Protein AF-0000000068891044 (afdb_homodimer)

pLDDT: mean 91.62, std 11.29, range [25.91, 98.94]

Structure (mmCIF, N/CA/C/O backbone):
data_AF-0000000068891044-model_v1
#
loop_
_entity.id
_entity.type
_entity.pdbx_description
1 polymer '(Perigord truffle) hypothetical protein'
#
loop_
_atom_site.group_PDB
_atom_site.id
_atom_site.type_symbol
_atom_site.label_atom_id
_atom_site.label_alt_id
_atom_site.label_comp_id
_atom_site.label_asym_id
_atom_site.label_entity_id
_atom_site.label_seq_id
_atom_site.pdbx_PDB_ins_code
_atom_site.Cartn_x
_atom_site.Cartn_y
_atom_site.Cartn_z
_atom_site.occupancy
_atom_site.B_iso_or_equiv
_atom_site.auth_seq_id
_atom_site.auth_comp_id
_atom_site.auth_asym_id
_atom_site.auth_atom_id
_atom_site.pdbx_PDB_model_num
ATOM 1 N N . MET A 1 1 ? 17.094 19.734 22.328 1 40.81 1 MET A N 1
ATOM 2 C CA . MET A 1 1 ? 16.031 19.719 21.328 1 40.81 1 MET A CA 1
ATOM 3 C C . MET A 1 1 ? 16.531 20.219 19.984 1 40.81 1 MET A C 1
ATOM 5 O O . MET A 1 1 ? 17.109 21.312 19.906 1 40.81 1 MET A O 1
ATOM 9 N N . THR A 1 2 ? 16.906 19.359 19.125 1 53.06 2 THR A N 1
ATOM 10 C CA . THR A 1 2 ? 17.547 19.797 17.906 1 53.06 2 THR A CA 1
ATOM 11 C C . THR A 1 2 ? 16.656 20.797 17.156 1 53.06 2 THR A C 1
ATOM 13 O O . THR A 1 2 ? 15.469 20.547 16.953 1 53.06 2 THR A O 1
ATOM 16 N N . LEU A 1 3 ? 17.156 22.031 17.078 1 62.22 3 LEU A N 1
ATOM 17 C CA . LEU A 1 3 ? 16.469 23.188 16.516 1 62.22 3 LEU A CA 1
ATOM 18 C C . LEU A 1 3 ? 16.188 22.984 15.031 1 62.22 3 LEU A C 1
ATOM 20 O O . LEU A 1 3 ? 17.078 22.578 14.281 1 62.22 3 LEU A O 1
ATOM 24 N N . TRP A 1 4 ? 14.938 22.922 14.703 1 74.94 4 TRP A N 1
ATOM 25 C CA . TRP A 1 4 ? 14.539 22.984 13.297 1 74.94 4 TRP A CA 1
ATOM 26 C C . TRP A 1 4 ? 15.094 24.219 12.617 1 74.94 4 TRP A C 1
ATOM 28 O O . TRP A 1 4 ? 14.984 25.328 13.148 1 74.94 4 TRP A O 1
ATOM 38 N N . PRO A 1 5 ? 16.062 24.094 11.68 1 72.44 5 PRO A N 1
ATOM 39 C CA . PRO A 1 5 ? 16.828 25.219 11.148 1 72.44 5 PRO A CA 1
ATOM 40 C C . PRO A 1 5 ? 15.953 26.391 10.695 1 72.44 5 PRO A C 1
ATOM 42 O O . PRO A 1 5 ? 16.312 27.547 10.898 1 72.44 5 PRO A O 1
ATOM 45 N N . ASN A 1 6 ? 14.844 26.188 9.953 1 72.38 6 ASN A N 1
ATOM 46 C CA . ASN A 1 6 ? 13.945 27.203 9.422 1 72.38 6 ASN A CA 1
ATOM 47 C C . ASN A 1 6 ? 12.484 26.875 9.727 1 72.38 6 ASN A C 1
ATOM 49 O O . ASN A 1 6 ? 12.023 25.766 9.461 1 72.38 6 ASN A O 1
ATOM 53 N N . LYS A 1 7 ? 12.039 27.766 10.734 1 78.38 7 LYS A N 1
ATOM 54 C CA . LYS A 1 7 ? 10.633 27.547 11.031 1 78.38 7 LYS A CA 1
ATOM 55 C C . LYS A 1 7 ? 9.758 28.625 10.414 1 78.38 7 LYS A C 1
ATOM 57 O O . LYS A 1 7 ? 10.148 29.797 10.375 1 78.38 7 LYS A O 1
ATOM 62 N N . PRO A 1 8 ? 8.625 28.141 9.93 1 79.69 8 PRO A N 1
ATOM 63 C CA . PRO A 1 8 ? 7.715 29.156 9.391 1 79.69 8 PRO A CA 1
ATOM 64 C C . PRO A 1 8 ? 7.207 30.125 10.461 1 79.69 8 PRO A C 1
ATOM 66 O O . PRO A 1 8 ? 7.016 29.719 11.617 1 79.69 8 PRO A O 1
ATOM 69 N N . ILE A 1 9 ? 7.098 31.344 10.117 1 81.19 9 ILE A N 1
ATOM 70 C CA . ILE A 1 9 ? 6.539 32.375 11 1 81.19 9 ILE A CA 1
ATOM 71 C C . ILE A 1 9 ? 5.137 32.75 10.523 1 81.19 9 ILE A C 1
ATOM 73 O O . ILE A 1 9 ? 4.922 33 9.328 1 81.19 9 ILE A O 1
ATOM 77 N N . PHE A 1 10 ? 4.195 32.656 11.539 1 84.69 10 PHE A N 1
ATOM 78 C CA . PHE A 1 10 ? 2.822 33.031 11.234 1 84.69 10 PHE A CA 1
ATOM 79 C C . PHE A 1 10 ? 2.48 34.375 11.875 1 84.69 10 PHE A C 1
ATOM 81 O O . PHE A 1 10 ? 2.832 34.625 13.031 1 84.69 10 PHE A O 1
ATOM 88 N N . GLU A 1 11 ? 1.888 35.219 11.094 1 85.19 11 GLU A N 1
ATOM 89 C CA . GLU A 1 11 ? 1.403 36.469 11.648 1 85.19 11 GLU A CA 1
ATOM 90 C C . GLU A 1 11 ? 0.371 36.25 12.75 1 85.19 11 GLU A C 1
ATOM 92 O O . GLU A 1 11 ? -0.304 35.219 12.758 1 85.19 11 GLU A O 1
ATOM 97 N N . SER A 1 12 ? 0.308 37.188 13.625 1 86.12 12 SER A N 1
ATOM 98 C CA . SER A 1 12 ? -0.576 37.031 14.773 1 86.12 12 SER A CA 1
ATOM 99 C C . SER A 1 12 ? -2.033 36.906 14.344 1 86.12 12 SER A C 1
ATOM 101 O O . SER A 1 12 ? -2.838 36.281 15.039 1 86.12 12 SER A O 1
ATOM 103 N N . ASP A 1 13 ? -2.346 37.375 13.195 1 89.25 13 ASP A N 1
ATOM 104 C CA . ASP A 1 13 ? -3.734 37.375 12.75 1 89.25 13 ASP A CA 1
ATOM 105 C C . ASP A 1 13 ? -3.947 36.281 11.688 1 89.25 13 ASP A C 1
ATOM 107 O O . ASP A 1 13 ? -4.949 36.312 10.969 1 89.25 13 ASP A O 1
ATOM 111 N N . PHE A 1 14 ? -2.953 35.406 11.68 1 89.25 14 PHE A N 1
ATOM 112 C CA . PHE A 1 14 ? -3.102 34.344 10.711 1 89.25 14 PHE A CA 1
ATOM 113 C C . PHE A 1 14 ? -4.34 33.5 11.016 1 89.25 14 PHE A C 1
ATOM 115 O O . PHE A 1 14 ? -4.59 33.156 12.172 1 89.25 14 PHE A O 1
ATOM 122 N N . LYS A 1 15 ? -5.117 33.281 9.977 1 89.5 15 LYS A N 1
ATOM 123 C CA . LYS A 1 15 ? -6.305 32.469 10.125 1 89.5 15 LYS A CA 1
ATOM 124 C C . LYS A 1 15 ? -6.016 31 9.742 1 89.5 15 LYS A C 1
ATOM 126 O O . LYS A 1 15 ? -5.766 30.703 8.578 1 89.5 15 LYS A O 1
ATOM 131 N N . TYR A 1 16 ? -6.082 30.141 10.742 1 92.31 16 TYR A N 1
ATOM 132 C CA . TYR A 1 16 ? -5.891 28.703 10.516 1 92.31 16 TYR A CA 1
ATOM 133 C C . TYR A 1 16 ? -7.125 28.094 9.883 1 92.31 16 TYR A C 1
ATOM 135 O O . TYR A 1 16 ? -8.258 28.453 10.219 1 92.31 16 TYR A O 1
ATOM 143 N N . SER A 1 17 ? -6.934 27.188 8.992 1 95.88 17 SER A N 1
ATOM 144 C CA . SER A 1 17 ? -8.055 26.594 8.266 1 95.88 17 SER A CA 1
ATOM 145 C C . SER A 1 17 ? -8.422 25.234 8.828 1 95.88 17 SER A C 1
ATOM 147 O O . SER A 1 17 ? -7.57 24.516 9.359 1 95.88 17 SER A O 1
ATOM 149 N N . SER A 1 18 ? -9.758 24.906 8.75 1 97.25 18 SER A N 1
ATOM 150 C CA . SER A 1 18 ? -10.234 23.547 9.031 1 97.25 18 SER A CA 1
ATOM 151 C C . SER A 1 18 ? -9.82 22.578 7.922 1 97.25 18 SER A C 1
ATOM 153 O O . SER A 1 18 ? -9.359 23 6.859 1 97.25 18 SER A O 1
ATOM 155 N N . LEU A 1 19 ? -9.938 21.312 8.227 1 98.12 19 LEU A N 1
ATOM 156 C CA . LEU A 1 19 ? -9.633 20.359 7.18 1 98.12 19 LEU A CA 1
ATOM 157 C C . LEU A 1 19 ? -10.539 20.562 5.973 1 98.12 19 LEU A C 1
ATOM 159 O O . LEU A 1 19 ? -10.07 20.531 4.828 1 98.12 19 LEU A O 1
ATOM 163 N N . ASP A 1 20 ? -11.828 20.781 6.219 1 97.69 20 ASP A N 1
ATOM 164 C CA . ASP A 1 20 ? -12.773 20.984 5.129 1 97.69 20 ASP A CA 1
ATOM 165 C C . ASP A 1 20 ? -12.336 22.141 4.23 1 97.69 20 ASP A C 1
ATOM 167 O O . ASP A 1 20 ? -12.414 22.047 3.006 1 97.69 20 ASP A O 1
ATOM 171 N N . GLU A 1 21 ? -11.875 23.156 4.863 1 98.12 21 GLU A N 1
ATOM 172 C CA . GLU A 1 21 ? -11.391 24.297 4.098 1 98.12 21 GLU A CA 1
ATOM 173 C C . GLU A 1 21 ? -10.109 23.953 3.336 1 98.12 21 GLU A C 1
ATOM 175 O O . GLU A 1 21 ? -9.938 24.359 2.184 1 98.12 21 GLU A O 1
ATOM 180 N N . ALA A 1 22 ? -9.258 23.188 3.973 1 98.62 22 ALA A N 1
ATOM 181 C CA . ALA A 1 22 ? -7.945 22.875 3.416 1 98.62 22 ALA A CA 1
ATOM 182 C C . ALA A 1 22 ? -8.062 21.938 2.223 1 98.62 22 ALA A C 1
ATOM 184 O O . ALA A 1 22 ? -7.227 21.969 1.313 1 98.62 22 ALA A O 1
ATOM 185 N N . ILE A 1 23 ? -9.125 21.094 2.17 1 98.75 23 ILE A N 1
ATOM 186 C CA . ILE A 1 23 ? -9.227 20.125 1.086 1 98.75 23 ILE A CA 1
ATOM 187 C C . ILE A 1 23 ? -10.266 20.594 0.071 1 98.75 23 ILE A C 1
ATOM 189 O O . ILE A 1 23 ? -10.633 19.844 -0.839 1 98.75 23 ILE A O 1
ATOM 193 N N . ALA A 1 24 ? -10.758 21.797 0.253 1 98.69 24 ALA A N 1
ATOM 194 C CA . ALA A 1 24 ? -11.75 22.312 -0.689 1 98.69 24 ALA A CA 1
ATOM 195 C C . ALA A 1 24 ? -11.172 22.406 -2.1 1 98.69 24 ALA A C 1
ATOM 197 O O . ALA A 1 24 ? -10.016 22.797 -2.279 1 98.69 24 ALA A O 1
ATOM 198 N N . THR A 1 25 ? -11.922 22 -3.107 1 98.81 25 THR A N 1
ATOM 199 C CA . THR A 1 25 ? -11.516 22.078 -4.508 1 98.81 25 THR A CA 1
ATOM 200 C C . THR A 1 25 ? -12.555 22.812 -5.34 1 98.81 25 THR A C 1
ATOM 202 O O . THR A 1 25 ? -13.734 22.859 -4.973 1 98.81 25 THR A O 1
ATOM 205 N N . ARG A 1 26 ? -12.141 23.391 -6.402 1 98.69 26 ARG A N 1
ATOM 206 C CA . ARG A 1 26 ? -13.016 23.969 -7.418 1 98.69 26 ARG A CA 1
ATOM 207 C C . ARG A 1 26 ? -12.984 23.141 -8.703 1 98.69 26 ARG A C 1
ATOM 209 O O . ARG A 1 26 ? -11.914 22.719 -9.148 1 98.69 26 ARG A O 1
ATOM 216 N N . THR A 1 27 ? -14.164 22.969 -9.289 1 98.69 27 THR A N 1
ATOM 217 C CA . THR A 1 27 ? -14.242 22.234 -10.547 1 98.69 27 THR A CA 1
ATOM 218 C C . THR A 1 27 ? -13.805 23.109 -11.719 1 98.69 27 THR A C 1
ATOM 220 O O . THR A 1 27 ? -14.344 24.203 -11.914 1 98.69 27 THR A O 1
ATOM 223 N N . LEU A 1 28 ? -12.828 22.656 -12.445 1 98.56 28 LEU A N 1
ATOM 224 C CA . LEU A 1 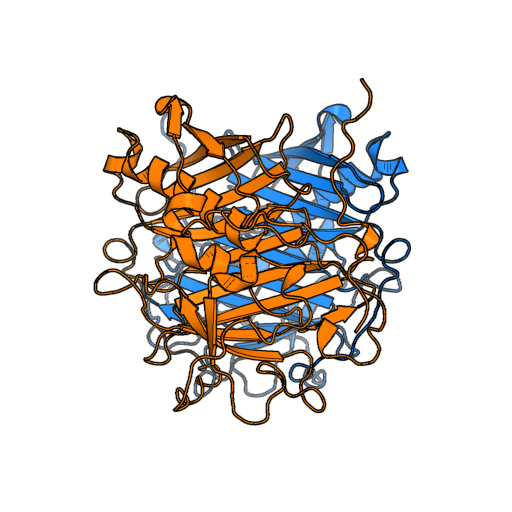28 ? -12.383 23.359 -13.641 1 98.56 28 LEU A CA 1
ATOM 225 C C . LEU A 1 28 ? -13.031 22.781 -14.891 1 98.56 28 LEU A C 1
ATOM 227 O O . LEU A 1 28 ? -13.547 23.516 -15.734 1 98.56 28 LEU A O 1
ATOM 231 N N . ASN A 1 29 ? -13.023 21.531 -15.094 1 98.38 29 ASN A N 1
ATOM 232 C CA . ASN A 1 29 ? -13.617 20.734 -16.172 1 98.38 29 ASN A CA 1
ATOM 233 C C . ASN A 1 29 ? -14.094 19.375 -15.664 1 98.38 29 ASN A C 1
ATOM 235 O O . ASN A 1 29 ? -13.289 18.453 -15.508 1 98.38 29 ASN A O 1
ATOM 239 N N . LEU A 1 30 ? -15.336 19.266 -15.461 1 97.62 30 LEU A N 1
ATOM 240 C CA . LEU A 1 30 ? -15.914 18.094 -14.836 1 97.62 30 LEU A CA 1
ATOM 241 C C . LEU A 1 30 ? -15.688 16.844 -15.688 1 97.62 30 LEU A C 1
ATOM 243 O O . LEU A 1 30 ? -15.297 15.797 -15.18 1 97.62 30 LEU A O 1
ATOM 247 N N . ASN A 1 31 ? -15.875 16.984 -16.969 1 96.75 31 ASN A N 1
ATOM 248 C CA . ASN A 1 31 ? -15.75 15.844 -17.859 1 96.75 31 ASN A CA 1
ATOM 249 C C . ASN A 1 31 ? -14.312 15.336 -17.922 1 96.75 31 ASN A C 1
ATOM 251 O O . ASN A 1 31 ? -14.078 14.133 -18.016 1 96.75 31 ASN A O 1
ATOM 255 N N . ALA A 1 32 ? -13.406 16.281 -17.812 1 97.5 32 ALA A N 1
ATOM 256 C CA . ALA A 1 32 ? -11.992 15.914 -17.891 1 97.5 32 ALA A CA 1
ATOM 257 C C . ALA A 1 32 ? -11.453 15.547 -16.5 1 97.5 32 ALA A C 1
ATOM 259 O O . ALA A 1 32 ? -10.297 15.141 -16.375 1 97.5 32 ALA A O 1
ATOM 260 N N . GLY A 1 33 ? -12.234 15.703 -15.445 1 98.56 33 GLY A N 1
ATOM 261 C CA . GLY A 1 33 ? -11.805 15.391 -14.086 1 98.56 33 GLY A CA 1
ATOM 262 C C . GLY A 1 33 ? -10.789 16.391 -13.547 1 98.56 33 GLY A C 1
ATOM 263 O O . GLY A 1 33 ? -9.883 16.016 -12.797 1 98.56 33 GLY A O 1
ATOM 264 N N . GLU A 1 34 ? -10.906 17.641 -13.969 1 98.88 34 GLU A N 1
ATOM 265 C CA . GLU A 1 34 ? -9.93 18.656 -13.578 1 98.88 34 GLU A CA 1
ATOM 266 C C . GLU A 1 34 ? -10.461 19.531 -12.453 1 98.88 34 GLU A C 1
ATOM 268 O O . GLU A 1 34 ? -11.57 20.062 -12.539 1 98.88 34 GLU A O 1
ATOM 273 N N . TYR A 1 35 ? -9.664 19.703 -11.422 1 98.94 35 TYR A N 1
ATOM 274 C CA . TYR A 1 35 ? -10 20.484 -10.242 1 98.94 35 TYR A CA 1
ATOM 275 C C . TYR A 1 35 ? -8.836 21.391 -9.836 1 98.94 35 TYR A C 1
ATOM 277 O O . TYR A 1 35 ? -7.695 21.156 -10.25 1 98.94 35 TYR A O 1
ATOM 285 N N . SER A 1 36 ? -9.125 22.422 -9.117 1 98.88 36 SER A N 1
ATOM 286 C CA . SER A 1 36 ? -8.102 23.281 -8.523 1 98.88 36 SER A CA 1
ATOM 287 C C . SER A 1 36 ? -8.227 23.312 -7.008 1 98.88 36 SER A C 1
ATOM 289 O O . SER A 1 36 ? -9.312 23.078 -6.461 1 98.88 36 SER A O 1
ATOM 291 N N . ALA A 1 37 ? -7.117 23.516 -6.387 1 98.81 37 ALA A N 1
ATOM 292 C CA . ALA A 1 37 ? -7.043 23.688 -4.938 1 98.81 37 ALA A CA 1
ATOM 293 C C . ALA A 1 37 ? -5.938 24.672 -4.562 1 98.81 37 ALA A C 1
ATOM 295 O O . ALA A 1 37 ? -5.109 25.031 -5.398 1 98.81 37 ALA A O 1
ATOM 296 N N . THR A 1 38 ? -6.004 25.203 -3.391 1 98.69 38 THR A N 1
ATOM 297 C CA . THR A 1 38 ? -4.926 25.969 -2.773 1 98.69 38 THR A CA 1
ATOM 298 C C . THR A 1 38 ? -4.426 25.281 -1.507 1 98.69 38 THR A C 1
ATOM 300 O O . THR A 1 38 ? -5.211 25 -0.596 1 98.69 38 THR A O 1
ATOM 303 N N . LEU A 1 39 ? -3.16 24.953 -1.504 1 98.56 39 LEU A N 1
ATOM 304 C CA . LEU A 1 39 ? -2.57 24.281 -0.356 1 98.56 39 LEU A CA 1
ATOM 305 C C . LEU A 1 39 ? -2.184 25.281 0.729 1 98.56 39 LEU A C 1
ATOM 307 O O . LEU A 1 39 ? -1.252 26.062 0.55 1 98.56 39 LEU A O 1
ATOM 311 N N . PRO A 1 40 ? -2.838 25.219 1.835 1 97.25 40 PRO A N 1
ATOM 312 C CA . PRO A 1 40 ? -2.588 26.25 2.85 1 97.25 40 PRO A CA 1
ATOM 313 C C . PRO A 1 40 ? -1.301 26 3.633 1 97.25 40 PRO A C 1
ATOM 315 O O . PRO A 1 40 ? -0.958 24.844 3.918 1 97.25 40 PRO A O 1
ATOM 318 N N . ARG A 1 41 ? -0.701 27.016 4.105 1 93.75 41 ARG A N 1
ATOM 319 C CA . ARG A 1 41 ? 0.58 26.969 4.805 1 93.75 41 ARG A CA 1
ATOM 320 C C . ARG A 1 41 ? 0.434 26.281 6.164 1 93.75 41 ARG A C 1
ATOM 322 O O . ARG A 1 41 ? 1.378 25.672 6.66 1 93.75 41 ARG A O 1
ATOM 329 N N . ASP A 1 42 ? -0.665 26.438 6.781 1 94.62 42 ASP A N 1
ATOM 330 C CA . ASP A 1 42 ? -0.828 25.906 8.133 1 94.62 42 ASP A CA 1
ATOM 331 C C . ASP A 1 42 ? -1.018 24.391 8.109 1 94.62 42 ASP A C 1
ATOM 333 O O . ASP A 1 42 ? -1.207 23.766 9.156 1 94.62 42 ASP A O 1
ATOM 337 N N . TRP A 1 43 ? -1.011 23.781 6.969 1 96.88 43 TRP A N 1
ATOM 338 C CA . TRP A 1 43 ? -1.083 22.328 6.828 1 96.88 43 TRP A CA 1
ATOM 339 C C . TRP A 1 43 ? 0.258 21.75 6.383 1 96.88 43 TRP A C 1
ATOM 341 O O . TRP A 1 43 ? 0.31 20.688 5.758 1 96.88 43 TRP A O 1
ATOM 351 N N . CYS A 1 44 ? 1.326 22.438 6.742 1 95.06 44 CYS A N 1
ATOM 352 C CA . CYS A 1 44 ? 2.688 22.047 6.395 1 95.06 44 CYS A CA 1
ATOM 353 C C . CYS A 1 44 ? 3.428 21.5 7.613 1 95.06 44 CYS A C 1
ATOM 355 O O . CYS A 1 44 ? 3.062 21.797 8.75 1 95.06 44 CYS A O 1
ATOM 357 N N . ILE A 1 45 ? 4.371 20.641 7.414 1 93.31 45 ILE A N 1
ATOM 358 C CA . ILE A 1 45 ? 5.547 20.438 8.25 1 93.31 45 ILE A CA 1
ATOM 359 C C . ILE A 1 45 ? 6.707 21.281 7.73 1 93.31 45 ILE A C 1
ATOM 361 O O . ILE A 1 45 ? 7.145 21.109 6.59 1 93.31 45 ILE A O 1
ATOM 365 N N . GLY A 1 46 ? 7.176 22.188 8.57 1 90.88 46 GLY A N 1
ATOM 366 C CA . GLY A 1 46 ? 8.094 23.172 8.008 1 90.88 46 GLY A CA 1
ATOM 367 C C . GLY A 1 46 ? 7.512 23.938 6.832 1 90.88 46 GLY A C 1
ATOM 368 O O . GLY A 1 46 ? 6.477 24.594 6.969 1 90.88 46 GLY A O 1
ATOM 369 N N . PHE A 1 47 ? 8.094 23.641 5.625 1 91.81 47 PHE A N 1
ATOM 370 C CA . PHE A 1 47 ? 7.684 24.391 4.449 1 91.81 47 PHE A CA 1
ATOM 371 C C . PHE A 1 47 ? 6.965 23.5 3.451 1 91.81 47 PHE A C 1
ATOM 373 O O . PHE A 1 47 ? 6.57 23.953 2.373 1 91.81 47 PHE A O 1
ATOM 380 N N . VAL A 1 48 ? 6.762 22.297 3.842 1 95.62 48 VAL A N 1
ATOM 381 C CA . VAL A 1 48 ? 6.258 21.312 2.889 1 95.62 48 VAL A CA 1
ATOM 382 C C . VAL A 1 48 ? 4.875 20.828 3.326 1 95.62 48 VAL A C 1
ATOM 384 O O . VAL A 1 48 ? 4.703 20.359 4.453 1 95.62 48 VAL A O 1
ATOM 387 N N . PRO A 1 49 ? 3.865 21.031 2.412 1 97.62 49 PRO A N 1
ATOM 388 C CA . PRO A 1 49 ? 2.551 20.469 2.75 1 97.62 49 PRO A CA 1
ATOM 389 C C . PRO A 1 49 ? 2.625 19.031 3.217 1 97.62 49 PRO A C 1
ATOM 391 O O . PRO A 1 49 ? 3.361 18.219 2.637 1 97.62 49 PRO A O 1
ATOM 394 N N . HIS A 1 50 ? 1.888 18.719 4.293 1 97.88 50 HIS A N 1
ATOM 395 C CA . HIS A 1 50 ? 1.884 17.422 4.969 1 97.88 50 HIS A CA 1
ATOM 396 C C . HIS A 1 50 ? 1.294 16.328 4.078 1 97.88 50 HIS A C 1
ATOM 398 O O . HIS A 1 50 ? 0.253 16.531 3.451 1 97.88 50 HIS A O 1
ATOM 404 N N . GLY A 1 51 ? 1.97 15.172 4.016 1 98.38 51 GLY A N 1
ATOM 405 C CA . GLY A 1 51 ? 1.558 14.086 3.139 1 98.38 51 GLY A CA 1
ATOM 406 C C . GLY A 1 51 ? 0.173 13.555 3.457 1 98.38 51 GLY A C 1
ATOM 407 O O . GLY A 1 51 ? -0.607 13.258 2.551 1 98.38 51 GLY A O 1
ATOM 408 N N . GLY A 1 52 ? -0.157 13.383 4.699 1 98.62 52 GLY A N 1
ATOM 409 C CA . GLY A 1 52 ? -1.48 12.938 5.102 1 98.62 52 GLY A CA 1
ATOM 410 C C . GLY A 1 52 ? -2.584 13.898 4.703 1 98.62 52 GLY A C 1
ATOM 411 O O . GLY A 1 52 ? -3.654 13.469 4.262 1 98.62 52 GLY A O 1
ATOM 412 N N . TYR A 1 53 ? -2.293 15.164 4.844 1 98.62 53 TYR A N 1
ATOM 413 C CA . TYR A 1 53 ? -3.213 16.188 4.363 1 98.62 53 TYR A CA 1
ATOM 414 C C . TYR A 1 53 ? -3.418 16.078 2.859 1 98.62 53 TYR A C 1
ATOM 416 O O . TYR A 1 53 ? -4.555 16.109 2.377 1 98.62 53 TYR A O 1
ATOM 424 N N . LEU A 1 54 ? -2.348 15.922 2.158 1 98.94 54 LEU A N 1
ATOM 425 C CA . LEU A 1 54 ? -2.441 15.773 0.711 1 98.94 54 LEU A CA 1
ATOM 426 C C . LEU A 1 54 ? -3.217 14.516 0.343 1 98.94 54 LEU A C 1
ATOM 428 O O . LEU A 1 54 ? -3.963 14.508 -0.638 1 98.94 54 LEU A O 1
ATOM 432 N N . THR A 1 55 ? -3.041 13.461 1.08 1 98.94 55 THR A N 1
ATOM 433 C CA . THR A 1 55 ? -3.812 12.242 0.87 1 98.94 55 THR A CA 1
ATOM 434 C C . THR A 1 55 ? -5.305 12.516 1.027 1 98.94 55 THR A C 1
ATOM 436 O O . THR A 1 55 ? -6.113 12.086 0.198 1 98.94 55 THR A O 1
ATOM 439 N N . SER A 1 56 ? -5.672 13.266 2.051 1 98.94 56 SER A N 1
ATOM 440 C CA . SER A 1 56 ? -7.07 13.641 2.254 1 98.94 56 SER A CA 1
ATOM 441 C C . SER A 1 56 ? -7.59 14.484 1.092 1 98.94 56 SER A C 1
ATOM 443 O O . SER A 1 56 ? -8.742 14.336 0.679 1 98.94 56 SER A O 1
ATOM 445 N N . LEU A 1 57 ? -6.746 15.352 0.582 1 98.94 57 LEU A N 1
ATOM 446 C CA . LEU A 1 57 ? -7.117 16.172 -0.562 1 98.94 57 LEU A CA 1
ATOM 447 C C . LEU A 1 57 ? -7.398 15.312 -1.787 1 98.94 57 LEU A C 1
ATOM 449 O O . LEU A 1 57 ? -8.391 15.531 -2.49 1 98.94 57 LEU A O 1
ATOM 453 N N . LEU A 1 58 ? -6.59 14.305 -2.035 1 98.94 58 LEU A N 1
ATOM 454 C CA . LEU A 1 58 ? -6.805 13.391 -3.146 1 98.94 58 LEU A CA 1
ATOM 455 C C . LEU A 1 58 ? -8.109 12.617 -2.963 1 98.94 58 LEU A C 1
ATOM 457 O O . LEU A 1 58 ? -8.875 12.453 -3.914 1 98.94 58 LEU A O 1
ATOM 461 N N . LEU A 1 59 ? -8.312 12.141 -1.761 1 98.88 59 LEU A N 1
ATOM 462 C CA . LEU A 1 59 ? -9.547 11.422 -1.462 1 98.88 59 LEU A CA 1
ATOM 463 C C . LEU A 1 59 ? -10.766 12.297 -1.7 1 98.88 59 LEU A C 1
ATOM 465 O O . LEU A 1 59 ? -11.766 11.844 -2.271 1 98.88 59 LEU A O 1
ATOM 469 N N . HIS A 1 60 ? -10.641 13.523 -1.299 1 98.88 60 HIS A N 1
ATOM 470 C CA . HIS A 1 60 ? -11.742 14.469 -1.492 1 98.88 60 HIS A CA 1
ATOM 471 C C . HIS A 1 60 ? -12.023 14.68 -2.975 1 98.88 60 HIS A C 1
ATOM 473 O O . HIS A 1 60 ? -13.18 14.594 -3.408 1 98.88 60 HIS A O 1
ATOM 479 N N . ALA A 1 61 ? -11 14.969 -3.727 1 98.94 61 ALA A N 1
ATOM 480 C CA . ALA A 1 61 ? -11.164 15.211 -5.156 1 98.94 61 ALA A CA 1
ATOM 481 C C . ALA A 1 61 ? -11.75 13.984 -5.855 1 98.94 61 ALA A C 1
ATOM 483 O O . ALA A 1 61 ? -12.656 14.117 -6.684 1 98.94 61 ALA A O 1
ATOM 484 N N . GLY A 1 62 ? -11.234 12.805 -5.512 1 98.88 62 GLY A N 1
ATOM 485 C CA . GLY A 1 62 ? -11.781 11.586 -6.074 1 98.88 62 GLY A CA 1
ATOM 486 C C . GLY A 1 62 ? -13.242 11.367 -5.73 1 98.88 62 GLY A C 1
ATOM 487 O O . GLY A 1 62 ? -14.047 11.023 -6.598 1 98.88 62 GLY A O 1
ATOM 488 N N . THR A 1 63 ? -13.578 11.57 -4.488 1 98.75 63 THR A N 1
ATOM 489 C CA . THR A 1 63 ? -14.953 11.398 -4.031 1 98.75 63 THR A CA 1
ATOM 490 C C . THR A 1 63 ? -15.875 12.391 -4.723 1 98.75 63 THR A C 1
ATOM 492 O O . THR A 1 63 ? -16.969 12.031 -5.16 1 98.75 63 THR A O 1
ATOM 495 N N . LYS A 1 64 ? -15.398 13.602 -4.777 1 98.75 64 LYS A N 1
ATOM 496 C CA . LYS A 1 64 ? -16.172 14.617 -5.496 1 98.75 64 LYS A CA 1
ATOM 497 C C . LYS A 1 64 ? -16.438 14.188 -6.938 1 98.75 64 LYS A C 1
ATOM 499 O O . LYS A 1 64 ? -17.562 14.297 -7.426 1 98.75 64 LYS A O 1
ATOM 504 N N . HIS A 1 65 ? -15.406 13.703 -7.609 1 98.88 65 HIS A N 1
ATOM 505 C CA . HIS A 1 65 ? -15.555 13.266 -8.992 1 98.88 65 HIS A CA 1
ATOM 506 C C . HIS A 1 65 ? -16.547 12.125 -9.109 1 98.88 65 HIS A C 1
ATOM 508 O O . HIS A 1 65 ? -17.422 12.141 -9.984 1 98.88 65 HIS A O 1
ATOM 514 N N . MET A 1 66 ? -16.516 11.188 -8.219 1 98.62 66 MET A N 1
ATOM 515 C CA . MET A 1 66 ? -17.359 10.008 -8.227 1 98.62 66 MET A CA 1
ATOM 516 C C . MET A 1 66 ? -18.828 10.383 -7.98 1 98.62 66 MET A C 1
ATOM 518 O O . MET A 1 66 ? -19.734 9.742 -8.516 1 98.62 66 MET A O 1
ATOM 522 N N . THR A 1 67 ? -19.031 11.43 -7.223 1 98.38 67 THR A N 1
ATOM 523 C CA . THR A 1 67 ? -20.391 11.68 -6.742 1 98.38 67 THR A CA 1
ATOM 524 C C . THR A 1 67 ? -21.047 12.805 -7.543 1 98.38 67 THR A C 1
ATOM 526 O O . THR A 1 67 ? -22.266 12.969 -7.5 1 98.38 67 THR A O 1
ATOM 529 N N . THR A 1 68 ? -20.234 13.57 -8.312 1 98.38 68 THR A N 1
ATOM 530 C CA . THR A 1 68 ? -20.828 14.719 -8.992 1 98.38 68 THR A CA 1
ATOM 531 C C . THR A 1 68 ? -20.781 14.531 -10.508 1 98.38 68 THR A C 1
ATOM 533 O O . THR A 1 68 ? -21.594 15.133 -11.227 1 98.38 68 THR A O 1
ATOM 536 N N . HIS A 1 69 ? -19.812 13.766 -11.055 1 98.31 69 HIS A N 1
ATOM 537 C CA . HIS A 1 69 ? -19.781 13.492 -12.492 1 98.31 69 HIS A CA 1
ATOM 538 C C . HIS A 1 69 ? -21.078 12.828 -12.945 1 98.31 69 HIS A C 1
ATOM 540 O O . HIS A 1 69 ? -21.547 11.875 -12.328 1 98.31 69 HIS A O 1
ATOM 546 N N . PRO A 1 70 ? -21.703 13.242 -14.016 1 97.25 70 PRO A N 1
ATOM 547 C CA . PRO A 1 70 ? -23.031 12.781 -14.414 1 97.25 70 PRO A CA 1
ATOM 548 C C . PRO A 1 70 ? -23.078 11.273 -14.68 1 97.25 70 PRO A C 1
ATOM 550 O O . PRO A 1 70 ? -24.062 10.617 -14.359 1 97.25 70 PRO A O 1
ATOM 553 N N . LYS A 1 71 ? -22.062 10.719 -15.219 1 97.56 71 LYS A N 1
ATOM 554 C CA . LYS A 1 71 ? -22.031 9.297 -15.531 1 97.56 71 LYS A CA 1
ATOM 555 C C . LYS A 1 71 ? -21.594 8.477 -14.32 1 97.56 71 LYS A C 1
ATOM 557 O O . LYS A 1 71 ? -22.172 7.418 -14.039 1 97.56 71 LYS A O 1
ATOM 562 N N . LEU A 1 72 ? -20.641 8.945 -13.609 1 98.5 72 LEU A N 1
ATOM 563 C CA . LEU A 1 72 ? -20.062 8.18 -12.508 1 98.5 72 LEU A CA 1
ATOM 564 C C . LEU A 1 72 ? -21.016 8.156 -11.312 1 98.5 72 LEU A C 1
ATOM 566 O O . LEU A 1 72 ? -21.094 7.16 -10.594 1 98.5 72 LEU A O 1
ATOM 570 N N . SER A 1 73 ? -21.703 9.289 -11.102 1 98.31 73 SER A N 1
ATOM 571 C CA . SER A 1 73 ? -22.609 9.375 -9.953 1 98.31 73 SER A CA 1
ATOM 572 C C . SER A 1 73 ? -23.703 8.328 -10.039 1 98.31 73 SER A C 1
ATOM 574 O O . SER A 1 73 ? -24.219 7.875 -9.008 1 98.31 73 SER A O 1
ATOM 576 N N . LYS A 1 74 ? -24.031 7.863 -11.188 1 97.88 74 LYS A N 1
ATOM 577 C CA . LYS A 1 74 ? -25.094 6.879 -11.398 1 97.88 74 LYS A CA 1
ATOM 578 C C . LYS A 1 74 ? -24.672 5.5 -10.891 1 97.88 74 LYS A C 1
ATOM 580 O O . LYS A 1 74 ? -25.516 4.645 -10.633 1 97.88 74 LYS A O 1
ATOM 585 N N . LEU A 1 75 ? -23.391 5.301 -10.789 1 97.56 75 LEU A N 1
ATOM 586 C CA . LEU A 1 75 ? -22.875 4.023 -10.312 1 97.56 75 LEU A CA 1
ATOM 587 C C . LEU A 1 75 ? -23.078 3.883 -8.805 1 97.56 75 LEU A C 1
ATOM 589 O O . LEU A 1 75 ? -23 2.781 -8.266 1 97.56 75 LEU A O 1
ATOM 593 N N . ASN A 1 76 ? -23.297 5.012 -8.062 1 97.56 76 ASN A N 1
ATOM 594 C CA . ASN A 1 76 ? -23.531 5.051 -6.625 1 97.56 76 ASN A CA 1
ATOM 595 C C . ASN A 1 76 ? -22.406 4.355 -5.852 1 97.56 76 ASN A C 1
ATOM 597 O O . ASN A 1 76 ? -22.672 3.479 -5.027 1 97.56 76 ASN A O 1
ATOM 601 N N . GLN A 1 77 ? -21.219 4.773 -6.074 1 97.88 77 GLN A N 1
ATOM 602 C CA . GLN A 1 77 ? -20.016 4.266 -5.418 1 97.88 77 GLN A CA 1
ATOM 603 C C . GLN A 1 77 ? -19.25 5.387 -4.723 1 97.88 77 GLN A C 1
ATOM 605 O O . GLN A 1 77 ? -18.125 5.703 -5.105 1 97.88 77 GLN A O 1
ATOM 610 N N . PRO A 1 78 ? -19.781 5.945 -3.623 1 97.06 78 PRO A N 1
ATOM 611 C CA . PRO A 1 78 ? -19.25 7.172 -3.033 1 97.06 78 PRO A CA 1
ATOM 612 C C . PRO A 1 78 ? -18.094 6.91 -2.072 1 97.06 78 PRO A C 1
ATOM 614 O O . PRO A 1 78 ? -17.469 7.855 -1.57 1 97.06 78 PRO A O 1
ATOM 617 N N . HIS A 1 79 ? -17.719 5.648 -1.784 1 97.62 79 HIS A N 1
ATOM 618 C CA . HIS A 1 79 ? -16.797 5.371 -0.691 1 97.62 79 HIS A CA 1
ATOM 619 C C . HIS A 1 79 ? -15.453 4.895 -1.22 1 97.62 79 HIS A C 1
ATOM 621 O O . HIS A 1 79 ? -15.359 3.816 -1.812 1 97.62 79 HIS A O 1
ATOM 627 N N . PRO A 1 80 ? -14.406 5.742 -1.089 1 98.5 80 PRO A N 1
ATOM 628 C CA . PRO A 1 80 ? -13.078 5.188 -1.338 1 98.5 80 PRO A CA 1
ATOM 629 C C . PRO A 1 80 ? -12.68 4.129 -0.31 1 98.5 80 PRO A C 1
ATOM 631 O O . PRO A 1 80 ? -12.594 4.426 0.885 1 98.5 80 PRO A O 1
ATOM 634 N N . ILE A 1 81 ? -12.32 2.898 -0.756 1 98.12 81 ILE A N 1
ATOM 635 C CA . ILE A 1 81 ? -12.078 1.818 0.194 1 98.12 81 ILE A CA 1
ATOM 636 C C . ILE A 1 81 ? -10.586 1.489 0.23 1 98.12 81 ILE A C 1
ATOM 638 O O . ILE A 1 81 ? -10.102 0.858 1.174 1 98.12 81 ILE A O 1
ATOM 642 N N . HIS A 1 82 ? -9.867 1.847 -0.821 1 98.75 82 HIS A N 1
ATOM 643 C CA . HIS A 1 82 ? -8.414 1.675 -0.873 1 98.75 82 HIS A CA 1
ATOM 644 C C . HIS A 1 82 ? -7.758 2.779 -1.692 1 98.75 82 HIS A C 1
ATOM 646 O O . HIS A 1 82 ? -8.234 3.121 -2.777 1 98.75 82 HIS A O 1
ATOM 652 N N . SER A 1 83 ? -6.75 3.324 -1.166 1 98.88 83 SER A N 1
ATOM 653 C CA . SER A 1 83 ? -5.957 4.328 -1.864 1 98.88 83 SER A CA 1
ATOM 654 C C . SER A 1 83 ? -4.465 4.043 -1.729 1 98.88 83 SER A C 1
ATOM 656 O O . SER A 1 83 ? -3.977 3.77 -0.632 1 98.88 83 SER A O 1
ATOM 658 N N . ALA A 1 84 ? -3.779 4.012 -2.807 1 98.88 84 ALA A N 1
ATOM 659 C CA . ALA A 1 84 ? -2.322 3.906 -2.846 1 98.88 84 ALA A CA 1
ATOM 660 C C . ALA A 1 84 ? -1.695 5.18 -3.408 1 98.88 84 ALA A C 1
ATOM 662 O O . ALA A 1 84 ? -1.802 5.457 -4.605 1 98.88 84 ALA A O 1
ATOM 663 N N . VAL A 1 85 ? -1.036 5.891 -2.561 1 98.94 85 VAL A N 1
ATOM 664 C CA . VAL A 1 85 ? -0.47 7.184 -2.932 1 98.94 85 VAL A CA 1
ATOM 665 C C . VAL A 1 85 ? 1.04 7.051 -3.117 1 98.94 85 VAL A C 1
ATOM 667 O O . VAL A 1 85 ? 1.717 6.406 -2.314 1 98.94 85 VAL A O 1
ATOM 670 N N . THR A 1 86 ? 1.533 7.57 -4.191 1 98.94 86 THR A N 1
ATOM 671 C CA . THR A 1 86 ? 2.965 7.715 -4.43 1 98.94 86 THR A CA 1
ATOM 672 C C . THR A 1 86 ? 3.371 9.188 -4.406 1 98.94 86 THR A C 1
ATOM 674 O O . THR A 1 86 ? 2.824 9.992 -5.156 1 98.94 86 THR A O 1
ATOM 677 N N . PHE A 1 87 ? 4.305 9.508 -3.52 1 98.81 87 PHE A N 1
ATOM 678 C CA . PHE A 1 87 ? 4.809 10.867 -3.402 1 98.81 87 PHE A CA 1
ATOM 679 C C . PHE A 1 87 ? 6.105 11.031 -4.191 1 98.81 87 PHE A C 1
ATOM 681 O O . PHE A 1 87 ? 7.16 10.562 -3.768 1 98.81 87 PHE A O 1
ATOM 688 N N . LEU A 1 88 ? 5.996 11.781 -5.281 1 98.62 88 LEU A N 1
ATOM 689 C CA . LEU A 1 88 ? 7.113 11.891 -6.215 1 98.62 88 LEU A CA 1
ATOM 690 C C . LEU A 1 88 ? 8.07 13 -5.797 1 98.62 88 LEU A C 1
ATOM 692 O O . LEU A 1 88 ? 9.289 12.852 -5.898 1 98.62 88 LEU A O 1
ATOM 696 N N . SER A 1 89 ? 7.465 14.086 -5.387 1 96.94 89 SER A N 1
ATOM 697 C CA . SER A 1 89 ? 8.203 15.266 -4.949 1 96.94 89 SER A CA 1
ATOM 698 C C . SER A 1 89 ? 7.387 16.094 -3.971 1 96.94 89 SER A C 1
ATOM 700 O O . SER A 1 89 ? 6.168 15.945 -3.887 1 96.94 89 SER A O 1
ATOM 702 N N . ARG A 1 90 ? 8.062 16.859 -3.236 1 96.62 90 ARG A N 1
ATOM 703 C CA . ARG A 1 90 ? 7.371 17.703 -2.26 1 96.62 90 ARG A CA 1
ATOM 704 C C . ARG A 1 90 ? 6.531 18.781 -2.951 1 96.62 90 ARG A C 1
ATOM 706 O O . ARG A 1 90 ? 6.938 19.328 -3.979 1 96.62 90 ARG A O 1
ATOM 713 N N . CYS A 1 91 ? 5.34 19 -2.369 1 97.62 91 CYS A N 1
ATOM 714 C CA . CYS A 1 91 ? 4.512 20.109 -2.803 1 97.62 91 CYS A CA 1
ATOM 715 C C . CYS A 1 91 ? 4.953 21.406 -2.131 1 97.62 91 CYS A C 1
ATOM 717 O O . CYS A 1 91 ? 5.758 21.391 -1.198 1 97.62 91 CYS A O 1
ATOM 719 N N . THR A 1 92 ? 4.484 22.531 -2.674 1 96.88 92 THR A N 1
ATOM 720 C CA . THR A 1 92 ? 4.648 23.844 -2.072 1 96.88 92 THR A CA 1
ATOM 721 C C . THR A 1 92 ? 3.291 24.469 -1.758 1 96.88 92 THR A C 1
ATOM 723 O O . THR A 1 92 ? 2.312 24.234 -2.469 1 96.88 92 THR A O 1
ATOM 726 N N . PRO A 1 93 ? 3.26 25.188 -0.626 1 96.25 93 PRO A N 1
ATOM 727 C CA . PRO A 1 93 ? 2.002 25.906 -0.411 1 96.25 93 PRO A CA 1
ATOM 728 C C . PRO A 1 93 ? 1.605 26.766 -1.605 1 96.25 93 PRO A C 1
ATOM 730 O O . PRO A 1 93 ? 2.471 27.359 -2.266 1 96.25 93 PRO A O 1
ATOM 733 N N . GLY A 1 94 ? 0.303 26.859 -1.925 1 97.62 94 GLY A N 1
ATOM 734 C CA . GLY A 1 94 ? -0.156 27.625 -3.074 1 97.62 94 GLY A CA 1
ATOM 735 C C . GLY A 1 94 ? -1.037 26.828 -4.012 1 97.62 94 GLY A C 1
ATOM 736 O O . GLY A 1 94 ? -1.563 25.781 -3.631 1 97.62 94 GLY A O 1
ATOM 737 N N . PRO A 1 95 ? -1.229 27.359 -5.172 1 98.56 95 PRO A N 1
ATOM 738 C CA . PRO A 1 95 ? -2.158 26.734 -6.125 1 98.56 95 PRO A CA 1
ATOM 739 C C . PRO A 1 95 ? -1.695 25.359 -6.594 1 98.56 95 PRO A C 1
ATOM 741 O O . PRO A 1 95 ? -0.496 25.141 -6.777 1 98.56 95 PRO A O 1
ATOM 744 N N . ALA A 1 96 ? -2.645 24.484 -6.754 1 98.81 96 ALA A N 1
ATOM 745 C CA . ALA A 1 96 ? -2.418 23.156 -7.297 1 98.81 96 ALA A CA 1
ATOM 746 C C . ALA A 1 96 ? -3.561 22.734 -8.211 1 98.81 96 ALA A C 1
ATOM 748 O O . ALA A 1 96 ? -4.672 23.25 -8.117 1 98.81 96 ALA A O 1
ATOM 749 N N . LYS A 1 97 ? -3.24 21.922 -9.125 1 98.88 97 LYS A N 1
ATOM 750 C CA . LYS A 1 97 ? -4.223 21.297 -10 1 98.88 97 LYS A CA 1
ATOM 751 C C . LYS A 1 97 ? -4.352 19.797 -9.711 1 98.88 97 LYS A C 1
ATOM 753 O O . LYS A 1 97 ? -3.348 19.109 -9.492 1 98.88 97 LYS A O 1
ATOM 758 N N . LEU A 1 98 ? -5.586 19.328 -9.688 1 98.94 98 LEU A N 1
ATOM 759 C CA . LEU A 1 98 ? -5.848 17.906 -9.531 1 98.94 98 LEU A CA 1
ATOM 760 C C . LEU A 1 98 ? -6.555 17.344 -10.766 1 98.94 98 LEU A C 1
ATOM 762 O O . LEU A 1 98 ? -7.363 18.047 -11.383 1 98.94 98 LEU A O 1
ATOM 766 N N . VAL A 1 99 ? -6.223 16.156 -11.094 1 98.94 99 VAL A N 1
ATOM 767 C CA . VAL A 1 99 ? -6.898 15.453 -12.172 1 98.94 99 VAL A CA 1
ATOM 768 C C . VAL A 1 99 ? -7.363 14.086 -11.68 1 98.94 99 VAL A C 1
ATOM 770 O O . VAL A 1 99 ? -6.562 13.289 -11.188 1 98.94 99 VAL A O 1
ATOM 773 N N . ALA A 1 100 ? -8.641 13.875 -11.742 1 98.88 100 ALA A N 1
ATOM 774 C CA . ALA A 1 100 ? -9.227 12.562 -11.484 1 98.88 100 ALA A CA 1
ATOM 775 C C . ALA A 1 100 ? -9.539 11.828 -12.789 1 98.88 100 ALA A C 1
ATOM 777 O O . ALA A 1 100 ? -10.492 12.18 -13.484 1 98.88 100 ALA A O 1
ATOM 778 N N . ALA A 1 101 ? -8.773 10.812 -13.086 1 98.69 101 ALA A N 1
ATOM 779 C CA . ALA A 1 101 ? -8.945 10.039 -14.312 1 98.69 101 ALA A CA 1
ATOM 780 C C . ALA A 1 101 ? -9.516 8.656 -14.008 1 98.69 101 ALA A C 1
ATOM 782 O O . ALA A 1 101 ? -9.039 7.965 -13.109 1 98.69 101 ALA A O 1
ATOM 783 N N . VAL A 1 102 ? -10.508 8.273 -14.828 1 98.75 102 VAL A N 1
ATOM 784 C CA . VAL A 1 102 ? -11.078 6.945 -14.68 1 98.75 102 VAL A CA 1
ATOM 785 C C . VAL A 1 102 ? -10.148 5.906 -15.297 1 98.75 102 VAL A C 1
ATOM 787 O O . VAL A 1 102 ? -9.82 5.988 -16.484 1 98.75 102 VAL A O 1
ATOM 790 N N . LEU A 1 103 ? -9.75 4.969 -14.469 1 98.69 103 LEU A N 1
ATOM 791 C CA . LEU A 1 103 ? -8.961 3.854 -14.984 1 98.69 103 LEU A CA 1
ATOM 792 C C . LEU A 1 103 ? -9.859 2.713 -15.438 1 98.69 103 LEU A C 1
ATOM 794 O O . LEU A 1 103 ? -9.594 2.07 -16.453 1 98.69 103 LEU A O 1
ATOM 798 N N . LYS A 1 104 ? -10.914 2.492 -14.602 1 98.5 104 LYS A N 1
ATOM 799 C CA . LYS A 1 104 ? -11.875 1.423 -14.867 1 98.5 104 LYS A CA 1
ATOM 800 C C . LYS A 1 104 ? -13.172 1.65 -14.102 1 98.5 104 LYS A C 1
ATOM 802 O O . LYS A 1 104 ? -13.148 1.994 -12.922 1 98.5 104 LYS A O 1
ATOM 807 N N . THR A 1 105 ? -14.273 1.502 -14.828 1 98.25 105 THR A N 1
ATOM 808 C CA . THR A 1 105 ? -15.562 1.442 -14.156 1 98.25 105 THR A CA 1
ATOM 809 C C . THR A 1 105 ? -16.094 0.012 -14.125 1 98.25 105 THR A C 1
ATOM 811 O O . THR A 1 105 ? -15.875 -0.757 -15.062 1 98.25 105 THR A O 1
ATOM 814 N N . GLY A 1 106 ? -16.656 -0.3 -12.984 1 96.06 106 GLY A N 1
ATOM 815 C CA . GLY A 1 106 ? -17.359 -1.566 -12.852 1 96.06 106 GLY A CA 1
ATOM 816 C C . GLY A 1 106 ? -18.641 -1.454 -12.055 1 96.06 106 GLY A C 1
ATOM 817 O O . GLY A 1 106 ? -18.953 -0.392 -11.508 1 96.06 106 GLY A O 1
ATOM 818 N N . ARG A 1 107 ? -19.344 -2.586 -12.047 1 92.88 107 ARG A N 1
ATOM 819 C CA . ARG A 1 107 ? -20.625 -2.619 -11.344 1 92.88 107 ARG A CA 1
ATOM 820 C C . ARG A 1 107 ? -20.438 -2.385 -9.852 1 92.88 107 ARG A C 1
ATOM 822 O O . ARG A 1 107 ? -21.219 -1.663 -9.227 1 92.88 107 ARG A O 1
ATOM 829 N N . GLN A 1 108 ? -19.375 -2.93 -9.312 1 94.56 108 GLN A N 1
ATOM 830 C CA . GLN A 1 108 ? -19.203 -2.865 -7.867 1 94.56 108 GLN A CA 1
ATOM 831 C C . GLN A 1 108 ? -18.062 -1.93 -7.492 1 94.56 108 GLN A C 1
ATOM 833 O O . GLN A 1 108 ? -18.078 -1.305 -6.43 1 94.56 108 GLN A O 1
ATOM 838 N N . TYR A 1 109 ? -17.062 -1.863 -8.383 1 97.25 109 TYR A N 1
ATOM 839 C CA . TYR A 1 109 ? -15.875 -1.086 -8.07 1 97.25 109 TYR A CA 1
ATOM 840 C C . TYR A 1 109 ? -15.492 -0.183 -9.234 1 97.25 109 TYR A C 1
ATOM 842 O O . TYR A 1 109 ? -15.578 -0.588 -10.398 1 97.25 109 TYR A O 1
ATOM 850 N N . THR A 1 110 ? -15.148 1.011 -8.961 1 98.75 110 THR A N 1
ATOM 851 C CA . THR A 1 110 ? -14.539 1.938 -9.906 1 98.75 110 THR A CA 1
ATOM 852 C C . THR A 1 110 ? -13.156 2.367 -9.43 1 98.75 110 THR A C 1
ATOM 854 O O . THR A 1 110 ? -12.945 2.598 -8.242 1 98.75 110 THR A O 1
ATOM 857 N N . PHE A 1 111 ? -12.234 2.434 -10.383 1 98.94 111 PHE A N 1
ATOM 858 C CA . PHE A 1 111 ? -10.859 2.832 -10.094 1 98.94 111 PHE A CA 1
ATOM 859 C C . PHE A 1 111 ? -10.555 4.199 -10.703 1 98.94 111 PHE A C 1
ATOM 861 O O . PHE A 1 111 ? -10.727 4.402 -11.906 1 98.94 111 PHE A O 1
ATOM 868 N N . LEU A 1 112 ? -10.117 5.105 -9.836 1 98.94 112 LEU A N 1
ATOM 869 C CA . LEU A 1 112 ? -9.641 6.406 -10.289 1 98.94 112 LEU A CA 1
ATOM 870 C C . LEU A 1 112 ? -8.148 6.559 -10.039 1 98.94 112 LEU A C 1
ATOM 872 O O . LEU A 1 112 ? -7.621 6.035 -9.047 1 98.94 112 LEU A O 1
ATOM 876 N N . ARG A 1 113 ? -7.484 7.23 -10.922 1 98.88 113 ARG A N 1
ATOM 877 C CA . ARG A 1 113 ? -6.203 7.844 -10.602 1 98.88 113 ARG A CA 1
ATOM 878 C C . ARG A 1 113 ? -6.359 9.344 -10.352 1 98.88 113 ARG A C 1
ATOM 880 O O . ARG A 1 113 ? -6.82 10.078 -11.227 1 98.88 113 ARG A O 1
ATOM 887 N N . VAL A 1 114 ? -6.031 9.773 -9.18 1 98.94 114 VAL A N 1
ATOM 888 C CA . VAL A 1 114 ? -6.055 11.195 -8.844 1 98.94 114 VAL A CA 1
ATOM 889 C C . VAL A 1 114 ? -4.625 11.727 -8.727 1 98.94 114 VAL A C 1
ATOM 891 O O . VAL A 1 114 ? -3.82 11.188 -7.965 1 98.94 114 VAL A O 1
ATOM 894 N N . SER A 1 115 ? -4.328 12.75 -9.508 1 98.94 115 SER A N 1
ATOM 895 C CA . SER A 1 115 ? -2.988 13.328 -9.578 1 98.94 115 SER A CA 1
ATOM 896 C C . SER A 1 115 ? -2.988 14.789 -9.141 1 98.94 115 SER A C 1
ATOM 898 O O . SER A 1 115 ? -3.967 15.5 -9.359 1 98.94 115 SER A O 1
ATOM 900 N N . LEU A 1 116 ? -1.972 15.141 -8.492 1 98.94 116 LEU A N 1
ATOM 901 C CA . LEU A 1 116 ? -1.774 16.531 -8.102 1 98.94 116 LEU A CA 1
ATOM 902 C C . LEU A 1 116 ? -0.562 17.125 -8.812 1 98.94 116 LEU A C 1
ATOM 904 O O . LEU A 1 116 ? 0.52 16.547 -8.805 1 98.94 116 LEU A O 1
ATOM 908 N N . TYR A 1 117 ? -0.791 18.312 -9.352 1 98.88 117 TYR A N 1
ATOM 909 C CA . TYR A 1 117 ? 0.241 19.016 -10.109 1 98.88 117 TYR A CA 1
ATOM 910 C C . TYR A 1 117 ? 0.512 20.391 -9.523 1 98.88 117 TYR A C 1
ATOM 912 O O . TYR A 1 117 ? -0.416 21.094 -9.102 1 98.88 117 TYR A O 1
ATOM 920 N N . GLN A 1 118 ? 1.693 20.766 -9.461 1 98.38 118 GLN A N 1
ATOM 921 C CA . GLN A 1 118 ? 2.205 22.125 -9.445 1 98.38 118 GLN A CA 1
ATOM 922 C C . GLN A 1 118 ? 3.26 22.344 -10.523 1 98.38 118 GLN A C 1
ATOM 924 O O . GLN A 1 118 ? 4.457 22.188 -10.273 1 98.38 118 GLN A O 1
ATOM 929 N N . ASN A 1 119 ? 2.82 22.578 -11.766 1 95.94 119 ASN A N 1
ATOM 930 C CA . ASN A 1 119 ? 3.592 22.609 -13 1 95.94 119 ASN A CA 1
ATOM 931 C C . ASN A 1 119 ? 4.023 21.203 -13.422 1 95.94 119 ASN A C 1
ATOM 933 O O . ASN A 1 119 ? 3.99 20.875 -14.609 1 95.94 119 ASN A O 1
ATOM 937 N N . ILE A 1 120 ? 4.395 20.406 -12.484 1 97.69 120 ILE A N 1
ATOM 938 C CA . ILE A 1 120 ? 4.766 19.016 -12.742 1 97.69 120 ILE A CA 1
ATOM 939 C C . ILE A 1 120 ? 3.939 18.094 -11.852 1 97.69 120 ILE A C 1
ATOM 941 O O . ILE A 1 120 ? 3.314 18.547 -10.883 1 97.69 120 ILE A O 1
ATOM 945 N N . LEU A 1 121 ? 3.922 16.875 -12.227 1 98.69 121 LEU A N 1
ATOM 946 C CA . LEU A 1 121 ? 3.277 15.875 -11.383 1 98.69 121 LEU A CA 1
ATOM 947 C C . LEU A 1 121 ? 4.02 15.727 -10.055 1 98.69 121 LEU A C 1
ATOM 949 O O . LEU A 1 121 ? 5.23 15.477 -10.047 1 98.69 121 LEU A O 1
ATOM 953 N N . LEU A 1 122 ? 3.268 15.844 -8.914 1 98.69 122 LEU A N 1
ATOM 954 C CA . LEU A 1 122 ? 3.941 15.812 -7.621 1 98.69 122 LEU A CA 1
ATOM 955 C C . LEU A 1 122 ? 3.572 14.562 -6.84 1 98.69 122 LEU A C 1
ATOM 957 O O . LEU A 1 122 ? 4.371 14.062 -6.039 1 98.69 122 LEU A O 1
ATOM 961 N N . LEU A 1 123 ? 2.396 14.133 -6.988 1 98.69 123 LEU A N 1
ATOM 962 C CA . LEU A 1 123 ? 1.94 12.883 -6.387 1 98.69 123 LEU A CA 1
ATOM 963 C C . LEU A 1 123 ? 0.7 12.352 -7.102 1 98.69 123 LEU A C 1
ATOM 965 O O . LEU A 1 123 ? 0.023 13.102 -7.812 1 98.69 123 LEU A O 1
ATOM 969 N N . GLU A 1 124 ? 0.429 11.086 -6.98 1 98.88 124 GLU A N 1
ATOM 970 C CA . GLU A 1 124 ? -0.79 10.484 -7.52 1 98.88 124 GLU A CA 1
ATOM 971 C C . GLU A 1 124 ? -1.248 9.305 -6.676 1 98.88 124 GLU A C 1
ATOM 973 O O . GLU A 1 124 ? -0.457 8.727 -5.926 1 98.88 124 GLU A O 1
ATOM 978 N N . ALA A 1 125 ? -2.506 9.039 -6.789 1 98.88 125 ALA A N 1
ATOM 979 C CA . ALA A 1 125 ? -3.125 7.934 -6.066 1 98.88 125 ALA A CA 1
ATOM 980 C C . ALA A 1 125 ? -4.035 7.121 -6.984 1 98.88 125 ALA A C 1
ATOM 982 O O . ALA A 1 125 ? -4.777 7.688 -7.793 1 98.88 125 ALA A O 1
ATOM 983 N N . ASN A 1 126 ? -3.846 5.816 -6.98 1 98.94 126 ASN A N 1
ATOM 984 C CA . ASN A 1 126 ? -4.922 4.941 -7.434 1 98.94 126 ASN A CA 1
ATOM 985 C C . ASN A 1 126 ? -5.918 4.656 -6.312 1 98.94 126 ASN A C 1
ATOM 987 O O . ASN A 1 126 ? -5.535 4.195 -5.238 1 98.94 126 ASN A O 1
ATOM 991 N N . ILE A 1 127 ? -7.195 4.992 -6.59 1 98.94 127 ILE A N 1
ATOM 992 C CA . ILE A 1 127 ? -8.227 4.891 -5.562 1 98.94 127 ILE A CA 1
ATOM 993 C C . ILE A 1 127 ? -9.344 3.975 -6.043 1 98.94 127 ILE A C 1
ATOM 995 O O . ILE A 1 127 ? -9.828 4.109 -7.172 1 98.94 127 ILE A O 1
ATOM 999 N N . VAL A 1 128 ? -9.766 3.049 -5.164 1 98.88 128 VAL A N 1
ATOM 1000 C CA . VAL A 1 128 ? -10.875 2.141 -5.449 1 98.88 128 VAL A CA 1
ATOM 1001 C C . VAL A 1 128 ? -12.133 2.615 -4.727 1 98.88 128 VAL A C 1
ATOM 1003 O O . VAL A 1 128 ? -12.117 2.814 -3.51 1 98.88 128 VAL A O 1
ATOM 1006 N N . PHE A 1 129 ? -13.188 2.76 -5.48 1 98.69 129 PHE A N 1
ATOM 1007 C CA . PHE A 1 129 ? -14.461 3.213 -4.926 1 98.69 129 PHE A CA 1
ATOM 1008 C C . PHE A 1 129 ? -15.5 2.1 -4.977 1 98.69 129 PHE A C 1
ATOM 1010 O O . PHE A 1 129 ? -15.508 1.292 -5.906 1 98.69 129 PHE A O 1
ATOM 1017 N N . THR A 1 130 ? -16.328 2.08 -3.969 1 97.81 130 THR A N 1
ATOM 1018 C CA . THR A 1 130 ? -17.5 1.207 -3.922 1 97.81 130 THR A CA 1
ATOM 1019 C C . THR A 1 130 ? -18.594 1.819 -3.059 1 97.81 130 THR A C 1
ATOM 1021 O O . THR A 1 130 ? -18.5 2.977 -2.646 1 97.81 130 THR A O 1
ATOM 1024 N N . HIS A 1 131 ? -19.703 1.109 -2.965 1 96.25 131 HIS A N 1
ATOM 1025 C CA . HIS A 1 131 ? -20.688 1.396 -1.935 1 96.25 131 HIS A CA 1
ATOM 1026 C C . HIS A 1 131 ? -20.578 0.416 -0.772 1 96.25 131 HIS A C 1
ATOM 1028 O O . HIS A 1 131 ? -21.047 -0.721 -0.865 1 96.25 131 HIS A O 1
ATOM 1034 N N . MET A 1 132 ? -20 0.79 0.308 1 92.19 132 MET A N 1
ATOM 1035 C CA . MET A 1 132 ? -19.672 -0.106 1.417 1 92.19 132 MET A CA 1
ATOM 1036 C C . MET A 1 132 ? -20.953 -0.699 2.016 1 92.19 132 MET A C 1
ATOM 1038 O O . MET A 1 132 ? -20.922 -1.799 2.57 1 92.19 132 MET A O 1
ATOM 1042 N N . THR A 1 133 ? -22.094 -0.137 1.868 1 85.38 133 THR A N 1
ATOM 1043 C CA . THR A 1 133 ? -23.344 -0.625 2.459 1 85.38 133 THR A CA 1
ATOM 1044 C C . THR A 1 133 ? -24.125 -1.461 1.455 1 85.38 133 THR A C 1
ATOM 1046 O O . THR A 1 133 ? -24.656 -2.518 1.801 1 85.38 133 THR A O 1
ATOM 1049 N N . GLU A 1 134 ? -24.031 -1.116 0.257 1 85 134 GLU A N 1
ATOM 1050 C CA . GLU A 1 134 ? -24.906 -1.746 -0.729 1 85 134 GLU A CA 1
ATOM 1051 C C . GLU A 1 134 ? -24.188 -2.859 -1.478 1 85 134 GLU A C 1
ATOM 1053 O O . GLU A 1 134 ? -24.797 -3.861 -1.857 1 85 134 GLU A O 1
ATOM 1058 N N . HIS A 1 135 ? -22.906 -2.721 -1.638 1 79.94 135 HIS A N 1
ATOM 1059 C CA . HIS A 1 135 ? -22.234 -3.609 -2.578 1 79.94 135 HIS A CA 1
ATOM 1060 C C . HIS A 1 135 ? -21.406 -4.668 -1.846 1 79.94 135 HIS A C 1
ATOM 1062 O O . HIS A 1 135 ? -20.938 -5.625 -2.459 1 79.94 135 HIS A O 1
ATOM 1068 N N . GLU A 1 136 ? -21.25 -4.602 -0.621 1 78.69 136 GLU A N 1
ATOM 1069 C CA . GLU A 1 136 ? -20.391 -5.539 0.095 1 78.69 136 GLU A CA 1
ATOM 1070 C C . GLU A 1 136 ? -21.219 -6.547 0.891 1 78.69 136 GLU A C 1
ATOM 1072 O O . GLU A 1 136 ? -21.547 -6.305 2.053 1 78.69 136 GLU A O 1
ATOM 1077 N N . ARG A 1 137 ? -21.5 -7.641 0.24 1 83.56 137 ARG A N 1
ATOM 1078 C CA . ARG A 1 137 ? -22.406 -8.633 0.79 1 83.56 137 ARG A CA 1
ATOM 1079 C C . ARG A 1 137 ? -21.719 -9.984 0.954 1 83.56 137 ARG A C 1
ATOM 1081 O O . ARG A 1 137 ? -22.375 -10.992 1.228 1 83.56 137 ARG A O 1
ATOM 1088 N N . GLY A 1 138 ? -20.5 -10.023 0.889 1 89 138 GLY A N 1
ATOM 1089 C CA . GLY A 1 138 ? -19.781 -11.281 1.024 1 89 138 GLY A CA 1
ATOM 1090 C C . GLY A 1 138 ? -19.594 -11.711 2.469 1 89 138 GLY A C 1
ATOM 1091 O O . GLY A 1 138 ? -20.172 -11.109 3.379 1 89 138 GLY A O 1
ATOM 1092 N N . PRO A 1 139 ? -18.906 -12.766 2.678 1 92.94 139 PRO A N 1
ATOM 1093 C CA . PRO A 1 139 ? -18.766 -13.352 4.016 1 92.94 139 PRO A CA 1
ATOM 1094 C C . PRO A 1 139 ? -18.016 -12.438 4.98 1 92.94 139 PRO A C 1
ATOM 1096 O O . PRO A 1 139 ? -17.203 -11.609 4.555 1 92.94 139 PRO A O 1
ATOM 1099 N N . THR A 1 140 ? -18.375 -12.539 6.223 1 94.5 140 THR A N 1
ATOM 1100 C CA . THR A 1 140 ? -17.625 -12.008 7.359 1 94.5 140 THR A CA 1
ATOM 1101 C C . THR A 1 140 ? -17.062 -13.141 8.211 1 94.5 140 THR A C 1
ATOM 1103 O O . THR A 1 140 ? -17.797 -14.055 8.602 1 94.5 140 THR A O 1
ATOM 1106 N N . LEU A 1 141 ? -15.773 -13.125 8.414 1 96.12 141 LEU A N 1
ATOM 1107 C CA . LEU A 1 141 ? -15.094 -14.195 9.133 1 96.12 141 LEU A CA 1
ATOM 1108 C C . LEU A 1 141 ? -14.359 -13.648 10.352 1 96.12 141 LEU A C 1
ATOM 1110 O O . LEU A 1 141 ? -13.797 -12.547 10.305 1 96.12 141 LEU A O 1
ATOM 1114 N N . ARG A 1 142 ? -14.312 -14.422 11.383 1 94.19 142 ARG A N 1
ATOM 1115 C CA . ARG A 1 142 ? -13.609 -14 12.586 1 94.19 142 ARG A CA 1
ATOM 1116 C C . ARG A 1 142 ? -12.102 -13.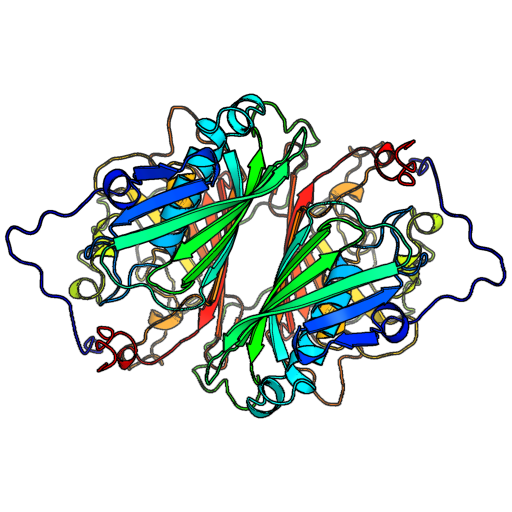992 12.359 1 94.19 142 ARG A C 1
ATOM 1118 O O . ARG A 1 142 ? -11.555 -14.898 11.734 1 94.19 142 ARG A O 1
ATOM 1125 N N . THR A 1 143 ? -11.469 -12.961 12.797 1 95.12 143 THR A N 1
ATOM 1126 C CA . THR A 1 143 ? -10.016 -12.883 12.727 1 95.12 143 THR A CA 1
ATOM 1127 C C . THR A 1 143 ? -9.406 -12.766 14.117 1 95.12 143 THR A C 1
ATOM 1129 O O . THR A 1 143 ? -10.125 -12.57 15.102 1 95.12 143 THR A O 1
ATOM 1132 N N . LEU A 1 144 ? -8.086 -13.094 14.172 1 86.88 144 LEU A N 1
ATOM 1133 C CA . LEU A 1 144 ? -7.375 -12.836 15.422 1 86.88 144 LEU A CA 1
ATOM 1134 C C . LEU A 1 144 ? -7.293 -11.344 15.703 1 86.88 144 LEU A C 1
ATOM 1136 O O . LEU A 1 144 ? -6.691 -10.586 14.938 1 86.88 144 LEU A O 1
ATOM 1140 N N . PRO A 1 145 ? -8.031 -10.93 16.703 1 75 145 PRO A N 1
ATOM 1141 C CA . PRO A 1 145 ? -8.039 -9.484 16.953 1 75 145 PRO A CA 1
ATOM 1142 C C . PRO A 1 145 ? -6.664 -8.953 17.359 1 75 145 PRO A C 1
ATOM 1144 O O . PRO A 1 145 ? -5.922 -9.633 18.078 1 75 145 PRO A O 1
ATOM 1147 N N . PRO A 1 146 ? -6.301 -7.84 16.797 1 78.25 146 PRO A N 1
ATOM 1148 C CA . PRO A 1 146 ? -5.16 -7.176 17.422 1 78.25 146 PRO A CA 1
ATOM 1149 C C . PRO A 1 146 ? -5.438 -6.781 18.875 1 78.25 146 PRO A C 1
ATOM 1151 O O . PRO A 1 146 ? -6.574 -6.867 19.328 1 78.25 146 PRO A O 1
ATOM 1154 N N . PRO A 1 147 ? -4.387 -6.441 19.531 1 79.44 147 PRO A N 1
ATOM 1155 C CA . PRO A 1 147 ? -4.652 -5.93 20.875 1 79.44 147 PRO A CA 1
ATOM 1156 C C . PRO A 1 147 ? -5.66 -4.781 20.891 1 79.44 147 PRO A C 1
ATOM 1158 O O . PRO A 1 147 ? -5.574 -3.875 20.047 1 79.44 147 PRO A O 1
ATOM 1161 N N . PRO A 1 148 ? -6.617 -4.902 21.703 1 82.25 148 PRO A N 1
ATOM 1162 C CA . PRO A 1 148 ? -7.609 -3.824 21.766 1 82.25 148 PRO A CA 1
ATOM 1163 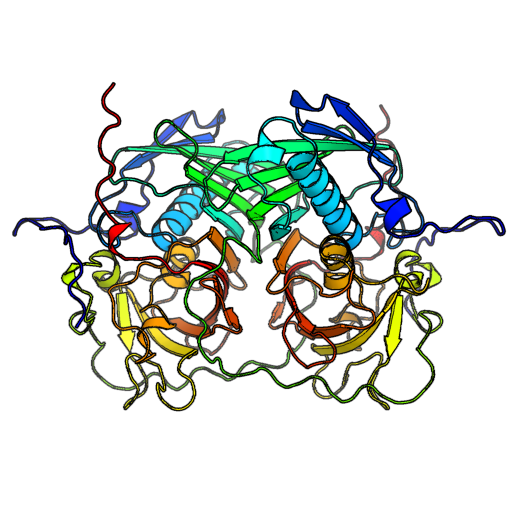C C . PRO A 1 148 ? -7.016 -2.496 22.219 1 82.25 148 PRO A C 1
ATOM 1165 O O . PRO A 1 148 ? -6.004 -2.479 22.922 1 82.25 148 PRO A O 1
ATOM 1168 N N . PRO A 1 149 ? -7.672 -1.434 21.719 1 88.06 149 PRO A N 1
ATOM 1169 C CA . PRO A 1 149 ? -7.281 -0.149 22.297 1 88.06 149 PRO A CA 1
ATOM 1170 C C . PRO A 1 149 ? -7.465 -0.109 23.812 1 88.06 149 PRO A C 1
ATOM 1172 O O . PRO A 1 149 ? -8.398 -0.718 24.344 1 88.06 149 PRO A O 1
ATOM 1175 N N . PRO A 1 150 ? -6.535 0.553 24.422 1 85.44 150 PRO A N 1
ATOM 1176 C CA . PRO A 1 150 ? -6.785 0.787 25.844 1 85.44 150 PRO A CA 1
ATOM 1177 C C . PRO A 1 150 ? -7.988 1.694 26.094 1 85.44 150 PRO A C 1
ATOM 1179 O O . PRO A 1 150 ? -8.438 2.389 25.188 1 85.44 150 PRO A O 1
ATOM 1182 N N . PRO A 1 151 ? -8.5 1.576 27.297 1 80.5 151 PRO A N 1
ATOM 1183 C CA . PRO A 1 151 ? -9.602 2.498 27.625 1 80.5 151 PRO A CA 1
ATOM 1184 C C . PRO A 1 151 ? -9.211 3.961 27.422 1 80.5 151 PRO A C 1
ATOM 1186 O O . PRO A 1 151 ? -8.062 4.34 27.656 1 80.5 151 PRO A O 1
ATOM 1189 N N . HIS A 1 152 ? -10.203 4.617 26.891 1 80.5 152 HIS A N 1
ATOM 1190 C CA . HIS A 1 152 ? -10.016 6.055 26.75 1 80.5 152 HIS A CA 1
ATOM 1191 C C . HIS A 1 152 ? -9.719 6.707 28.094 1 80.5 152 HIS A C 1
ATOM 1193 O O . HIS A 1 152 ? -10.539 6.633 29.016 1 80.5 152 HIS A O 1
ATOM 1199 N N . PRO A 1 153 ? -8.531 7.168 28.188 1 74.56 153 PRO A N 1
ATOM 1200 C CA . PRO A 1 153 ? -8.203 7.742 29.484 1 74.56 153 PRO A CA 1
ATOM 1201 C C . PRO A 1 153 ? -9.086 8.93 29.859 1 74.56 153 PRO A C 1
ATOM 1203 O O . PRO A 1 153 ? -9.57 9.641 28.969 1 74.56 153 PRO A O 1
ATOM 1206 N N . ASP A 1 154 ? -9.195 8.992 31.156 1 76.5 154 ASP A N 1
ATOM 1207 C CA . ASP A 1 154 ? -9.875 10.172 31.688 1 76.5 154 ASP A CA 1
ATOM 1208 C C . ASP A 1 154 ? -8.93 11.375 31.719 1 76.5 154 ASP A C 1
ATOM 1210 O O . ASP A 1 154 ? -7.711 11.219 31.672 1 76.5 154 ASP A O 1
ATOM 1214 N N . GLY A 1 155 ? -9.422 12.594 31.391 1 74.38 155 GLY A N 1
ATOM 1215 C CA . GLY A 1 155 ? -8.586 13.773 31.516 1 74.38 155 GLY A CA 1
ATOM 1216 C C . GLY A 1 155 ? -8.617 14.664 30.297 1 74.38 155 GLY A C 1
ATOM 1217 O O . GLY A 1 155 ? -9.367 14.398 29.344 1 74.38 155 GLY A O 1
ATOM 1218 N N . PRO A 1 156 ? -7.738 15.625 30.531 1 79.38 156 PRO A N 1
ATOM 1219 C CA . PRO A 1 156 ? -7.766 16.609 29.453 1 79.38 156 PRO A CA 1
ATOM 1220 C C . PRO A 1 156 ? -7.055 16.125 28.188 1 79.38 156 PRO A C 1
ATOM 1222 O O . PRO A 1 156 ? -6.145 15.289 28.266 1 79.38 156 PRO A O 1
ATOM 1225 N N . TRP A 1 157 ? -7.562 16.422 27.078 1 85.31 157 TRP A N 1
ATOM 1226 C CA . TRP A 1 157 ? -6.879 16.203 25.797 1 85.31 157 TRP A CA 1
ATOM 1227 C C . TRP A 1 157 ? -5.57 16.984 25.75 1 85.31 157 TRP A C 1
ATOM 1229 O O . TRP A 1 157 ? -5.5 18.125 26.219 1 85.31 157 TRP A O 1
ATOM 1239 N N . ASP A 1 158 ? -4.48 16.156 25.438 1 73.44 158 ASP A N 1
ATOM 1240 C CA . ASP A 1 158 ? -3.217 16.844 25.188 1 73.44 158 ASP A CA 1
ATOM 1241 C C . ASP A 1 158 ? -3.293 17.672 23.922 1 73.44 158 ASP A C 1
ATOM 1243 O O . ASP A 1 158 ? -3.586 17.156 22.844 1 73.44 158 ASP A O 1
ATOM 1247 N N . ILE A 1 159 ? -3.178 18.922 24.188 1 62.25 159 ILE A N 1
ATOM 1248 C CA . ILE A 1 159 ? -3.205 19.859 23.078 1 62.25 159 ILE A CA 1
ATOM 1249 C C . ILE A 1 159 ? -1.793 20.047 22.516 1 62.25 159 ILE A C 1
ATOM 1251 O O . ILE A 1 159 ? -0.814 19.984 23.266 1 62.25 159 ILE A O 1
ATOM 1255 N N . THR A 1 160 ? -1.492 19.578 21.219 1 58.22 160 THR A N 1
ATOM 1256 C CA . THR A 1 160 ? -0.222 19.609 20.5 1 58.22 160 THR A CA 1
ATOM 1257 C C . THR A 1 160 ? 0.731 20.625 21.125 1 58.22 160 THR A C 1
ATOM 1259 O O . THR A 1 160 ? 1.896 20.719 20.734 1 58.22 160 THR A O 1
ATOM 1262 N N . GLY A 1 161 ? 0.354 21.375 22.141 1 55.22 161 GLY A N 1
ATOM 1263 C CA . GLY A 1 161 ? 1.257 22.344 22.734 1 55.22 161 GLY A CA 1
ATOM 1264 C C . GLY A 1 161 ? 2.484 21.719 23.359 1 55.22 161 GLY A C 1
ATOM 1265 O O . GLY A 1 161 ? 3.523 22.359 23.5 1 55.22 161 GLY A O 1
ATOM 1266 N N . ALA A 1 162 ? 2.461 20.438 23.5 1 58.28 162 ALA A N 1
ATOM 1267 C CA . ALA A 1 162 ? 3.635 19.797 24.078 1 58.28 162 ALA A CA 1
ATOM 1268 C C . ALA A 1 162 ? 4.484 19.125 23 1 58.28 162 ALA A C 1
ATOM 1270 O O . ALA A 1 162 ? 5.48 18.469 23.297 1 58.28 162 ALA A O 1
ATOM 1271 N N . ASP A 1 163 ? 4.176 19.375 21.75 1 66.19 163 ASP A N 1
ATOM 1272 C CA . ASP A 1 163 ? 4.973 18.875 20.641 1 66.19 163 ASP A CA 1
ATOM 1273 C C . ASP A 1 163 ? 6.312 19.594 20.547 1 66.19 163 ASP A C 1
ATOM 1275 O O . ASP A 1 163 ? 6.352 20.797 20.281 1 66.19 163 ASP A O 1
ATOM 1279 N N . PRO A 1 164 ? 7.398 18.969 20.844 1 66.19 164 PRO A N 1
ATOM 1280 C CA . PRO A 1 164 ? 8.703 19.625 20.797 1 66.19 164 PRO A CA 1
ATOM 1281 C C . PRO A 1 164 ? 9 20.266 19.438 1 66.19 164 PRO A C 1
ATOM 1283 O O . PRO A 1 164 ? 9.852 21.156 19.344 1 66.19 164 PRO A O 1
ATOM 1286 N N . LEU A 1 165 ? 8.219 19.859 18.438 1 68.38 165 LEU A N 1
ATOM 1287 C CA . LEU A 1 165 ? 8.406 20.375 17.094 1 68.38 165 LEU A CA 1
ATOM 1288 C C . LEU A 1 165 ? 7.254 21.312 16.703 1 68.38 165 LEU A C 1
ATOM 1290 O O . LEU A 1 165 ? 7.102 21.656 15.523 1 68.38 165 LEU A O 1
ATOM 1294 N N . GLY A 1 166 ? 6.484 21.719 17.641 1 68 166 GLY A N 1
ATOM 1295 C CA . GLY A 1 166 ? 5.203 22.359 17.391 1 68 166 GLY A CA 1
ATOM 1296 C C . GLY A 1 166 ? 5.305 23.578 16.5 1 68 166 GLY A C 1
ATOM 1297 O O . GLY A 1 166 ? 4.492 23.766 15.586 1 68 166 GLY A O 1
ATOM 1298 N N . ASP A 1 167 ? 6.328 24.312 16.625 1 74.5 167 ASP A N 1
ATOM 1299 C CA . ASP A 1 167 ? 6.434 25.516 15.82 1 74.5 167 ASP A CA 1
ATOM 1300 C C . ASP A 1 167 ? 6.773 25.172 14.367 1 74.5 167 ASP A C 1
ATOM 1302 O O . ASP A 1 167 ? 6.438 25.938 13.453 1 74.5 167 ASP A O 1
ATOM 1306 N N . ALA A 1 168 ? 7.371 24.031 14.219 1 82 168 ALA A N 1
ATOM 1307 C CA . ALA A 1 168 ? 7.793 23.578 12.891 1 82 168 ALA A CA 1
ATOM 1308 C C . ALA A 1 168 ? 6.707 22.734 12.227 1 82 168 ALA A C 1
ATOM 1310 O O . ALA A 1 168 ? 6.809 22.406 11.047 1 82 168 ALA A O 1
ATOM 1311 N N . ARG A 1 169 ? 5.656 22.469 12.977 1 88.31 169 ARG A N 1
ATOM 1312 C CA . ARG A 1 169 ? 4.633 21.562 12.469 1 88.31 169 ARG A CA 1
ATOM 1313 C C . ARG A 1 169 ? 3.236 22.125 12.695 1 88.31 169 ARG A C 1
ATOM 1315 O O . ARG A 1 169 ? 2.428 21.531 13.406 1 88.31 169 ARG A O 1
ATOM 1322 N N . PRO A 1 170 ? 2.863 23.203 12.023 1 89.56 170 PRO A N 1
ATOM 1323 C CA . PRO A 1 170 ? 1.539 23.797 12.234 1 89.56 170 PRO A CA 1
ATOM 1324 C C . PRO A 1 170 ? 0.406 22.797 11.992 1 89.56 170 PRO A C 1
ATOM 1326 O O . PRO A 1 170 ? -0.658 22.906 12.609 1 89.56 170 PRO A O 1
ATOM 1329 N N . VAL A 1 171 ? 0.622 21.812 11.18 1 93.06 171 VAL A N 1
ATOM 1330 C CA . VAL A 1 171 ? -0.397 20.812 10.844 1 93.06 171 VAL A CA 1
ATOM 1331 C C . VAL A 1 171 ? -0.756 20 12.078 1 93.06 171 VAL A C 1
ATOM 1333 O O . VAL A 1 171 ? -1.85 19.438 12.156 1 93.06 171 VAL A O 1
ATOM 1336 N N . SER A 1 172 ? 0.111 19.922 13.07 1 90.69 172 SER A N 1
ATOM 1337 C CA . SER A 1 172 ? -0.109 19.109 14.266 1 90.69 172 SER A CA 1
ATOM 1338 C C . SER A 1 172 ? -1.141 19.75 15.188 1 90.69 172 SER A C 1
ATOM 1340 O O . SER A 1 172 ? -1.677 19.094 16.078 1 90.69 172 SER A O 1
ATOM 1342 N N . LYS A 1 173 ? -1.487 21 14.938 1 88.62 173 LYS A N 1
ATOM 1343 C CA . LYS A 1 173 ? -2.41 21.75 15.797 1 88.62 173 LYS A CA 1
ATOM 1344 C C . LYS A 1 173 ? -3.859 21.375 15.492 1 88.62 173 LYS A C 1
ATOM 1346 O O . LYS A 1 173 ? -4.773 21.781 16.203 1 88.62 173 LYS A O 1
ATOM 1351 N N . LYS A 1 174 ? -4.039 20.547 14.477 1 94.31 174 LYS A N 1
ATOM 1352 C CA . LYS A 1 174 ? -5.395 20.266 14.016 1 94.31 174 LYS A CA 1
ATOM 1353 C C . LYS A 1 174 ? -5.984 19.062 14.758 1 94.31 174 LYS A C 1
ATOM 1355 O O . LYS A 1 174 ? -7.16 18.734 14.586 1 94.31 174 LYS A O 1
ATOM 1360 N N . ILE A 1 175 ? -5.203 18.422 15.578 1 93.06 175 ILE A N 1
ATOM 1361 C CA . ILE A 1 175 ? -5.719 17.266 16.312 1 93.06 175 ILE A CA 1
ATOM 1362 C C . ILE A 1 175 ? -5.301 17.344 17.766 1 93.06 175 ILE A C 1
ATOM 1364 O O . ILE A 1 175 ? -4.273 17.953 18.094 1 93.06 175 ILE A O 1
ATOM 1368 N N . HIS A 1 176 ? -6.137 16.812 18.625 1 92.69 176 HIS A N 1
ATOM 1369 C CA . HIS A 1 176 ? -5.836 16.578 20.031 1 92.69 176 HIS A CA 1
ATOM 1370 C C . HIS A 1 176 ? -5.594 15.094 20.297 1 92.69 176 HIS A C 1
ATOM 1372 O O . HIS A 1 176 ? -6.176 14.234 19.641 1 92.69 176 HIS A O 1
ATOM 1378 N N . TYR A 1 177 ? -4.723 14.867 21.281 1 91.62 177 TYR A N 1
ATOM 1379 C CA . TYR A 1 177 ? -4.355 13.484 21.594 1 91.62 177 TYR A CA 1
ATOM 1380 C C . TYR A 1 177 ? -4.562 13.195 23.062 1 91.62 177 TYR A C 1
ATOM 1382 O O . TYR A 1 177 ? -4.551 14.102 23.891 1 91.62 177 TYR A O 1
ATOM 1390 N N . ARG A 1 178 ? -4.875 11.945 23.328 1 91.44 178 ARG A N 1
ATOM 1391 C CA . ARG A 1 178 ? -4.758 11.375 24.672 1 91.44 178 ARG A CA 1
ATOM 1392 C C . ARG A 1 178 ? -3.955 10.078 24.641 1 91.44 178 ARG A C 1
ATOM 1394 O O . ARG A 1 178 ? -4.211 9.195 23.828 1 91.44 178 ARG A O 1
ATOM 1401 N N . THR A 1 179 ? -2.949 10.086 25.469 1 89.75 179 THR A N 1
ATOM 1402 C CA . THR A 1 179 ? -2.068 8.922 25.516 1 89.75 179 THR A CA 1
ATOM 1403 C C . THR A 1 179 ? -2.111 8.266 26.906 1 89.75 179 THR A C 1
ATOM 1405 O O . THR A 1 179 ? -2.66 8.836 27.844 1 89.75 179 THR A O 1
ATOM 1408 N N . THR A 1 180 ? -1.654 7.016 26.922 1 83.19 180 THR A N 1
ATOM 1409 C CA . THR A 1 180 ? -1.559 6.332 28.203 1 83.19 180 THR A CA 1
ATOM 1410 C C . THR A 1 180 ? -0.67 7.113 29.172 1 83.19 180 THR A C 1
ATOM 1412 O O . THR A 1 180 ? 0.416 7.562 28.797 1 83.19 180 THR A O 1
ATOM 1415 N N . PRO A 1 181 ? -1.212 7.23 30.359 1 82.31 181 PRO A N 1
ATOM 1416 C CA . PRO A 1 181 ? -0.389 7.926 31.359 1 82.31 181 PRO A CA 1
ATOM 1417 C C . PRO A 1 181 ? 1 7.312 31.5 1 82.31 181 PRO A C 1
ATOM 1419 O O . PRO A 1 181 ? 1.139 6.086 31.516 1 82.31 181 PRO A O 1
ATOM 1422 N N . GLY A 1 182 ? 1.978 8.148 31.547 1 82.38 182 GLY A N 1
ATOM 1423 C CA . GLY A 1 182 ? 3.344 7.684 31.734 1 82.38 182 GLY A CA 1
ATOM 1424 C C . GLY A 1 182 ? 4.066 7.43 30.422 1 82.38 182 GLY A C 1
ATOM 1425 O O . GLY A 1 182 ? 5.293 7.289 30.406 1 82.38 182 GLY A O 1
ATOM 1426 N N . SER A 1 183 ? 3.354 7.402 29.375 1 86.19 183 SER A N 1
ATOM 1427 C CA . SER A 1 183 ? 3.994 7.219 28.078 1 86.19 183 SER A CA 1
ATOM 1428 C C . SER A 1 183 ? 4.637 8.516 27.594 1 86.19 183 SER A C 1
ATOM 1430 O O . SER A 1 183 ? 4.328 9.594 28.109 1 86.19 183 SER A O 1
ATOM 1432 N N . HIS A 1 184 ? 5.613 8.312 26.734 1 87.94 184 HIS A N 1
ATOM 1433 C CA . HIS A 1 184 ? 6.145 9.445 25.984 1 87.94 184 HIS A CA 1
ATOM 1434 C C . HIS A 1 184 ? 5.375 9.664 24.688 1 87.94 184 HIS A C 1
ATOM 1436 O O . HIS A 1 184 ? 5.727 9.102 23.656 1 87.94 184 HIS A O 1
ATOM 1442 N N . PHE A 1 185 ? 4.41 10.523 24.75 1 87.19 185 PHE A N 1
ATOM 1443 C CA . PHE A 1 185 ? 3.541 10.812 23.609 1 87.19 185 PHE A CA 1
ATOM 1444 C C . PHE A 1 185 ? 2.996 9.523 23 1 87.19 185 PHE A C 1
ATOM 1446 O O . PHE A 1 185 ? 3.037 9.336 21.781 1 87.19 185 PHE A O 1
ATOM 1453 N N . GLY A 1 186 ? 2.664 8.586 23.906 1 91.38 186 GLY A N 1
ATOM 1454 C CA . GLY A 1 186 ? 2 7.375 23.453 1 91.38 186 GLY A CA 1
ATOM 1455 C C . GLY A 1 186 ? 2.959 6.223 23.203 1 91.38 186 GLY A C 1
ATOM 1456 O O . GLY A 1 186 ? 2.557 5.164 22.719 1 91.38 186 GLY A O 1
ATOM 1457 N N . SER A 1 187 ? 4.262 6.441 23.5 1 93.44 187 SER A N 1
ATOM 1458 C CA . SER A 1 187 ? 5.254 5.395 23.281 1 93.44 187 SER A CA 1
ATOM 1459 C C . SER A 1 187 ? 5.965 5.02 24.578 1 93.44 187 SER A C 1
ATOM 1461 O O . SER A 1 187 ? 6.113 5.855 25.469 1 93.44 187 SER A O 1
ATOM 1463 N N . ASP A 1 188 ? 6.285 3.777 24.688 1 93.81 188 ASP A N 1
ATOM 1464 C CA . ASP A 1 188 ? 7.281 3.324 25.656 1 93.81 188 ASP A CA 1
ATOM 1465 C C . ASP A 1 188 ? 8.688 3.354 25.047 1 93.81 188 ASP A C 1
ATOM 1467 O O . ASP A 1 188 ? 9.094 2.406 24.375 1 93.81 188 ASP A O 1
ATOM 1471 N N . ARG A 1 189 ? 9.43 4.379 25.328 1 92.5 189 ARG A N 1
ATOM 1472 C CA . ARG A 1 189 ? 10.711 4.621 24.672 1 92.5 189 ARG A CA 1
ATOM 1473 C C . ARG A 1 189 ? 11.711 3.521 25.016 1 92.5 189 ARG A C 1
ATOM 1475 O O . ARG A 1 189 ? 12.625 3.25 24.219 1 92.5 189 ARG A O 1
ATOM 1482 N N . LYS A 1 190 ? 11.539 2.982 26.109 1 92.19 190 LYS A N 1
ATOM 1483 C CA . LYS A 1 190 ? 12.5 1.974 26.562 1 92.19 190 LYS A CA 1
ATOM 1484 C C . LYS A 1 190 ? 12.18 0.609 25.953 1 92.19 190 LYS A C 1
ATOM 1486 O O . LYS A 1 190 ? 13.055 -0.026 25.344 1 92.19 190 LYS A O 1
ATOM 1491 N N . ASN A 1 191 ? 10.93 0.237 26.016 1 92.06 191 ASN A N 1
ATOM 1492 C CA . ASN A 1 191 ? 10.594 -1.147 25.703 1 92.06 191 ASN A CA 1
ATOM 1493 C C . ASN A 1 191 ? 10.039 -1.28 24.281 1 92.06 191 ASN A C 1
ATOM 1495 O O . ASN A 1 191 ? 10.188 -2.322 23.656 1 92.06 191 ASN A O 1
ATOM 1499 N N . SER A 1 192 ? 9.352 -0.267 23.797 1 93.81 192 SER A N 1
ATOM 1500 C CA . SER A 1 192 ? 8.734 -0.333 22.484 1 93.81 192 SER A CA 1
ATOM 1501 C C . SER A 1 192 ? 8.773 1.023 21.781 1 93.81 192 SER A C 1
ATOM 1503 O O . SER A 1 192 ? 7.727 1.57 21.438 1 93.81 192 SER A O 1
ATOM 1505 N N . PRO A 1 193 ? 9.992 1.467 21.5 1 95.25 193 PRO A N 1
ATOM 1506 C CA . PRO A 1 193 ? 10.125 2.799 20.906 1 95.25 193 PRO A CA 1
ATOM 1507 C C . PRO A 1 193 ? 9.57 2.871 19.484 1 95.25 193 PRO A C 1
ATOM 1509 O O . PRO A 1 193 ? 9.352 3.965 18.969 1 95.25 193 PRO A O 1
ATOM 1512 N N . SER A 1 194 ? 9.344 1.73 18.844 1 97 194 SER A N 1
ATOM 1513 C CA . SER A 1 194 ? 8.875 1.694 17.453 1 97 194 SER A CA 1
ATOM 1514 C C . SER A 1 194 ? 7.352 1.62 17.391 1 97 194 SER A C 1
ATOM 1516 O O . SER A 1 194 ? 6.785 1.33 16.328 1 97 194 SER A O 1
ATOM 1518 N N . VAL A 1 195 ? 6.688 1.852 18.547 1 96.19 195 VAL A N 1
ATOM 1519 C CA . VAL A 1 195 ? 5.23 1.803 18.625 1 96.19 195 VAL A CA 1
ATOM 1520 C C . VAL A 1 195 ? 4.703 3.078 19.281 1 96.19 195 VAL A C 1
ATOM 1522 O O . VAL A 1 195 ? 5.289 3.576 20.25 1 96.19 195 VAL A O 1
ATOM 1525 N N . ARG A 1 196 ? 3.605 3.619 18.75 1 95.31 196 ARG A N 1
ATOM 1526 C CA . ARG A 1 196 ? 2.898 4.746 19.344 1 95.31 196 ARG A CA 1
ATOM 1527 C C . ARG A 1 196 ? 1.392 4.508 19.344 1 95.31 196 ARG A C 1
ATOM 1529 O O . ARG A 1 196 ? 0.825 4.082 18.328 1 95.31 196 ARG A O 1
ATOM 1536 N N . GLU A 1 197 ? 0.787 4.789 20.469 1 95.06 197 GLU A N 1
ATOM 1537 C CA . GLU A 1 197 ? -0.65 4.598 20.641 1 95.06 197 GLU A CA 1
ATOM 1538 C C . GLU A 1 197 ? -1.31 5.855 21.203 1 95.06 197 GLU A C 1
ATOM 1540 O O . GLU A 1 197 ? -0.859 6.398 22.203 1 95.06 197 GLU A O 1
ATOM 1545 N N . GLU A 1 198 ? -2.4 6.277 20.531 1 94.38 198 GLU A N 1
ATOM 1546 C CA . GLU A 1 198 ? -3.049 7.52 20.953 1 94.38 198 GLU A CA 1
ATOM 1547 C C . GLU A 1 198 ? -4.527 7.52 20.578 1 94.38 198 GLU A C 1
ATOM 1549 O O . GLU A 1 198 ? -4.906 7.039 19.516 1 94.38 198 GLU A O 1
ATOM 1554 N N . TRP A 1 199 ? -5.34 8.031 21.516 1 96 199 TRP A N 1
ATOM 1555 C CA . TRP A 1 199 ? -6.676 8.492 21.156 1 96 199 TRP A CA 1
ATOM 1556 C C . TRP A 1 199 ? -6.625 9.883 20.531 1 96 199 TRP A C 1
ATOM 1558 O O . TRP A 1 199 ? -5.875 10.742 20.984 1 96 199 TRP A O 1
ATOM 1568 N N . VAL A 1 200 ? -7.43 10.055 19.484 1 95.69 200 VAL A N 1
ATOM 1569 C CA . VAL A 1 200 ? -7.297 11.305 18.734 1 95.69 200 VAL A CA 1
ATOM 1570 C C . VAL A 1 200 ? -8.68 11.867 18.422 1 95.69 200 VAL A C 1
ATOM 1572 O O . VAL A 1 200 ? -9.625 11.109 18.188 1 95.69 200 VAL A O 1
ATOM 1575 N N . ARG A 1 201 ? -8.82 13.148 18.438 1 95.62 201 ARG A N 1
ATOM 1576 C CA . ARG A 1 201 ? -9.984 13.883 17.953 1 95.62 201 ARG A CA 1
ATOM 1577 C C . ARG A 1 201 ? -9.57 15.156 17.219 1 95.62 201 ARG A C 1
ATOM 1579 O O . ARG A 1 201 ? -8.461 15.656 17.422 1 95.62 201 ARG A O 1
ATOM 1586 N N . MET A 1 202 ? -10.43 15.656 16.375 1 95.75 202 MET A N 1
ATOM 1587 C CA . MET A 1 202 ? -10.141 16.938 15.727 1 95.75 202 MET A CA 1
ATOM 1588 C C . MET A 1 202 ? -10.164 18.078 16.734 1 95.75 202 MET A C 1
ATOM 1590 O O . MET A 1 202 ? -11.031 18.125 17.609 1 95.75 202 MET A O 1
ATOM 1594 N N . ALA A 1 203 ? -9.266 19 16.609 1 93.62 203 ALA A N 1
ATOM 1595 C CA . ALA A 1 203 ? -9.141 20.109 17.547 1 93.62 203 ALA A CA 1
ATOM 1596 C C . ALA A 1 203 ? -10.344 21.047 17.453 1 93.62 203 ALA A C 1
ATOM 1598 O O . ALA A 1 203 ? -10.742 21.641 18.453 1 93.62 203 ALA A O 1
ATOM 1599 N N . ASP A 1 204 ? -10.938 21.109 16.328 1 94.5 204 ASP A N 1
ATOM 1600 C CA . ASP A 1 204 ? -12.039 22.047 16.125 1 94.5 204 ASP A CA 1
ATOM 1601 C C . ASP A 1 204 ? -13.383 21.391 16.438 1 94.5 204 ASP A C 1
ATOM 1603 O O . ASP A 1 204 ? -14.438 21.984 16.203 1 94.5 204 ASP A O 1
ATOM 1607 N N . GLY A 1 205 ? -13.398 20.188 16.797 1 94.25 205 GLY A N 1
ATOM 1608 C CA . GLY A 1 205 ? -14.609 19.5 17.234 1 94.25 205 GLY A CA 1
ATOM 1609 C C . GLY A 1 205 ? -15.32 18.781 16.109 1 94.25 205 GLY A C 1
ATOM 1610 O O . GLY A 1 205 ? -16.297 18.062 16.344 1 94.25 205 GLY A O 1
ATOM 1611 N N . SER A 1 206 ? -14.828 18.938 14.922 1 96.12 206 SER A N 1
ATOM 1612 C CA . SER A 1 206 ? -15.438 18.234 13.805 1 96.12 206 SER A CA 1
ATOM 1613 C C . SER A 1 206 ? -15.211 16.719 13.922 1 96.12 206 SER A C 1
ATOM 1615 O O . SER A 1 206 ? -14.312 16.281 14.641 1 96.12 206 SER A O 1
ATOM 1617 N N . LYS A 1 207 ? -16.062 15.961 13.258 1 97 207 LYS A N 1
ATOM 1618 C CA . LYS A 1 207 ? -15.938 14.5 13.242 1 97 207 LYS A CA 1
ATOM 1619 C C . LYS A 1 207 ? -15.031 14.039 12.102 1 97 207 LYS A C 1
ATOM 1621 O O . LYS A 1 207 ? -14.922 14.711 11.078 1 97 207 LYS A O 1
ATOM 1626 N N . PHE A 1 208 ? -14.406 12.883 12.359 1 97.62 208 PHE A N 1
ATOM 1627 C CA . PHE A 1 208 ? -13.641 12.266 11.281 1 97.62 208 PHE A CA 1
ATOM 1628 C C . PHE A 1 208 ? -14.562 11.672 10.227 1 97.62 208 PHE A C 1
ATOM 1630 O O . PHE A 1 208 ? -15.602 11.102 10.547 1 97.62 208 PHE A O 1
ATOM 1637 N N . THR A 1 209 ? -14.219 11.867 8.977 1 97.25 209 THR A N 1
ATOM 1638 C CA . THR A 1 209 ? -14.844 11.242 7.816 1 97.25 209 THR A CA 1
ATOM 1639 C C . THR A 1 209 ? -13.859 10.328 7.094 1 97.25 209 THR A C 1
ATOM 1641 O O . THR A 1 209 ? -12.688 10.234 7.48 1 97.25 209 THR A O 1
ATOM 1644 N N . ILE A 1 210 ? -14.281 9.594 6.066 1 97.5 210 ILE A N 1
ATOM 1645 C CA . ILE A 1 210 ? -13.375 8.758 5.285 1 97.5 210 ILE A CA 1
ATOM 1646 C C . ILE A 1 210 ? -12.258 9.625 4.691 1 97.5 210 ILE A C 1
ATOM 1648 O O . ILE A 1 210 ? -11.094 9.227 4.695 1 97.5 210 ILE A O 1
ATOM 1652 N N . THR A 1 211 ? -12.539 10.805 4.297 1 96.69 211 THR A N 1
ATOM 1653 C CA . THR A 1 211 ? -11.57 11.727 3.707 1 96.69 211 THR A CA 1
ATOM 1654 C C . THR A 1 211 ? -10.516 12.125 4.73 1 96.69 211 THR A C 1
ATOM 1656 O O . THR A 1 211 ? -9.336 12.273 4.391 1 96.69 211 THR A O 1
ATOM 1659 N N . SER A 1 212 ? -10.906 12.289 5.953 1 97.56 212 SER A N 1
ATOM 1660 C CA . SER A 1 212 ? -9.969 12.75 6.973 1 97.56 212 SER A CA 1
ATOM 1661 C C . SER A 1 212 ? -9 11.641 7.375 1 97.56 212 SER A C 1
ATOM 1663 O O . SER A 1 212 ? -7.984 11.906 8.016 1 97.56 212 SER A O 1
ATOM 1665 N N . LEU A 1 213 ? -9.289 10.391 7.008 1 98.44 213 LEU A N 1
ATOM 1666 C CA . LEU A 1 213 ? -8.438 9.273 7.383 1 98.44 213 LEU A CA 1
ATOM 1667 C C . LEU A 1 213 ? -7.062 9.391 6.727 1 98.44 213 LEU A C 1
ATOM 1669 O O . LEU A 1 213 ? -6.074 8.875 7.254 1 98.44 213 LEU A O 1
ATOM 1673 N N . GLY A 1 214 ? -7.008 10.078 5.559 1 98.62 214 GLY A N 1
ATOM 1674 C CA . GLY A 1 214 ? -5.707 10.383 4.988 1 98.62 214 GLY A CA 1
ATOM 1675 C C . GLY A 1 214 ? -4.812 11.172 5.926 1 98.62 214 GLY A C 1
ATOM 1676 O O . GLY A 1 214 ? -3.674 10.773 6.184 1 98.62 214 GLY A O 1
ATOM 1677 N N . TYR A 1 215 ? -5.348 12.234 6.469 1 98.56 215 TYR A N 1
ATOM 1678 C CA . TYR A 1 215 ? -4.645 13.086 7.422 1 98.56 215 TYR A CA 1
ATOM 1679 C C . TYR A 1 215 ? -4.297 12.312 8.688 1 98.56 215 TYR A C 1
ATOM 1681 O O . TYR A 1 215 ? -3.148 12.32 9.133 1 98.56 215 TYR A O 1
ATOM 1689 N N . LEU A 1 216 ? -5.18 11.555 9.203 1 97.69 216 LEU A N 1
ATOM 1690 C CA . LEU A 1 216 ? -5.023 10.859 10.477 1 97.69 216 LEU A CA 1
ATOM 1691 C C . LEU A 1 216 ? -4.008 9.734 10.359 1 97.69 216 LEU A C 1
ATOM 1693 O O . LEU A 1 216 ? -3.32 9.406 11.336 1 97.69 216 LEU A O 1
ATOM 1697 N N . SER A 1 217 ? -3.871 9.141 9.203 1 98.12 217 SER A N 1
ATOM 1698 C CA . SER A 1 217 ? -2.969 8.016 8.984 1 98.12 217 SER A CA 1
ATOM 1699 C C . SER A 1 217 ? -1.511 8.469 9.008 1 98.12 217 SER A C 1
ATOM 1701 O O . SER A 1 217 ? -0.603 7.637 9.102 1 98.12 217 SER A O 1
ATOM 1703 N N . ASP A 1 218 ? -1.311 9.727 8.953 1 97.94 218 ASP A N 1
ATOM 1704 C CA . ASP A 1 218 ? 0.055 10.211 8.781 1 97.94 218 ASP A CA 1
ATOM 1705 C C . ASP A 1 218 ? 0.408 11.258 9.836 1 97.94 218 ASP A C 1
ATOM 1707 O O . ASP A 1 218 ? 1.571 11.641 9.969 1 97.94 218 ASP A O 1
ATOM 1711 N N . MET A 1 219 ? -0.548 11.727 10.578 1 95.5 219 MET A N 1
ATOM 1712 C CA . MET A 1 219 ? -0.271 12.828 11.5 1 95.5 219 MET A CA 1
ATOM 1713 C C . MET A 1 219 ? 0.013 12.305 12.898 1 95.5 219 MET A C 1
ATOM 1715 O O . MET A 1 219 ? -0.903 12.164 13.711 1 95.5 219 MET A O 1
ATOM 1719 N N . PHE A 1 220 ? 1.198 12.117 13.289 1 93.81 220 PHE A N 1
ATOM 1720 C CA . PHE A 1 220 ? 1.718 11.727 14.594 1 93.81 220 PHE A CA 1
ATOM 1721 C C . PHE A 1 220 ? 3.188 12.102 14.727 1 93.81 220 PHE A C 1
ATOM 1723 O O . PHE A 1 220 ? 3.84 12.445 13.742 1 93.81 220 PHE A O 1
ATOM 1730 N N . LEU A 1 221 ? 3.65 12.172 15.969 1 92.06 221 LEU A N 1
ATOM 1731 C CA . LEU A 1 221 ? 5.086 12.375 16.156 1 92.06 221 LEU A CA 1
ATOM 1732 C C . LEU A 1 221 ? 5.875 11.227 15.531 1 92.06 221 LEU A C 1
ATOM 1734 O O . LEU A 1 221 ? 5.602 10.055 15.82 1 92.06 221 LEU A O 1
ATOM 1738 N N . PRO A 1 222 ? 6.832 11.508 14.656 1 93.56 222 PRO A N 1
ATOM 1739 C CA . PRO A 1 222 ? 7.578 10.438 14 1 93.56 222 PRO A CA 1
ATOM 1740 C C . PRO A 1 222 ? 8.258 9.492 14.984 1 93.56 222 PRO A C 1
ATOM 1742 O O . PRO A 1 222 ? 8.867 9.945 15.961 1 93.56 222 PRO A O 1
ATOM 1745 N N . LEU A 1 223 ? 8.227 8.211 14.758 1 95.44 223 LEU A N 1
ATOM 1746 C CA . LEU A 1 223 ? 8.695 7.184 15.672 1 95.44 223 LEU A CA 1
ATOM 1747 C C . LEU A 1 223 ? 10.188 7.336 15.945 1 95.44 223 LEU A C 1
ATOM 1749 O O . LEU A 1 223 ? 10.641 7.152 17.078 1 95.44 223 LEU A O 1
ATOM 1753 N N . PRO A 1 224 ? 11.008 7.754 14.93 1 94.88 224 PRO A N 1
ATOM 1754 C CA . PRO A 1 224 ? 12.438 7.863 15.195 1 94.88 224 PRO A CA 1
ATOM 1755 C C . PRO A 1 224 ? 12.758 8.875 16.297 1 94.88 224 PRO A C 1
ATOM 1757 O O . PRO A 1 224 ? 13.82 8.812 16.906 1 94.88 224 PRO A O 1
ATOM 1760 N N . GLU A 1 225 ? 11.836 9.75 16.578 1 91.62 225 GLU A N 1
ATOM 1761 C CA . GLU A 1 225 ? 12.047 10.758 17.609 1 91.62 225 GLU A CA 1
ATOM 1762 C C . GLU A 1 225 ? 12.039 10.125 19 1 91.62 225 GLU A C 1
ATOM 1764 O O . GLU A 1 225 ? 12.422 10.766 19.984 1 91.62 225 GLU A O 1
ATOM 1769 N N . ASN A 1 226 ? 11.664 8.898 19.078 1 93.06 226 ASN A N 1
ATOM 1770 C CA . ASN A 1 226 ? 11.656 8.18 20.344 1 93.06 226 ASN A CA 1
ATOM 1771 C C . ASN A 1 226 ? 13.055 7.703 20.719 1 93.06 226 ASN A C 1
ATOM 1773 O O . ASN A 1 226 ? 13.273 7.273 21.859 1 93.06 226 ASN A O 1
ATOM 1777 N N . TYR A 1 227 ? 13.945 7.777 19.797 1 94.31 227 TYR A N 1
ATOM 1778 C CA . TYR A 1 227 ? 15.258 7.16 20 1 94.31 227 TYR A CA 1
ATOM 1779 C C . TYR A 1 227 ? 16.297 8.211 20.359 1 94.31 227 TYR A C 1
ATOM 1781 O O . TYR A 1 227 ? 16.5 9.172 19.625 1 94.31 227 TYR A O 1
ATOM 1789 N N . PRO A 1 228 ? 17.031 7.969 21.422 1 88.75 228 PRO A N 1
ATOM 1790 C CA . PRO A 1 228 ? 18.031 8.945 21.828 1 88.75 228 PRO A CA 1
ATOM 1791 C C . PRO A 1 228 ? 19.172 9.078 20.828 1 88.75 228 PRO A C 1
ATOM 1793 O O . PRO A 1 228 ? 19.875 10.094 20.812 1 88.75 228 PRO A O 1
ATOM 1796 N N . GLU A 1 229 ? 19.297 8.086 20 1 86.69 229 GLU A N 1
ATOM 1797 C CA . GLU A 1 229 ? 20.344 8.102 18.984 1 86.69 229 GLU A CA 1
ATOM 1798 C C . GLU A 1 229 ? 20.094 9.18 17.938 1 86.69 229 GLU A C 1
ATOM 1800 O O . GLU A 1 229 ? 21 9.562 17.188 1 86.69 229 GLU A O 1
ATOM 1805 N N . MET A 1 230 ? 18.812 9.609 17.984 1 86.06 230 MET A N 1
ATOM 1806 C CA . MET A 1 230 ? 18.438 10.578 16.953 1 86.06 230 MET A CA 1
ATOM 1807 C C . MET A 1 230 ? 18.703 12.008 17.438 1 86.06 230 MET A C 1
ATOM 1809 O O . MET A 1 230 ? 18.203 12.414 18.484 1 86.06 230 MET A O 1
ATOM 1813 N N . GLY A 1 231 ? 19.844 12.609 17.25 1 75.25 231 GLY A N 1
ATOM 1814 C CA . GLY A 1 231 ? 20.234 13.891 17.812 1 75.25 231 GLY A CA 1
ATOM 1815 C C . GLY A 1 231 ? 19.969 15.062 16.891 1 75.25 231 GLY A C 1
ATOM 1816 O O . GLY A 1 231 ? 19.641 16.156 17.359 1 75.25 231 GLY A O 1
ATOM 1817 N N . GLU A 1 232 ? 20.109 14.953 15.703 1 78.62 232 GLU A N 1
ATOM 1818 C CA . GLU A 1 232 ? 19.922 16.047 14.766 1 78.62 232 GLU A CA 1
ATOM 1819 C C . GLU A 1 232 ? 18.484 16.094 14.25 1 78.62 232 GLU A C 1
ATOM 1821 O O . GLU A 1 232 ? 17.781 15.078 14.25 1 78.62 232 GLU A O 1
ATOM 1826 N N . ALA A 1 233 ? 18.031 17.328 14.008 1 82.44 233 ALA A N 1
ATOM 1827 C CA . ALA A 1 233 ? 16.703 17.484 13.43 1 82.44 233 ALA A CA 1
ATOM 1828 C C . ALA A 1 233 ? 16.562 16.672 12.141 1 82.44 233 ALA A C 1
ATOM 1830 O O . ALA A 1 233 ? 17.422 16.734 11.258 1 82.44 233 ALA A O 1
ATOM 1831 N N . GLN A 1 234 ? 15.516 15.859 12.148 1 89.62 234 GLN A N 1
ATOM 1832 C CA . GLN A 1 234 ? 15.297 14.992 10.992 1 89.62 234 GLN A CA 1
ATOM 1833 C C . GLN A 1 234 ? 13.938 15.273 10.352 1 89.62 234 GLN A C 1
ATOM 1835 O O . GLN A 1 234 ? 13.031 15.805 11 1 89.62 234 GLN A O 1
ATOM 1840 N N . TRP A 1 235 ? 13.883 15.062 9.094 1 92.31 235 TRP A N 1
ATOM 1841 C CA . TRP A 1 235 ? 12.664 15.078 8.297 1 92.31 235 TRP A CA 1
ATOM 1842 C C . TRP A 1 235 ? 12.383 13.695 7.711 1 92.31 235 TRP A C 1
ATOM 1844 O O . TRP A 1 235 ? 13.305 12.977 7.332 1 92.31 235 TRP A O 1
ATOM 1854 N N . TYR A 1 236 ? 11.086 13.367 7.66 1 95.12 236 TYR A N 1
ATOM 1855 C CA . TYR A 1 236 ? 10.711 12 7.312 1 95.12 236 TYR A CA 1
ATOM 1856 C C . TYR A 1 236 ? 9.758 11.984 6.129 1 95.12 236 TYR A C 1
ATOM 1858 O O . TYR A 1 236 ? 8.578 11.641 6.277 1 95.12 236 TYR A O 1
ATOM 1866 N N . PRO A 1 237 ? 10.258 12.242 4.898 1 96.12 237 PRO A N 1
ATOM 1867 C CA . PRO A 1 237 ? 9.398 12.211 3.711 1 96.12 237 PRO A CA 1
ATOM 1868 C C . PRO A 1 237 ? 8.812 10.828 3.443 1 96.12 237 PRO A C 1
ATOM 1870 O O . PRO A 1 237 ? 9.523 9.82 3.561 1 96.12 237 PRO A O 1
ATOM 1873 N N . THR A 1 238 ? 7.496 10.82 3.176 1 97.56 238 THR A N 1
ATOM 1874 C CA . THR A 1 238 ? 6.801 9.602 2.777 1 97.56 238 THR A CA 1
ATOM 1875 C C . THR A 1 238 ? 6.977 9.336 1.285 1 97.56 238 THR A C 1
ATOM 1877 O O . THR A 1 238 ? 6.801 10.242 0.466 1 97.56 238 THR A O 1
ATOM 1880 N N . LEU A 1 239 ? 7.402 8.125 0.938 1 98.19 239 LEU A N 1
ATOM 1881 C CA . LEU A 1 239 ? 7.488 7.719 -0.461 1 98.19 239 LEU A CA 1
ATOM 1882 C C . LEU A 1 239 ? 6.156 7.16 -0.947 1 98.19 239 LEU A C 1
ATOM 1884 O O . LEU A 1 239 ? 5.762 7.391 -2.094 1 98.19 239 LEU A O 1
ATOM 1888 N N . ALA A 1 240 ? 5.547 6.422 -0.115 1 98.75 240 ALA A N 1
ATOM 1889 C CA . ALA A 1 240 ? 4.277 5.785 -0.446 1 98.75 240 ALA A CA 1
ATOM 1890 C C . ALA A 1 240 ? 3.406 5.617 0.797 1 98.75 240 ALA A C 1
ATOM 1892 O O . ALA A 1 240 ? 3.922 5.402 1.897 1 98.75 240 ALA A O 1
ATOM 1893 N N . LEU A 1 241 ? 2.109 5.77 0.604 1 98.75 241 LEU A N 1
ATOM 1894 C CA . LEU A 1 241 ? 1.117 5.66 1.667 1 98.75 241 LEU A CA 1
ATOM 1895 C C . LEU A 1 241 ? -0.171 5.031 1.145 1 98.75 241 LEU A C 1
ATOM 1897 O O . LEU A 1 241 ? -0.679 5.43 0.094 1 98.75 241 LEU A O 1
ATOM 1901 N N . SER A 1 242 ? -0.608 3.955 1.8 1 98.75 242 SER A N 1
ATOM 1902 C CA . SER A 1 242 ? -1.901 3.385 1.439 1 98.75 242 SER A CA 1
ATOM 1903 C C . SER A 1 242 ? -2.885 3.465 2.602 1 98.75 242 SER A C 1
ATOM 1905 O O . SER A 1 242 ? -2.48 3.439 3.768 1 98.75 242 SER A O 1
ATOM 1907 N N . VAL A 1 243 ? -4.117 3.643 2.301 1 98.75 243 VAL A N 1
ATOM 1908 C CA . VAL A 1 243 ? -5.207 3.605 3.271 1 98.75 243 VAL A CA 1
ATOM 1909 C C . VAL A 1 243 ? -6.277 2.623 2.807 1 98.75 243 VAL A C 1
ATOM 1911 O O . VAL A 1 243 ? -6.809 2.75 1.7 1 98.75 243 VAL A O 1
ATOM 1914 N N . GLU A 1 244 ? -6.516 1.661 3.59 1 98.5 244 GLU A N 1
ATOM 1915 C CA . GLU A 1 244 ? -7.645 0.763 3.375 1 98.5 244 GLU A CA 1
ATOM 1916 C C . GLU A 1 244 ? -8.742 1.007 4.402 1 98.5 244 GLU A C 1
ATOM 1918 O O . GLU A 1 244 ? -8.539 0.809 5.602 1 98.5 244 GLU A O 1
ATOM 1923 N N . VAL A 1 245 ? -9.867 1.413 3.926 1 98.19 245 VAL A N 1
ATOM 1924 C CA . VAL A 1 245 ? -11 1.707 4.793 1 98.19 245 VAL A CA 1
ATOM 1925 C C . VAL A 1 245 ? -11.852 0.451 4.973 1 98.19 245 VAL A C 1
ATOM 1927 O O . VAL A 1 245 ? -12.273 -0.166 3.994 1 98.19 245 VAL A O 1
ATOM 1930 N N . LYS A 1 246 ? -12.086 0.129 6.199 1 96.06 246 LYS A N 1
ATOM 1931 C CA . LYS A 1 246 ? -12.766 -1.129 6.492 1 96.06 246 LYS A CA 1
ATOM 1932 C C . LYS A 1 246 ? -14.234 -0.89 6.859 1 96.06 246 LYS A C 1
ATOM 1934 O O . LYS A 1 246 ? -15.062 -1.796 6.75 1 96.06 246 LYS A O 1
ATOM 1939 N N . ARG A 1 247 ? -14.445 0.396 7.301 1 92.81 247 ARG A N 1
ATOM 1940 C CA . ARG A 1 247 ? -15.805 0.692 7.758 1 92.81 247 ARG A CA 1
ATOM 1941 C C . ARG A 1 247 ? -16.188 2.135 7.441 1 92.81 247 ARG A C 1
ATOM 1943 O O . ARG A 1 247 ? -15.352 3.039 7.543 1 92.81 247 ARG A O 1
ATOM 1950 N N . ALA A 1 248 ? -17.469 2.242 7.133 1 91.31 248 ALA A N 1
ATOM 1951 C CA . ALA A 1 248 ? -18.016 3.59 7 1 91.31 248 ALA A CA 1
ATOM 1952 C C . ALA A 1 248 ? -18.516 4.117 8.344 1 91.31 248 ALA A C 1
ATOM 1954 O O . ALA A 1 248 ? -18.953 3.342 9.195 1 91.31 248 ALA A O 1
ATOM 1955 N N . PRO A 1 249 ? -18.359 5.449 8.484 1 91.12 249 PRO A N 1
ATOM 1956 C CA . PRO A 1 249 ? -18.891 6 9.734 1 91.12 249 PRO A CA 1
ATOM 1957 C C . PRO A 1 249 ? -20.406 5.91 9.812 1 91.12 249 PRO A C 1
ATOM 1959 O O . PRO A 1 249 ? -21.094 6 8.781 1 91.12 249 PRO A O 1
ATOM 1962 N N . LYS A 1 250 ? -20.766 5.688 11.039 1 84.88 250 LYS A N 1
ATOM 1963 C CA . LYS A 1 250 ? -22.203 5.805 11.297 1 84.88 250 LYS A CA 1
ATOM 1964 C C . LYS A 1 250 ? -22.562 7.203 11.789 1 84.88 250 LYS A C 1
ATOM 1966 O O . LYS A 1 250 ? -21.75 7.863 12.445 1 84.88 250 LYS A O 1
ATOM 1971 N N . GLY A 1 251 ? -23.672 7.727 11.508 1 81.44 251 GLY A N 1
ATOM 1972 C CA . GLY A 1 251 ? -24.172 8.961 12.094 1 81.44 251 GLY A CA 1
ATOM 1973 C C . GLY A 1 251 ? -23.344 10.18 11.695 1 81.44 251 GLY A C 1
ATOM 1974 O O . GLY A 1 251 ? -23.141 11.086 12.508 1 81.44 251 GLY A O 1
ATOM 1975 N N . GLY A 1 252 ? -22.688 10.188 10.594 1 85.88 252 GLY A N 1
ATOM 1976 C CA . GLY A 1 252 ? -22.062 11.398 10.078 1 85.88 252 GLY A CA 1
ATOM 1977 C C . GLY A 1 252 ? -20.578 11.461 10.336 1 85.88 252 GLY A C 1
ATOM 1978 O O . GLY A 1 252 ? -19.922 12.445 9.984 1 85.88 252 GLY A O 1
ATOM 1979 N N . GLY A 1 253 ? -19.969 10.539 11.062 1 95.31 253 GLY A N 1
ATOM 1980 C CA . GLY A 1 253 ? -18.531 10.539 11.273 1 95.31 253 GLY A CA 1
ATOM 1981 C C . GLY A 1 253 ? -18.125 9.906 12.586 1 95.31 253 GLY A C 1
ATOM 1982 O O . GLY A 1 253 ? -18.953 9.305 13.281 1 95.31 253 GLY A O 1
ATOM 1983 N N . TRP A 1 254 ? -16.797 9.906 12.883 1 96.81 254 TRP A N 1
ATOM 1984 C CA . TRP A 1 254 ? -16.25 9.453 14.164 1 96.81 254 TRP A CA 1
ATOM 1985 C C . TRP A 1 254 ? -15.797 10.633 15.008 1 96.81 254 TRP A C 1
ATOM 1987 O O . TRP A 1 254 ? -15.023 11.477 14.547 1 96.81 254 TRP A O 1
ATOM 1997 N N . GLY A 1 255 ? -16.25 10.711 16.203 1 95.62 255 GLY A N 1
ATOM 1998 C CA . GLY A 1 255 ? -15.812 11.781 17.094 1 95.62 255 GLY A CA 1
ATOM 1999 C C . GLY A 1 255 ? -14.406 11.586 17.609 1 95.62 255 GLY A C 1
ATOM 2000 O O . GLY A 1 255 ? -13.633 12.539 17.719 1 95.62 255 GLY A O 1
ATOM 2001 N N . VAL A 1 256 ? -14.141 10.336 17.984 1 95.94 256 VAL A N 1
ATOM 2002 C CA . VAL A 1 256 ? -12.852 9.938 18.547 1 95.94 256 VAL A CA 1
ATOM 2003 C C . VAL A 1 256 ? -12.398 8.625 17.906 1 95.94 256 VAL A C 1
ATOM 2005 O O . VAL A 1 256 ? -13.211 7.719 17.703 1 95.94 256 VAL A O 1
ATOM 2008 N N . LEU A 1 257 ? -11.109 8.586 17.547 1 96.94 257 LEU A N 1
ATOM 2009 C CA . LEU A 1 257 ? -10.516 7.344 17.062 1 96.94 257 LEU A CA 1
ATOM 2010 C C . LEU A 1 257 ? -9.258 7 17.859 1 96.94 257 LEU A C 1
ATOM 2012 O O . LEU A 1 257 ? -8.656 7.875 18.484 1 96.94 257 LEU A O 1
ATOM 2016 N N . PHE A 1 258 ? -8.984 5.727 17.938 1 96.81 258 PHE A N 1
ATOM 2017 C CA . PHE A 1 258 ? -7.715 5.246 18.469 1 96.81 258 PHE A CA 1
ATOM 2018 C C . PHE A 1 258 ? -6.746 4.902 17.344 1 96.81 258 PHE A C 1
ATOM 2020 O O . PHE A 1 258 ? -7.137 4.293 16.344 1 96.81 258 PHE A O 1
ATOM 2027 N N . ARG A 1 259 ? -5.543 5.336 17.469 1 97 259 ARG A N 1
ATOM 2028 C CA . ARG A 1 259 ? -4.516 5.094 16.469 1 97 259 ARG A CA 1
ATOM 2029 C C . ARG A 1 259 ? -3.344 4.316 17.047 1 97 259 ARG A C 1
ATOM 2031 O O . ARG A 1 259 ? -2.803 4.695 18.094 1 97 259 ARG A O 1
ATOM 2038 N N . ARG A 1 260 ? -2.973 3.283 16.422 1 96.69 260 ARG A N 1
ATOM 2039 C CA . ARG A 1 260 ? -1.752 2.535 16.719 1 96.69 260 ARG A CA 1
ATOM 2040 C C . ARG A 1 260 ? -0.794 2.578 15.523 1 96.69 260 ARG A C 1
ATOM 2042 O O . ARG A 1 260 ? -1.15 2.17 14.422 1 96.69 260 ARG A O 1
ATOM 2049 N N . VAL A 1 261 ? 0.363 3.133 15.758 1 97.06 261 VAL A N 1
ATOM 2050 C CA . VAL A 1 261 ? 1.416 3.209 14.75 1 97.06 261 VAL A CA 1
ATOM 2051 C C . VAL A 1 261 ? 2.555 2.262 15.117 1 97.06 261 VAL A C 1
ATOM 20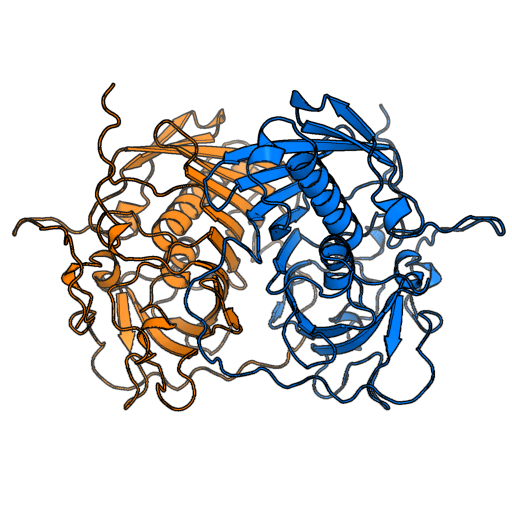53 O O . VAL A 1 261 ? 3.01 2.246 16.266 1 97.06 261 VAL A O 1
ATOM 2056 N N . GLU A 1 262 ? 3.014 1.491 14.172 1 96.38 262 GLU A N 1
ATOM 2057 C CA . GLU A 1 262 ? 4.109 0.561 14.43 1 96.38 262 GLU A CA 1
ATOM 2058 C C . GLU A 1 262 ? 5.055 0.472 13.242 1 96.38 262 GLU A C 1
ATOM 2060 O O . GLU A 1 262 ? 4.613 0.392 12.094 1 96.38 262 GLU A O 1
ATOM 2065 N N . SER A 1 263 ? 6.309 0.557 13.508 1 97 263 SER A N 1
ATOM 2066 C CA . SER A 1 263 ? 7.328 0.238 12.516 1 97 263 SER A CA 1
ATOM 2067 C C . SER A 1 263 ? 7.949 -1.129 12.773 1 97 263 SER A C 1
ATOM 2069 O O . SER A 1 263 ? 8.32 -1.439 13.914 1 97 263 SER A O 1
ATOM 2071 N N . ARG A 1 264 ? 8.086 -1.856 11.727 1 94.38 264 ARG A N 1
ATOM 2072 C CA . ARG A 1 264 ? 8.688 -3.18 11.852 1 94.38 264 ARG A CA 1
ATOM 2073 C C . ARG A 1 264 ? 10.188 -3.129 11.578 1 94.38 264 ARG A C 1
ATOM 2075 O O . ARG A 1 264 ? 10.969 -3.824 12.234 1 94.38 264 ARG A O 1
ATOM 2082 N N . VAL A 1 265 ? 10.555 -2.426 10.617 1 95.88 265 VAL A N 1
ATOM 2083 C CA . VAL A 1 265 ? 11.953 -2.344 10.219 1 95.88 265 VAL A CA 1
ATOM 2084 C C . VAL A 1 265 ? 12.336 -0.884 9.977 1 95.88 265 VAL A C 1
ATOM 2086 O O . VAL A 1 265 ? 11.734 -0.209 9.141 1 95.88 265 VAL A O 1
ATOM 2089 N N . ILE A 1 266 ? 13.25 -0.42 10.711 1 96.25 266 ILE A N 1
ATOM 2090 C CA . ILE A 1 266 ? 13.914 0.858 10.477 1 96.25 266 ILE A CA 1
ATOM 2091 C C . ILE A 1 266 ? 15.406 0.627 10.219 1 96.25 266 ILE A C 1
ATOM 2093 O O . ILE A 1 266 ? 16.172 0.398 11.156 1 96.25 266 ILE A O 1
ATOM 2097 N N . GLU A 1 267 ? 15.805 0.734 8.953 1 95 267 GLU A N 1
ATOM 2098 C CA . GLU A 1 267 ? 17.172 0.368 8.594 1 95 267 GLU A CA 1
ATOM 2099 C C . GLU A 1 267 ? 17.688 1.225 7.445 1 95 267 GLU A C 1
ATOM 2101 O O . GLU A 1 267 ? 16.969 1.496 6.488 1 95 267 GLU A O 1
ATOM 2106 N N . ASN A 1 268 ? 18.859 1.714 7.613 1 94.12 268 ASN A N 1
ATOM 2107 C CA . ASN A 1 268 ? 19.578 2.438 6.57 1 94.12 268 ASN A CA 1
ATOM 2108 C C . ASN A 1 268 ? 18.766 3.623 6.055 1 94.12 268 ASN A C 1
ATOM 2110 O O . ASN A 1 268 ? 18.734 3.877 4.848 1 94.12 268 ASN A O 1
ATOM 2114 N N . GLY A 1 269 ? 18.031 4.223 6.871 1 94.38 269 GLY A N 1
ATOM 2115 C CA . GLY A 1 269 ? 17.328 5.457 6.539 1 94.38 269 GLY A CA 1
ATOM 2116 C C . GLY A 1 269 ? 15.938 5.23 6 1 94.38 269 GLY A C 1
ATOM 2117 O O . GLY A 1 269 ? 15.258 6.18 5.602 1 94.38 269 GLY A O 1
ATOM 2118 N N . ARG A 1 270 ? 15.492 3.98 5.957 1 96.31 270 ARG A N 1
ATOM 2119 C CA . ARG A 1 270 ? 14.141 3.656 5.504 1 96.31 270 ARG A CA 1
ATOM 2120 C C . ARG A 1 270 ? 13.297 3.107 6.648 1 96.31 270 ARG A C 1
ATOM 2122 O O . ARG A 1 270 ? 13.805 2.389 7.512 1 96.31 270 ARG A O 1
ATOM 2129 N N . MET A 1 271 ? 12.039 3.502 6.578 1 96.88 271 MET A N 1
ATOM 2130 C CA . MET A 1 271 ? 11.117 3.109 7.637 1 96.88 271 MET A CA 1
ATOM 2131 C C . MET A 1 271 ? 9.766 2.699 7.059 1 96.88 271 MET A C 1
ATOM 2133 O O . MET A 1 271 ? 9.195 3.414 6.234 1 96.88 271 MET A O 1
ATOM 2137 N N . ASP A 1 272 ? 9.32 1.499 7.434 1 97.06 272 ASP A N 1
ATOM 2138 C CA . ASP A 1 272 ? 7.934 1.12 7.188 1 97.06 272 ASP A CA 1
ATOM 2139 C C . ASP A 1 272 ? 7.055 1.442 8.391 1 97.06 272 ASP A C 1
ATOM 2141 O O . ASP A 1 272 ? 7.531 1.461 9.531 1 97.06 272 ASP A O 1
ATOM 2145 N N . MET A 1 273 ? 5.801 1.726 8.141 1 97.5 273 MET A N 1
ATOM 2146 C CA . MET A 1 273 ? 4.848 1.913 9.234 1 97.5 273 MET A CA 1
ATOM 2147 C C . MET A 1 273 ? 3.504 1.281 8.891 1 97.5 273 MET A C 1
ATOM 2149 O O . MET A 1 273 ? 3.045 1.36 7.75 1 97.5 273 MET A O 1
ATOM 2153 N N . THR A 1 274 ? 2.965 0.673 9.859 1 96.25 274 THR A N 1
ATOM 2154 C CA . THR A 1 274 ? 1.559 0.287 9.844 1 96.25 274 THR A CA 1
ATOM 2155 C C . THR A 1 274 ? 0.753 1.137 10.82 1 96.25 274 THR A C 1
ATOM 2157 O O . THR A 1 274 ? 1.172 1.346 11.961 1 96.25 274 THR A O 1
ATOM 2160 N N . VAL A 1 275 ? -0.348 1.652 10.375 1 97.5 275 VAL A N 1
ATOM 2161 C CA . VAL A 1 275 ? -1.244 2.463 11.195 1 97.5 275 VAL A CA 1
ATOM 2162 C C . VAL A 1 275 ? -2.629 1.819 11.242 1 97.5 275 VAL A C 1
ATOM 2164 O O . VAL A 1 275 ? -3.289 1.682 10.211 1 97.5 275 VAL A O 1
ATOM 2167 N N . ASP A 1 276 ? -3.014 1.418 12.406 1 96.88 276 ASP A N 1
ATOM 2168 C CA . ASP A 1 276 ? -4.367 0.922 12.641 1 96.88 276 ASP A CA 1
ATOM 2169 C C . ASP A 1 276 ? -5.23 1.979 13.32 1 96.88 276 ASP A C 1
ATOM 2171 O O . ASP A 1 276 ? -4.84 2.539 14.352 1 96.88 276 ASP A O 1
ATOM 2175 N N . LEU A 1 277 ? -6.348 2.207 12.734 1 97.56 277 LEU A N 1
ATOM 2176 C CA . LEU A 1 277 ? -7.316 3.123 13.328 1 97.56 277 LEU A CA 1
ATOM 2177 C C . LEU A 1 277 ? -8.539 2.369 13.828 1 97.56 277 LEU A C 1
ATOM 2179 O O . LEU A 1 277 ? -9.141 1.582 13.094 1 97.56 277 LEU A O 1
ATOM 2183 N N . PHE A 1 278 ? -8.875 2.652 15.07 1 96.88 278 PHE A N 1
ATOM 2184 C CA . PHE A 1 278 ? -10 1.983 15.711 1 96.88 278 PHE A CA 1
ATOM 2185 C C . PHE A 1 278 ? -11.07 2.992 16.109 1 96.88 278 PHE A C 1
ATOM 2187 O O . PHE A 1 278 ? -10.758 4.121 16.484 1 96.88 278 PHE A O 1
ATOM 2194 N N . ASP A 1 279 ? -12.312 2.533 16 1 94.62 279 ASP A N 1
ATOM 2195 C CA . ASP A 1 279 ? -13.359 3.344 16.625 1 94.62 279 ASP A CA 1
ATOM 2196 C C . ASP A 1 279 ? -13.461 3.053 18.109 1 94.62 279 ASP A C 1
ATOM 2198 O O . ASP A 1 279 ? -12.68 2.27 18.656 1 94.62 279 ASP A O 1
ATOM 2202 N N . GLU A 1 280 ? -14.367 3.688 18.781 1 92 280 GLU A N 1
ATOM 2203 C CA . GLU A 1 280 ? -14.492 3.613 20.234 1 92 280 GLU A CA 1
ATOM 2204 C C . GLU A 1 280 ? -14.992 2.242 20.672 1 92 280 GLU A C 1
ATOM 2206 O O . GLU A 1 280 ? -14.883 1.884 21.859 1 92 280 GLU A O 1
ATOM 2211 N N . GLN A 1 281 ? -15.555 1.497 19.75 1 90.19 281 GLN A N 1
ATOM 2212 C CA . GLN A 1 281 ? -16.047 0.156 20.062 1 90.19 281 GLN A CA 1
ATOM 2213 C C . GLN A 1 281 ? -14.938 -0.885 19.875 1 90.19 281 GLN A C 1
ATOM 2215 O O . GLN A 1 281 ? -15.164 -2.076 20.094 1 90.19 281 GLN A O 1
ATOM 2220 N N . GLY A 1 282 ? -13.773 -0.444 19.453 1 92.25 282 GLY A N 1
ATOM 2221 C CA . GLY A 1 282 ? -12.648 -1.347 19.297 1 92.25 282 GLY A CA 1
ATOM 2222 C C . GLY A 1 282 ? -12.609 -2.016 17.938 1 92.25 282 GLY A C 1
ATOM 2223 O O . GLY A 1 282 ? -11.922 -3.023 17.75 1 92.25 282 GLY A O 1
ATOM 2224 N N . ARG A 1 283 ? -13.352 -1.506 17.047 1 93.75 283 ARG A N 1
ATOM 2225 C CA . ARG A 1 283 ? -13.352 -2.055 15.688 1 93.75 283 ARG A CA 1
ATOM 2226 C C . ARG A 1 283 ? -12.375 -1.294 14.789 1 93.75 283 ARG A C 1
ATOM 2228 O O . ARG A 1 283 ? -12.281 -0.068 14.875 1 93.75 283 ARG A O 1
ATOM 2235 N N . ILE A 1 284 ? -11.672 -2.021 13.891 1 96.19 284 ILE A N 1
ATOM 2236 C CA . ILE A 1 284 ? -10.766 -1.381 12.945 1 96.19 284 ILE A CA 1
ATOM 2237 C C . ILE A 1 284 ? -11.57 -0.63 11.883 1 96.19 284 ILE A C 1
ATOM 2239 O O . ILE A 1 284 ? -12.422 -1.216 11.211 1 96.19 284 ILE A O 1
ATOM 2243 N N . VAL A 1 285 ? -11.234 0.666 11.805 1 96.25 285 VAL A N 1
ATOM 2244 C CA . VAL A 1 285 ? -11.891 1.524 10.828 1 96.25 285 VAL A CA 1
ATOM 2245 C C . VAL A 1 285 ? -11.047 1.607 9.555 1 96.25 285 VAL A C 1
ATOM 2247 O O . VAL A 1 285 ? -11.578 1.706 8.453 1 96.25 285 VAL A O 1
ATOM 2250 N N . ALA A 1 286 ? -9.789 1.604 9.711 1 97.94 286 ALA A N 1
ATOM 2251 C CA . ALA A 1 286 ? -8.875 1.695 8.578 1 97.94 286 ALA A CA 1
ATOM 2252 C C . ALA A 1 286 ? -7.496 1.136 8.93 1 97.94 286 ALA A C 1
ATOM 2254 O O . ALA A 1 286 ? -7.121 1.101 10.102 1 97.94 286 ALA A O 1
ATOM 2255 N N . ILE A 1 287 ? -6.809 0.675 7.941 1 97.88 287 ILE A N 1
ATOM 2256 C CA . ILE A 1 287 ? -5.422 0.219 8.008 1 97.88 287 ILE A CA 1
ATOM 2257 C C . ILE A 1 287 ? -4.578 0.975 6.984 1 97.88 287 ILE A C 1
ATOM 2259 O O . ILE A 1 287 ? -4.934 1.037 5.805 1 97.88 287 ILE A O 1
ATOM 2263 N N . SER A 1 288 ? -3.543 1.566 7.477 1 98.56 288 SER A N 1
ATOM 2264 C CA . SER A 1 288 ? -2.658 2.32 6.594 1 98.56 288 SER A CA 1
ATOM 2265 C C . SER A 1 288 ? -1.231 1.785 6.652 1 98.56 288 SER A C 1
ATOM 2267 O O . SER A 1 288 ? -0.791 1.289 7.691 1 98.56 288 SER A O 1
ATOM 2269 N N . HIS A 1 289 ? -0.553 1.89 5.512 1 98.12 289 HIS A N 1
ATOM 2270 C CA . HIS A 1 289 ? 0.843 1.481 5.406 1 98.12 289 HIS A CA 1
ATOM 2271 C C . HIS A 1 289 ? 1.688 2.57 4.754 1 98.12 289 HIS A C 1
ATOM 2273 O O . HIS A 1 289 ? 1.252 3.211 3.795 1 98.12 289 HIS A O 1
ATOM 2279 N N . HIS A 1 290 ? 2.914 2.707 5.344 1 97.56 290 HIS A N 1
ATOM 2280 C CA . HIS A 1 290 ? 3.793 3.785 4.906 1 97.56 290 HIS A CA 1
ATOM 2281 C C . HIS A 1 290 ? 5.188 3.262 4.578 1 97.56 290 HIS A C 1
ATOM 2283 O O . HIS A 1 290 ? 5.723 2.42 5.305 1 97.56 290 HIS A O 1
ATOM 2289 N N . ALA A 1 291 ? 5.723 3.729 3.51 1 98.25 291 ALA A N 1
ATOM 2290 C CA . ALA A 1 291 ? 7.16 3.707 3.256 1 98.25 291 ALA A CA 1
ATOM 2291 C C . ALA A 1 291 ? 7.75 5.113 3.324 1 98.25 291 ALA A C 1
ATOM 2293 O O . ALA A 1 291 ? 7.344 6.004 2.574 1 98.25 291 ALA A O 1
ATOM 2294 N N . ALA A 1 292 ? 8.664 5.309 4.23 1 97.94 292 ALA A N 1
ATOM 2295 C CA . ALA A 1 292 ? 9.234 6.637 4.441 1 97.94 292 ALA A CA 1
ATOM 2296 C C . ALA A 1 292 ? 10.75 6.57 4.562 1 97.94 292 ALA A C 1
ATOM 2298 O O . ALA A 1 292 ? 11.32 5.492 4.762 1 97.94 292 ALA A O 1
ATOM 2299 N N . ILE A 1 293 ? 11.375 7.715 4.359 1 96.69 293 ILE A N 1
ATOM 2300 C CA . ILE A 1 293 ? 12.82 7.816 4.512 1 96.69 293 ILE A CA 1
ATOM 2301 C C . ILE A 1 293 ? 13.156 8.844 5.59 1 96.69 293 ILE A C 1
ATOM 2303 O O . ILE A 1 293 ? 12.289 9.609 6.016 1 96.69 293 ILE A O 1
ATOM 2307 N N . MET A 1 294 ? 14.352 8.789 6.039 1 95.25 294 MET A N 1
ATOM 2308 C CA . MET A 1 294 ? 14.875 9.703 7.051 1 95.25 294 MET A CA 1
ATOM 2309 C C . MET A 1 294 ? 15.992 10.57 6.473 1 95.25 294 MET A C 1
ATOM 2311 O O . MET A 1 294 ? 17.016 10.047 6.004 1 95.25 294 MET A O 1
ATOM 2315 N N . VAL A 1 295 ? 15.789 11.859 6.535 1 92.5 295 VAL A N 1
ATOM 2316 C CA . VAL A 1 295 ? 16.781 12.773 6 1 92.5 295 VAL A CA 1
ATOM 2317 C C . VAL A 1 295 ? 16.984 13.945 6.957 1 92.5 295 VAL A C 1
ATOM 2319 O O . VAL A 1 295 ? 16.188 14.141 7.879 1 92.5 295 VAL A O 1
ATOM 2322 N N . SER A 1 296 ? 18.047 14.703 6.703 1 90.81 296 SER A N 1
ATOM 2323 C CA . SER A 1 296 ? 18.281 15.898 7.508 1 90.81 296 SER A CA 1
ATOM 2324 C C . SER A 1 296 ? 17.141 16.906 7.328 1 90.81 296 SER A C 1
ATOM 2326 O O . SER A 1 296 ? 16.656 17.125 6.215 1 90.81 296 SER A O 1
ATOM 2328 N N . ALA A 1 297 ? 16.734 17.516 8.414 1 89.44 297 ALA A N 1
ATOM 2329 C CA . ALA A 1 297 ? 15.688 18.531 8.367 1 89.44 297 ALA A CA 1
ATOM 2330 C C . ALA A 1 297 ? 16.094 19.703 7.465 1 89.44 297 ALA A C 1
ATOM 2332 O O . ALA A 1 297 ? 15.258 20.5 7.055 1 89.44 297 ALA A O 1
ATOM 2333 N N . GLU A 1 298 ? 17.375 19.797 7.129 1 87.5 298 GLU A N 1
ATOM 2334 C CA . GLU A 1 298 ? 17.875 20.844 6.246 1 87.5 298 GLU A CA 1
ATOM 2335 C C . GLU A 1 298 ? 17.266 20.719 4.855 1 87.5 298 GLU A C 1
ATOM 2337 O O . GLU A 1 298 ? 17.203 21.719 4.117 1 87.5 298 GLU A O 1
ATOM 2342 N N . ARG A 1 299 ? 16.734 19.547 4.578 1 87.94 299 ARG A N 1
ATOM 2343 C CA . ARG A 1 299 ? 16.141 19.328 3.266 1 87.94 299 ARG A CA 1
ATOM 2344 C C . ARG A 1 299 ? 14.75 19.938 3.184 1 87.94 299 ARG A C 1
ATOM 2346 O O . ARG A 1 299 ? 14.203 20.094 2.092 1 87.94 299 ARG A O 1
ATOM 2353 N N . ASN A 1 300 ? 14.203 20.234 4.348 1 89.62 300 ASN A N 1
ATOM 2354 C CA . ASN A 1 300 ? 12.891 20.875 4.418 1 89.62 300 ASN A CA 1
ATOM 2355 C C . ASN A 1 300 ? 13.016 22.406 4.336 1 89.62 300 ASN A C 1
ATOM 2357 O O . ASN A 1 300 ? 12.953 23.094 5.355 1 89.62 300 ASN A O 1
ATOM 2361 N N . ARG A 1 301 ? 13.266 22.922 3.254 1 81.44 301 ARG A N 1
ATOM 2362 C CA . ARG A 1 301 ? 13.469 24.344 2.998 1 81.44 301 ARG A CA 1
ATOM 2363 C C . ARG A 1 301 ? 12.562 24.828 1.87 1 81.44 301 ARG A C 1
ATOM 2365 O O . ARG A 1 301 ? 12.055 24.031 1.084 1 81.44 301 ARG A O 1
ATOM 2372 N N . PRO A 1 302 ? 12.305 26.109 1.899 1 76.75 302 PRO A N 1
ATOM 2373 C CA . PRO A 1 302 ? 11.484 26.625 0.801 1 76.75 302 PRO A CA 1
ATOM 2374 C C . PRO A 1 302 ? 12.07 26.312 -0.573 1 76.75 302 PRO A C 1
ATOM 2376 O O . PRO A 1 302 ? 13.297 26.234 -0.723 1 76.75 302 PRO A O 1
ATOM 2379 N N . LYS A 1 303 ? 11.273 25.797 -1.452 1 66.75 303 LYS A N 1
ATOM 2380 C CA . LYS A 1 303 ? 11.758 25.562 -2.811 1 66.75 303 LYS A CA 1
ATOM 2381 C C . LYS A 1 303 ? 12.227 26.859 -3.463 1 66.75 303 LYS A C 1
ATOM 2383 O O . LYS A 1 303 ? 11.555 27.891 -3.361 1 66.75 303 LYS A O 1
ATOM 2388 N N . VAL A 1 304 ? 13.547 27.062 -3.682 1 56.56 304 VAL A N 1
ATOM 2389 C CA . VAL A 1 304 ? 14.117 28.203 -4.371 1 56.56 304 VAL A CA 1
ATOM 2390 C C . VAL A 1 304 ? 13.633 28.25 -5.816 1 56.56 304 VAL A C 1
ATOM 2392 O O . VAL A 1 304 ? 13.641 27.219 -6.504 1 56.56 304 VAL A O 1
ATOM 2395 N N . ALA A 1 305 ? 12.812 29.172 -6.121 1 47.56 305 ALA A N 1
ATOM 2396 C CA . ALA A 1 305 ? 12.445 29.406 -7.516 1 47.56 305 ALA A CA 1
ATOM 2397 C C . ALA A 1 305 ? 13.617 29.125 -8.453 1 47.56 305 ALA A C 1
ATOM 2399 O O . ALA A 1 305 ? 14.758 29.5 -8.164 1 47.56 305 ALA A O 1
ATOM 2400 N N . ALA A 1 306 ? 13.602 27.906 -9.125 1 38.62 306 ALA A N 1
ATOM 2401 C CA . ALA A 1 306 ? 14.648 27.797 -10.148 1 38.62 306 ALA A CA 1
ATOM 2402 C C . ALA A 1 306 ? 14.82 29.125 -10.891 1 38.62 306 ALA A C 1
ATOM 2404 O O . ALA A 1 306 ? 13.836 29.75 -11.289 1 38.62 306 ALA A O 1
ATOM 2405 N N . LYS A 1 307 ? 15.953 29.812 -10.578 1 33.09 307 LYS A N 1
ATOM 2406 C CA . LYS A 1 307 ? 16.281 30.922 -11.469 1 33.09 307 LYS A CA 1
ATOM 2407 C C . LYS A 1 307 ? 15.992 30.562 -12.922 1 33.09 307 LYS A C 1
ATOM 2409 O O . LYS A 1 307 ? 16.5 29.547 -13.422 1 33.09 307 LYS A O 1
ATOM 2414 N N . LEU A 1 308 ? 14.938 31.016 -13.484 1 25.91 308 LEU A N 1
ATOM 2415 C CA . LEU A 1 308 ? 14.883 31.031 -14.945 1 25.91 308 LEU A CA 1
ATOM 2416 C C . LEU A 1 308 ? 16.234 31.422 -15.531 1 25.91 308 LEU A C 1
ATOM 2418 O O . LEU A 1 308 ? 16.875 32.344 -15.031 1 25.91 308 LEU A O 1
ATOM 2422 N N . MET B 1 1 ? -15.281 -31.109 -0.566 1 41.16 1 MET B N 1
ATOM 2423 C CA . MET B 1 1 ? -14.336 -30.234 -1.26 1 41.16 1 MET B CA 1
ATOM 2424 C C . MET B 1 1 ? -15.016 -29.5 -2.412 1 41.16 1 MET B C 1
ATOM 2426 O O . MET B 1 1 ? -15.641 -30.125 -3.266 1 41.16 1 MET B O 1
ATOM 2430 N N . THR B 1 2 ? -15.422 -28.312 -2.199 1 53.38 2 THR B N 1
ATOM 2431 C CA . THR B 1 2 ? -16.219 -27.641 -3.219 1 53.38 2 THR B CA 1
ATOM 2432 C C . THR B 1 2 ? -15.477 -27.594 -4.551 1 53.38 2 THR B C 1
ATOM 2434 O O . THR B 1 2 ? -14.297 -27.234 -4.605 1 53.38 2 THR B O 1
ATOM 2437 N N . LEU B 1 3 ? -16.031 -28.328 -5.52 1 62.56 3 LEU B N 1
ATOM 2438 C CA . LEU B 1 3 ? -15.484 -28.547 -6.852 1 62.56 3 LEU B CA 1
ATOM 2439 C C . LEU B 1 3 ? -15.359 -27.234 -7.617 1 62.56 3 LEU B C 1
ATOM 2441 O O . LEU B 1 3 ? -16.297 -26.438 -7.648 1 62.56 3 LEU B O 1
ATOM 2445 N N . TRP B 1 4 ? -14.148 -26.875 -7.93 1 75.69 4 TRP B N 1
ATOM 2446 C CA . TRP B 1 4 ? -13.906 -25.781 -8.859 1 75.69 4 TRP B CA 1
ATOM 2447 C C . TRP B 1 4 ? -14.617 -26.016 -10.188 1 75.69 4 TRP B C 1
ATOM 2449 O O . TRP B 1 4 ? -14.516 -27.109 -10.758 1 75.69 4 TRP B O 1
ATOM 2459 N N . PRO B 1 5 ? -15.664 -25.234 -10.547 1 72.88 5 PRO B N 1
ATOM 2460 C CA . PRO B 1 5 ? -16.562 -25.531 -11.664 1 72.88 5 PRO B CA 1
ATOM 2461 C C . PRO B 1 5 ? -15.812 -25.844 -12.961 1 72.88 5 PRO B C 1
ATOM 2463 O O . PRO B 1 5 ? -16.219 -26.719 -13.727 1 72.88 5 PRO B O 1
ATOM 2466 N N . ASN B 1 6 ? -14.766 -25.094 -13.367 1 72.75 6 ASN B N 1
ATOM 2467 C CA . ASN B 1 6 ? -13.992 -25.234 -14.594 1 72.75 6 ASN B CA 1
ATOM 2468 C C . ASN B 1 6 ? -12.492 -25.203 -14.312 1 72.75 6 ASN B C 1
ATOM 2470 O O . ASN B 1 6 ? -12 -24.297 -13.656 1 72.75 6 ASN B O 1
ATOM 2474 N N . LYS B 1 7 ? -11.992 -26.516 -14.453 1 78.5 7 LYS B N 1
ATOM 2475 C CA . LYS B 1 7 ? -10.547 -26.547 -14.25 1 78.5 7 LYS B CA 1
ATOM 2476 C C . LYS B 1 7 ? -9.805 -26.672 -15.586 1 78.5 7 LYS B C 1
ATOM 2478 O O . LYS B 1 7 ? -10.258 -27.375 -16.484 1 78.5 7 LYS B O 1
ATOM 2483 N N . PRO B 1 8 ? -8.703 -25.938 -15.617 1 79.62 8 PRO B N 1
ATOM 2484 C CA . PRO B 1 8 ? -7.914 -26.078 -16.844 1 79.62 8 PRO B CA 1
ATOM 2485 C C . PRO B 1 8 ? -7.348 -27.5 -17.016 1 79.62 8 PRO B C 1
ATOM 2487 O O . PRO B 1 8 ? -7.004 -28.141 -16.031 1 79.62 8 PRO B O 1
ATOM 2490 N N . ILE B 1 9 ? -7.336 -27.969 -18.203 1 81.25 9 ILE B N 1
ATOM 2491 C CA . ILE B 1 9 ? -6.738 -29.25 -18.531 1 81.25 9 ILE B CA 1
ATOM 2492 C C . ILE B 1 9 ? -5.422 -29.031 -19.281 1 81.25 9 ILE B C 1
ATOM 2494 O O . ILE B 1 9 ? -5.355 -28.219 -20.203 1 81.25 9 ILE B O 1
ATOM 2498 N N . PHE B 1 10 ? -4.375 -29.734 -18.688 1 84.81 10 PHE B N 1
ATOM 2499 C CA . PHE B 1 10 ? -3.07 -29.656 -19.344 1 84.81 10 PHE B CA 1
ATOM 2500 C C . PHE B 1 10 ? -2.732 -30.953 -20.062 1 84.81 10 PHE B C 1
ATOM 2502 O O . PHE B 1 10 ? -2.961 -32.031 -19.516 1 84.81 10 PHE B O 1
ATOM 2509 N N . GLU B 1 11 ? -2.268 -30.812 -21.25 1 85.31 11 GLU B N 1
ATOM 2510 C CA . GLU B 1 11 ? -1.793 -31.984 -21.969 1 85.31 11 GLU B CA 1
ATOM 2511 C C . GLU B 1 11 ? -0.637 -32.656 -21.234 1 85.31 11 GLU B C 1
ATOM 2513 O O . GLU B 1 11 ? 0.09 -32 -20.484 1 85.31 11 GLU B O 1
ATOM 2518 N N . SER B 1 12 ? -0.529 -33.938 -21.469 1 86.25 12 SER B N 1
ATOM 2519 C CA . SER B 1 12 ? 0.479 -34.719 -20.766 1 86.25 12 SER B CA 1
ATOM 2520 C C . SER B 1 12 ? 1.886 -34.219 -21.078 1 86.25 12 SER B C 1
ATOM 2522 O O . SER B 1 12 ? 2.793 -34.344 -20.25 1 86.25 12 SER B O 1
ATOM 2524 N N . ASP B 1 13 ? 2.045 -33.562 -22.172 1 89.44 13 ASP B N 1
ATOM 2525 C CA . ASP B 1 13 ? 3.375 -33.125 -22.578 1 89.44 13 ASP B CA 1
ATOM 2526 C C . ASP B 1 13 ? 3.533 -31.609 -22.375 1 89.44 13 ASP B C 1
ATOM 2528 O O . ASP B 1 13 ? 4.449 -31 -22.922 1 89.44 13 ASP B O 1
ATOM 2532 N N . PHE B 1 14 ? 2.584 -31.141 -21.594 1 89.5 14 PHE B N 1
ATOM 2533 C CA . PHE B 1 14 ? 2.686 -29.703 -21.328 1 89.5 14 PHE B CA 1
ATOM 2534 C C . PHE B 1 14 ? 3.996 -29.375 -20.625 1 89.5 14 PHE B C 1
ATOM 2536 O O . PHE B 1 14 ? 4.391 -30.062 -19.672 1 89.5 14 PHE B O 1
ATOM 2543 N N . LYS B 1 15 ? 4.668 -28.375 -21.156 1 89.69 15 LYS B N 1
ATOM 2544 C CA . LYS B 1 15 ? 5.914 -27.922 -20.531 1 89.69 15 LYS B CA 1
ATOM 2545 C C . LYS B 1 15 ? 5.664 -26.766 -19.578 1 89.69 15 LYS B C 1
ATOM 2547 O O . LYS B 1 15 ? 5.316 -25.656 -20.016 1 89.69 15 LYS B O 1
ATOM 2552 N N . TYR B 1 16 ? 5.871 -27.031 -18.297 1 92.5 16 TYR B N 1
ATOM 2553 C CA . TYR B 1 16 ? 5.734 -25.984 -17.281 1 92.5 16 TYR B CA 1
ATOM 2554 C C . TYR B 1 16 ? 6.926 -25.047 -17.297 1 92.5 16 TYR B C 1
ATOM 2556 O O . TYR B 1 16 ? 8.062 -25.469 -17.5 1 92.5 16 TYR B O 1
ATOM 2564 N N . SER B 1 17 ? 6.695 -23.797 -17.109 1 95.88 17 SER B N 1
ATOM 2565 C CA . SER B 1 17 ? 7.758 -22.812 -17.203 1 95.88 17 SER B CA 1
ATOM 2566 C C . SER B 1 17 ? 8.258 -22.391 -15.82 1 95.88 17 SER B C 1
ATOM 2568 O O . SER B 1 17 ? 7.508 -22.438 -14.844 1 95.88 17 SER B O 1
ATOM 2570 N N . SER B 1 18 ? 9.578 -22.062 -15.75 1 97.25 18 SER B N 1
ATOM 2571 C CA . SER B 1 18 ? 10.156 -21.438 -14.562 1 97.25 18 SER B CA 1
ATOM 2572 C C . SER B 1 18 ? 9.672 -20 -14.422 1 97.25 18 SER B C 1
ATOM 2574 O O . SER B 1 18 ? 9.086 -19.438 -15.344 1 97.25 18 SER B O 1
ATOM 2576 N N . LEU B 1 19 ? 9.898 -19.453 -13.258 1 98.12 19 LEU B N 1
ATOM 2577 C CA . LEU B 1 19 ? 9.531 -18.047 -13.094 1 98.12 19 LEU B CA 1
ATOM 2578 C C . LEU B 1 19 ? 10.289 -17.172 -14.078 1 98.12 19 LEU B C 1
ATOM 2580 O O . LEU B 1 19 ? 9.711 -16.281 -14.688 1 98.12 19 LEU B O 1
ATOM 2584 N N . ASP B 1 20 ? 11.594 -17.438 -14.242 1 97.69 20 ASP B N 1
ATOM 2585 C CA . ASP B 1 20 ? 12.406 -16.656 -15.164 1 97.69 20 ASP B CA 1
ATOM 2586 C C . ASP B 1 20 ? 11.812 -16.672 -16.562 1 97.69 20 ASP B C 1
ATOM 2588 O O . ASP B 1 20 ? 11.758 -15.633 -17.234 1 97.69 20 ASP B O 1
ATOM 2592 N N . GLU B 1 21 ? 11.359 -17.812 -16.938 1 98.12 21 GLU B N 1
ATOM 2593 C CA . GLU B 1 21 ? 10.727 -17.938 -18.25 1 98.12 21 GLU B CA 1
ATOM 2594 C C . GLU B 1 21 ? 9.398 -17.188 -18.297 1 98.12 21 GLU B C 1
ATOM 2596 O O . GLU B 1 21 ? 9.078 -16.531 -19.281 1 98.12 21 GLU B O 1
ATOM 2601 N N . ALA B 1 22 ? 8.672 -17.266 -17.219 1 98.62 22 ALA B N 1
ATOM 2602 C CA . ALA B 1 22 ? 7.316 -16.719 -17.156 1 98.62 22 ALA B CA 1
ATOM 2603 C C . ALA B 1 22 ? 7.352 -15.188 -17.141 1 98.62 22 ALA B C 1
ATOM 2605 O O . ALA B 1 22 ? 6.422 -14.539 -17.625 1 98.62 22 ALA B O 1
ATOM 2606 N N . ILE B 1 23 ? 8.438 -14.578 -16.641 1 98.75 23 ILE B N 1
ATOM 2607 C CA . ILE B 1 23 ? 8.469 -13.125 -16.531 1 98.75 23 ILE B CA 1
ATOM 2608 C C . ILE B 1 23 ? 9.367 -12.547 -17.625 1 98.75 23 ILE B C 1
ATOM 2610 O O . ILE B 1 23 ? 9.672 -11.352 -17.625 1 98.75 23 ILE B O 1
ATOM 2614 N N . ALA B 1 24 ? 9.82 -13.398 -18.531 1 98.69 24 ALA B N 1
ATOM 2615 C CA . ALA B 1 24 ? 10.68 -12.914 -19.609 1 98.69 24 ALA B CA 1
ATOM 2616 C C . ALA B 1 24 ? 9.945 -11.883 -20.469 1 98.69 24 ALA B C 1
ATOM 2618 O O . ALA B 1 24 ? 8.758 -12.039 -20.766 1 98.69 24 ALA B O 1
ATOM 2619 N N . THR B 1 25 ? 10.594 -10.812 -20.828 1 98.81 25 THR B N 1
ATOM 2620 C CA . THR B 1 25 ? 10.039 -9.766 -21.688 1 98.81 25 THR B CA 1
ATOM 2621 C C . THR B 1 25 ? 10.945 -9.5 -22.875 1 98.81 25 THR B C 1
ATOM 2623 O O . THR B 1 25 ? 12.148 -9.758 -22.828 1 98.81 25 THR B O 1
ATOM 2626 N N . ARG B 1 26 ? 10.391 -9.039 -23.938 1 98.69 26 ARG B N 1
ATOM 2627 C CA . ARG B 1 26 ? 11.125 -8.531 -25.094 1 98.69 26 ARG B CA 1
ATOM 2628 C C . ARG B 1 26 ? 10.992 -7.02 -25.219 1 98.69 26 ARG B C 1
ATOM 2630 O O . ARG B 1 26 ? 9.898 -6.473 -25.047 1 98.69 26 ARG B O 1
ATOM 2637 N N . THR B 1 27 ? 12.109 -6.387 -25.562 1 98.69 27 THR B N 1
ATOM 2638 C CA . THR B 1 27 ? 12.086 -4.938 -25.734 1 98.69 27 THR B CA 1
ATOM 2639 C C . THR B 1 27 ? 11.484 -4.574 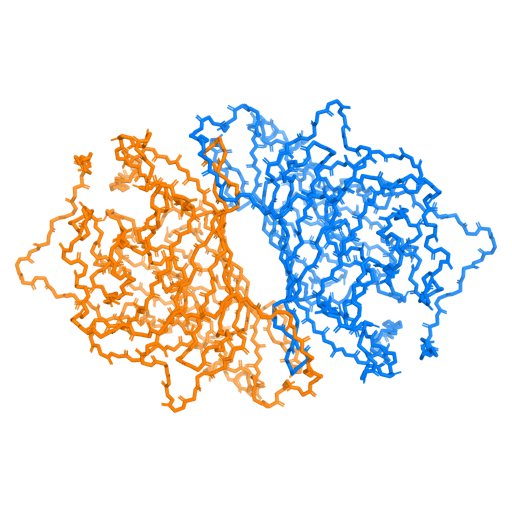-27.094 1 98.69 27 THR B C 1
ATOM 2641 O O . THR B 1 27 ? 11.938 -5.059 -28.125 1 98.69 27 THR B O 1
ATOM 2644 N N . LEU B 1 28 ? 10.453 -3.775 -27.078 1 98.56 28 LEU B N 1
ATOM 2645 C CA . LEU B 1 28 ? 9.852 -3.283 -28.312 1 98.56 28 LEU B CA 1
ATOM 2646 C C . LEU B 1 28 ? 10.391 -1.902 -28.672 1 98.56 28 LEU B C 1
ATOM 2648 O O . LEU B 1 28 ? 10.766 -1.657 -29.812 1 98.56 28 LEU B O 1
ATOM 2652 N N . ASN B 1 29 ? 10.422 -0.986 -27.781 1 98.38 29 ASN B N 1
ATOM 2653 C CA . ASN B 1 29 ? 10.938 0.375 -27.875 1 98.38 29 ASN B CA 1
ATOM 2654 C C . ASN B 1 29 ? 11.531 0.833 -26.547 1 98.38 29 ASN B C 1
ATOM 2656 O O . ASN B 1 29 ? 10.805 1.225 -25.625 1 98.38 29 ASN B O 1
ATOM 2660 N N . LEU B 1 30 ? 12.797 0.8 -26.469 1 97.62 30 LEU B N 1
ATOM 2661 C CA . LEU B 1 30 ? 13.508 1.055 -25.219 1 97.62 30 LEU B CA 1
ATOM 2662 C C . LEU B 1 30 ? 13.25 2.475 -24.734 1 97.62 30 LEU B C 1
ATOM 2664 O O . LEU B 1 30 ? 12.984 2.688 -23.547 1 97.62 30 LEU B O 1
ATOM 2668 N N . ASN B 1 31 ? 13.305 3.416 -25.625 1 96.69 31 ASN B N 1
ATOM 2669 C CA . ASN B 1 31 ? 13.141 4.816 -25.25 1 96.69 31 ASN B CA 1
ATOM 2670 C C . ASN B 1 31 ? 11.734 5.098 -24.734 1 96.69 31 ASN B C 1
ATOM 2672 O O . ASN B 1 31 ? 11.555 5.883 -23.797 1 96.69 31 ASN B O 1
ATOM 2676 N N . ALA B 1 32 ? 10.789 4.395 -25.312 1 97.5 32 ALA B N 1
ATOM 2677 C CA . ALA B 1 32 ? 9.398 4.598 -24.906 1 97.5 32 ALA B CA 1
ATOM 2678 C C . ALA B 1 32 ? 9.031 3.699 -23.734 1 97.5 32 ALA B C 1
ATOM 2680 O O . ALA B 1 32 ? 7.914 3.781 -23.219 1 97.5 32 ALA B O 1
ATOM 2681 N N . GLY B 1 33 ? 9.914 2.805 -23.312 1 98.56 33 GLY B N 1
ATOM 2682 C CA . GLY B 1 33 ? 9.648 1.895 -22.203 1 98.56 33 GLY B CA 1
ATOM 2683 C C . GLY B 1 33 ? 8.641 0.81 -22.547 1 98.56 33 GLY B C 1
ATOM 2684 O O . GLY B 1 33 ? 7.852 0.395 -21.703 1 98.56 33 GLY B O 1
ATOM 2685 N N . GLU B 1 34 ? 8.648 0.383 -23.812 1 98.88 34 GLU B N 1
ATOM 2686 C CA . GLU B 1 34 ? 7.668 -0.592 -24.266 1 98.88 34 GLU B CA 1
ATOM 2687 C C . GLU B 1 34 ? 8.273 -1.992 -24.344 1 98.88 34 GLU B C 1
ATOM 2689 O O . GLU B 1 34 ? 9.336 -2.188 -24.938 1 98.88 34 GLU B O 1
ATOM 2694 N N . TYR B 1 35 ? 7.578 -2.965 -23.766 1 98.94 35 TYR B N 1
ATOM 2695 C CA . TYR B 1 35 ? 7.996 -4.359 -23.719 1 98.94 35 TYR B CA 1
ATOM 2696 C C . TYR B 1 35 ? 6.836 -5.289 -24.062 1 98.94 35 TYR B C 1
ATOM 2698 O O . TYR B 1 35 ? 5.672 -4.891 -24 1 98.94 35 TYR B O 1
ATOM 2706 N N . SER B 1 36 ? 7.152 -6.461 -24.484 1 98.88 36 SER B N 1
ATOM 2707 C CA . SER B 1 36 ? 6.152 -7.504 -24.688 1 98.88 36 SER B CA 1
ATOM 2708 C C . SER B 1 36 ? 6.441 -8.727 -23.812 1 98.88 36 SER B C 1
ATOM 2710 O O . SER B 1 36 ? 7.59 -8.961 -23.438 1 98.88 36 SER B O 1
ATOM 2712 N N . ALA B 1 37 ? 5.398 -9.391 -23.484 1 98.81 37 ALA B N 1
ATOM 2713 C CA . ALA B 1 37 ? 5.473 -10.648 -22.734 1 98.81 37 ALA B CA 1
ATOM 2714 C C . ALA B 1 37 ? 4.363 -11.602 -23.172 1 9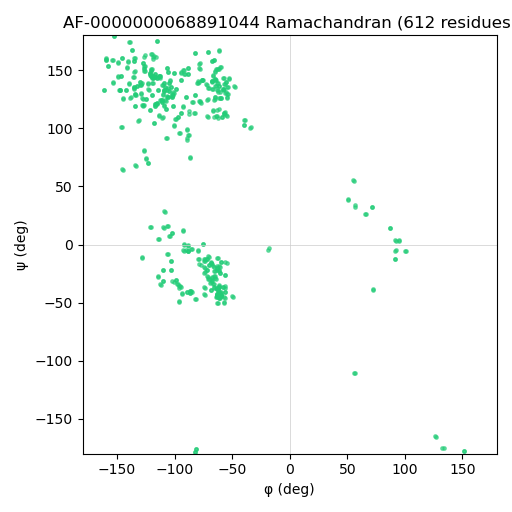8.81 37 ALA B C 1
ATOM 2716 O O . ALA B 1 37 ? 3.426 -11.211 -23.859 1 98.81 37 ALA B O 1
ATOM 2717 N N . THR B 1 38 ? 4.523 -12.852 -22.891 1 98.69 38 THR B N 1
ATOM 2718 C CA . THR B 1 38 ? 3.479 -13.867 -23.016 1 98.69 38 THR B CA 1
ATOM 2719 C C . THR B 1 38 ? 3.158 -14.469 -21.641 1 98.69 38 THR B C 1
ATOM 2721 O O . THR B 1 38 ? 4.051 -14.977 -20.953 1 98.69 38 THR B O 1
ATOM 2724 N N . LEU B 1 39 ? 1.917 -14.336 -21.25 1 98.56 39 LEU B N 1
ATOM 2725 C CA . LEU B 1 39 ? 1.494 -14.859 -19.953 1 98.56 39 LEU B CA 1
ATOM 2726 C C . LEU B 1 39 ? 1.175 -16.344 -20.047 1 98.56 39 LEU B C 1
ATOM 2728 O O . LEU B 1 39 ? 0.189 -16.734 -20.672 1 98.56 39 LEU B O 1
ATOM 2732 N N . PRO B 1 40 ? 1.955 -17.156 -19.406 1 97.25 40 PRO B N 1
ATOM 2733 C CA . PRO B 1 40 ? 1.759 -18.594 -19.578 1 97.25 40 PRO B CA 1
ATOM 2734 C C . PRO B 1 40 ? 0.581 -19.141 -18.766 1 97.25 40 PRO B C 1
ATOM 2736 O O . PRO B 1 40 ? 0.337 -18.688 -17.656 1 97.25 40 PRO B O 1
ATOM 2739 N N . ARG B 1 41 ? -0.021 -20.156 -19.234 1 93.81 41 ARG B N 1
ATOM 2740 C CA . ARG B 1 41 ? -1.215 -20.75 -18.625 1 93.81 41 ARG B CA 1
ATOM 2741 C C . ARG B 1 41 ? -0.887 -21.406 -17.297 1 93.81 41 ARG B C 1
ATOM 2743 O O . ARG B 1 41 ? -1.738 -21.484 -16.406 1 93.81 41 ARG B O 1
ATOM 2750 N N . ASP B 1 42 ? 0.269 -21.938 -17.156 1 94.56 42 ASP B N 1
ATOM 2751 C CA . ASP B 1 42 ? 0.606 -22.672 -15.945 1 94.56 42 ASP B CA 1
ATOM 2752 C C . ASP B 1 42 ? 0.874 -21.719 -14.781 1 94.56 42 ASP B C 1
ATOM 2754 O O . ASP B 1 42 ? 1.212 -22.156 -13.68 1 94.56 42 ASP B O 1
ATOM 2758 N N . TRP B 1 43 ? 0.772 -20.438 -14.977 1 96.88 43 TRP B N 1
ATOM 2759 C CA . TRP B 1 43 ? 0.907 -19.453 -13.922 1 96.88 43 TRP B CA 1
ATOM 2760 C C . TRP B 1 43 ? -0.443 -18.812 -13.594 1 96.88 43 TRP B C 1
ATOM 2762 O O . TRP B 1 43 ? -0.505 -17.672 -13.125 1 96.88 43 TRP B O 1
ATOM 2772 N N . CYS B 1 44 ? -1.496 -19.578 -13.805 1 95.12 44 CYS B N 1
ATOM 2773 C CA . CYS B 1 44 ? -2.865 -19.141 -13.562 1 95.12 44 CYS B CA 1
ATOM 2774 C C . CYS B 1 44 ? -3.436 -19.812 -12.312 1 95.12 44 CYS B C 1
ATOM 2776 O O . CYS B 1 44 ? -2.967 -20.875 -11.906 1 95.12 44 CYS B O 1
ATOM 2778 N N . ILE B 1 45 ? -4.348 -19.188 -11.656 1 93.31 45 ILE B N 1
ATOM 2779 C CA . ILE B 1 45 ? -5.414 -19.781 -10.859 1 93.31 45 ILE B CA 1
ATOM 2780 C C . ILE B 1 45 ? -6.668 -19.953 -11.719 1 93.31 45 ILE B C 1
ATOM 2782 O O . ILE B 1 45 ? -7.215 -18.969 -12.219 1 93.31 45 ILE B O 1
ATOM 2786 N N . GLY B 1 46 ? -7.102 -21.188 -11.875 1 90.94 46 GLY B N 1
ATOM 2787 C CA . GLY B 1 46 ? -8.125 -21.391 -12.891 1 90.94 46 GLY B CA 1
ATOM 2788 C C . GLY B 1 46 ? -7.707 -20.891 -14.258 1 90.94 46 GLY B C 1
ATOM 2789 O O . GLY B 1 46 ? -6.699 -21.344 -14.812 1 90.94 46 GLY B O 1
ATOM 2790 N N . PHE B 1 47 ? -8.391 -19.781 -14.688 1 91.94 47 PHE B N 1
ATOM 2791 C CA . PHE B 1 47 ? -8.148 -19.297 -16.047 1 91.94 47 PHE B CA 1
ATOM 2792 C C . PHE B 1 47 ? -7.496 -17.922 -16.016 1 91.94 47 PHE B C 1
ATOM 2794 O O . PHE B 1 47 ? -7.242 -17.328 -17.062 1 91.94 47 PHE B O 1
ATOM 2801 N N . VAL B 1 48 ? -7.199 -17.484 -14.852 1 95.62 48 VAL B N 1
ATOM 2802 C CA . VAL B 1 48 ? -6.75 -16.094 -14.703 1 95.62 48 VAL B CA 1
ATOM 2803 C C . VAL B 1 48 ? -5.305 -16.078 -14.211 1 95.62 48 VAL B C 1
ATOM 2805 O O . VAL B 1 48 ? -4.984 -16.672 -13.172 1 95.62 48 VAL B O 1
ATOM 2808 N N . PRO B 1 49 ? -4.41 -15.43 -15.023 1 97.62 49 PRO B N 1
ATOM 2809 C CA . PRO B 1 49 ? -3.039 -15.289 -14.523 1 97.62 49 PRO B CA 1
ATOM 2810 C C . PRO B 1 49 ? -2.984 -14.773 -13.086 1 97.62 49 PRO B C 1
ATOM 2812 O O . PRO B 1 49 ? -3.736 -13.867 -12.727 1 97.62 49 PRO B O 1
ATOM 2815 N N . HIS B 1 50 ? -2.119 -15.383 -12.281 1 97.94 50 HIS B N 1
ATOM 2816 C CA . HIS B 1 50 ? -1.974 -15.133 -10.852 1 97.94 50 HIS B CA 1
ATOM 2817 C C . HIS B 1 50 ? -1.425 -13.734 -10.586 1 97.94 50 HIS B C 1
ATOM 2819 O O . HIS B 1 50 ? -0.463 -13.312 -11.234 1 97.94 50 HIS B O 1
ATOM 2825 N N . GLY B 1 51 ? -2.049 -13.016 -9.641 1 98.38 51 GLY B N 1
ATOM 2826 C CA . GLY B 1 51 ? -1.677 -11.641 -9.352 1 98.38 51 GLY B CA 1
ATOM 2827 C C . GLY B 1 51 ? -0.239 -11.492 -8.891 1 98.38 51 GLY B C 1
ATOM 2828 O O . GLY B 1 51 ? 0.454 -10.555 -9.281 1 98.38 51 GLY B O 1
ATOM 2829 N N . GLY B 1 52 ? 0.239 -12.359 -8.039 1 98.62 52 GLY B N 1
ATOM 2830 C CA . GLY B 1 52 ? 1.619 -12.336 -7.582 1 98.62 52 GLY B CA 1
ATOM 2831 C C . GLY B 1 52 ? 2.621 -12.539 -8.703 1 98.62 52 GLY B C 1
ATOM 2832 O O . GLY B 1 52 ? 3.658 -11.875 -8.742 1 98.62 52 GLY B O 1
ATOM 2833 N N . TYR B 1 53 ? 2.281 -13.438 -9.586 1 98.62 53 TYR B N 1
ATOM 2834 C CA . TYR B 1 53 ? 3.088 -13.633 -10.781 1 98.62 53 TYR B CA 1
ATOM 2835 C C . TYR B 1 53 ? 3.135 -12.367 -11.625 1 98.62 53 TYR B C 1
ATOM 2837 O O . TYR B 1 53 ? 4.207 -11.945 -12.062 1 98.62 53 TYR B O 1
ATOM 2845 N N . LEU B 1 54 ? 2.004 -11.781 -11.812 1 98.94 54 LEU B N 1
ATOM 2846 C CA . LEU B 1 54 ? 1.948 -10.539 -12.578 1 98.94 54 LEU B CA 1
ATOM 2847 C C . LEU B 1 54 ? 2.744 -9.438 -11.883 1 98.94 54 LEU B C 1
ATOM 2849 O O . LEU B 1 54 ? 3.379 -8.617 -12.547 1 98.94 54 LEU B O 1
ATOM 2853 N N . THR B 1 55 ? 2.701 -9.391 -10.594 1 98.94 55 THR B N 1
ATOM 2854 C CA . THR B 1 55 ? 3.51 -8.438 -9.836 1 98.94 55 THR B CA 1
ATOM 2855 C C . THR B 1 55 ? 4.996 -8.648 -10.117 1 98.94 55 THR B C 1
ATOM 2857 O O . THR B 1 55 ? 5.727 -7.684 -10.367 1 98.94 55 THR B O 1
ATOM 2860 N N . SER B 1 56 ? 5.43 -9.898 -10.148 1 98.94 56 SER B N 1
ATOM 2861 C CA . SER B 1 56 ? 6.816 -10.211 -10.469 1 98.94 56 SER B CA 1
ATOM 2862 C C . SER B 1 56 ? 7.164 -9.773 -11.891 1 98.94 56 SER B C 1
ATOM 2864 O O . SER B 1 56 ? 8.273 -9.297 -12.148 1 98.94 56 SER B O 1
ATOM 2866 N N . LEU B 1 57 ? 6.219 -9.945 -12.789 1 98.94 57 LEU B N 1
ATOM 2867 C CA . LEU B 1 57 ? 6.422 -9.523 -14.172 1 98.94 57 LEU B CA 1
ATOM 2868 C C . LEU B 1 57 ? 6.617 -8.016 -14.258 1 98.94 57 LEU B C 1
ATOM 2870 O O . LEU B 1 57 ? 7.508 -7.539 -14.961 1 98.94 57 LEU B O 1
ATOM 2874 N N . LEU B 1 58 ? 5.836 -7.254 -13.523 1 98.94 58 LEU B N 1
ATOM 2875 C CA . LEU B 1 58 ? 5.98 -5.801 -13.484 1 98.94 58 LEU B CA 1
ATOM 2876 C C . LEU B 1 58 ? 7.336 -5.402 -12.906 1 98.94 58 LEU B C 1
ATOM 2878 O O . LEU B 1 58 ? 8 -4.512 -13.43 1 98.94 58 LEU B O 1
ATOM 2882 N N . LEU B 1 59 ? 7.695 -6.051 -11.836 1 98.88 59 LEU B N 1
ATOM 2883 C CA . LEU B 1 59 ? 8.984 -5.781 -11.211 1 98.88 59 LEU B CA 1
ATOM 2884 C C . LEU B 1 59 ? 10.125 -6.066 -12.188 1 98.88 59 LEU B C 1
ATOM 2886 O O . LEU B 1 59 ? 11.078 -5.285 -12.281 1 98.88 59 LEU B O 1
ATOM 2890 N N . HIS B 1 60 ? 9.984 -7.137 -12.898 1 98.88 60 HIS B N 1
ATOM 2891 C CA . HIS B 1 60 ? 11 -7.5 -13.883 1 98.88 60 HIS B CA 1
ATOM 2892 C C . HIS B 1 60 ? 11.117 -6.441 -14.977 1 98.88 60 HIS B C 1
ATOM 2894 O O . HIS B 1 60 ? 12.219 -5.988 -15.297 1 98.88 60 HIS B O 1
ATOM 2900 N N . ALA B 1 61 ? 10 -6.078 -15.539 1 98.94 61 ALA B N 1
ATOM 2901 C CA . ALA B 1 61 ? 9.992 -5.086 -16.609 1 98.94 61 ALA B CA 1
ATOM 2902 C C . ALA B 1 61 ? 10.57 -3.756 -16.125 1 98.94 61 ALA B C 1
ATOM 2904 O O . ALA B 1 61 ? 11.367 -3.131 -16.828 1 98.94 61 ALA B O 1
ATOM 2905 N N . GLY B 1 62 ? 10.156 -3.336 -14.938 1 98.88 62 GLY B N 1
ATOM 2906 C CA . GLY B 1 62 ? 10.703 -2.115 -14.367 1 98.88 62 GLY B CA 1
ATOM 2907 C C . GLY B 1 62 ? 12.203 -2.18 -14.148 1 98.88 62 GLY B C 1
ATOM 2908 O O . GLY B 1 62 ? 12.93 -1.237 -14.484 1 98.88 62 GLY B O 1
ATOM 2909 N N . THR B 1 63 ? 12.656 -3.271 -13.594 1 98.75 63 THR B N 1
ATOM 2910 C CA . THR B 1 63 ? 14.078 -3.451 -13.336 1 98.75 63 THR B CA 1
ATOM 2911 C C . THR B 1 63 ? 14.867 -3.465 -14.641 1 98.75 63 THR B C 1
ATOM 2913 O O . THR B 1 63 ? 15.922 -2.838 -14.734 1 98.75 63 THR B O 1
ATOM 2916 N N . LYS B 1 64 ? 14.32 -4.184 -15.586 1 98.75 64 LYS B N 1
ATOM 2917 C CA . LYS B 1 64 ? 14.953 -4.191 -16.891 1 98.75 64 LYS B CA 1
ATOM 2918 C C . LYS B 1 64 ? 15.078 -2.779 -17.453 1 98.75 64 LYS B C 1
ATOM 2920 O O . LYS B 1 64 ? 16.141 -2.396 -17.969 1 98.75 64 LYS B O 1
ATOM 2925 N N . HIS B 1 65 ? 14.016 -2.008 -17.359 1 98.88 65 HIS B N 1
ATOM 2926 C CA . HIS B 1 65 ? 14.031 -0.639 -17.859 1 98.88 65 HIS B CA 1
ATOM 2927 C C . HIS B 1 65 ? 15.078 0.202 -17.141 1 98.88 65 HIS B C 1
ATOM 2929 O O . HIS B 1 65 ? 15.852 0.929 -17.766 1 98.88 65 HIS B O 1
ATOM 2935 N N . MET B 1 66 ? 15.188 0.062 -15.859 1 98.62 66 MET B N 1
ATOM 2936 C CA . MET B 1 66 ? 16.094 0.839 -15.023 1 98.62 66 MET B CA 1
ATOM 2937 C C . MET B 1 66 ? 17.547 0.49 -15.328 1 98.62 66 MET B C 1
ATOM 2939 O O . MET B 1 66 ? 18.422 1.349 -15.242 1 98.62 66 MET B O 1
ATOM 2943 N N . THR B 1 67 ? 17.781 -0.736 -15.727 1 98.38 67 THR B N 1
ATOM 2944 C CA . THR B 1 67 ? 19.156 -1.198 -15.781 1 98.38 67 THR B CA 1
ATOM 2945 C C . THR B 1 67 ? 19.672 -1.213 -17.219 1 98.38 67 THR B C 1
ATOM 2947 O O . THR B 1 67 ? 20.875 -1.284 -17.453 1 98.38 67 THR B O 1
ATOM 2950 N N . THR B 1 68 ? 18.734 -1.108 -18.203 1 98.31 68 THR B N 1
ATOM 2951 C CA . THR B 1 68 ? 19.188 -1.244 -19.594 1 98.31 68 THR B CA 1
ATOM 2952 C C . THR B 1 68 ? 19 0.065 -20.344 1 98.31 68 THR B C 1
ATOM 2954 O O . THR B 1 68 ? 19.688 0.312 -21.344 1 98.31 68 THR B O 1
ATOM 2957 N N . HIS B 1 69 ? 18.016 0.92 -19.969 1 98.31 69 HIS B N 1
ATOM 2958 C CA . HIS B 1 69 ? 17.844 2.219 -20.609 1 98.31 69 HIS B CA 1
ATOM 2959 C C . HIS B 1 69 ? 19.125 3.055 -20.5 1 98.31 69 HIS B C 1
ATOM 2961 O O . HIS B 1 69 ? 19.703 3.17 -19.422 1 98.31 69 HIS B O 1
ATOM 2967 N N . PRO B 1 70 ? 19.594 3.676 -21.531 1 97.25 70 PRO B N 1
ATOM 2968 C CA . PRO B 1 70 ? 20.906 4.344 -21.547 1 97.25 70 PRO B CA 1
ATOM 2969 C C . PRO B 1 70 ? 21 5.473 -20.531 1 97.25 70 PRO B C 1
ATOM 2971 O O . PRO B 1 70 ? 22.047 5.676 -19.922 1 97.25 70 PRO B O 1
ATOM 2974 N N . LYS B 1 71 ? 19.953 6.184 -20.297 1 97.56 71 LYS B N 1
ATOM 2975 C CA . LYS B 1 71 ? 19.969 7.297 -19.359 1 97.56 71 LYS B CA 1
ATOM 2976 C C . LYS B 1 71 ? 19.703 6.816 -17.938 1 97.56 71 LYS B C 1
ATOM 2978 O O . LYS B 1 71 ? 20.359 7.27 -16.984 1 97.56 71 LYS B O 1
ATOM 2983 N N . LEU B 1 72 ? 18.812 5.914 -17.781 1 98.5 72 LEU B N 1
ATOM 2984 C CA . LEU B 1 72 ? 18.406 5.477 -16.453 1 98.5 72 LEU B CA 1
ATOM 2985 C C . LEU B 1 72 ? 19.484 4.598 -15.812 1 98.5 72 LEU B C 1
ATOM 2987 O O . LEU B 1 72 ? 19.688 4.637 -14.602 1 98.5 72 LEU B O 1
ATOM 2991 N N . SER B 1 73 ? 20.125 3.775 -16.656 1 98.31 73 SER B N 1
ATOM 2992 C CA . SER B 1 73 ? 21.125 2.863 -16.141 1 98.31 73 SER B CA 1
ATOM 2993 C C . SER B 1 73 ? 22.281 3.625 -15.477 1 98.31 73 SER B C 1
ATOM 2995 O O . SER B 1 73 ? 22.922 3.115 -14.555 1 98.31 73 SER B O 1
ATOM 2997 N N . LYS B 1 74 ? 22.516 4.836 -15.836 1 97.88 74 LYS B N 1
ATOM 2998 C CA . LYS B 1 74 ? 23.594 5.66 -15.305 1 97.88 74 LYS B CA 1
ATOM 2999 C C . LYS B 1 74 ? 23.297 6.078 -13.859 1 97.88 74 LYS B C 1
ATOM 3001 O O . LYS B 1 74 ? 24.219 6.434 -13.117 1 97.88 74 LYS B O 1
ATOM 3006 N N . LEU B 1 75 ? 22.047 6.059 -13.492 1 97.5 75 LEU B N 1
ATOM 3007 C CA . LEU B 1 75 ? 21.656 6.426 -12.141 1 97.5 75 LEU B CA 1
ATOM 3008 C C . LEU B 1 75 ? 22.031 5.332 -11.148 1 97.5 75 LEU B C 1
ATOM 3010 O O . LEU B 1 75 ? 22.062 5.57 -9.938 1 97.5 75 LEU B O 1
ATOM 3014 N N . ASN B 1 76 ? 22.25 4.07 -11.617 1 97.62 76 ASN B N 1
ATOM 3015 C CA . ASN B 1 76 ? 22.641 2.92 -10.805 1 97.62 76 ASN B CA 1
ATOM 3016 C C . ASN B 1 76 ? 21.656 2.67 -9.672 1 97.62 76 ASN B C 1
ATOM 3018 O O . ASN B 1 76 ? 22.047 2.566 -8.508 1 97.62 76 ASN B O 1
ATOM 3022 N N . GLN B 1 77 ? 20.422 2.533 -10.008 1 97.88 77 GLN B N 1
ATOM 3023 C CA . GLN B 1 77 ? 19.328 2.262 -9.078 1 97.88 77 GLN B CA 1
ATOM 3024 C C . GLN B 1 77 ? 18.594 0.988 -9.469 1 97.88 77 GLN B C 1
ATOM 3026 O O . GLN B 1 77 ? 17.406 1.036 -9.828 1 97.88 77 GLN B O 1
ATOM 3031 N N . PRO B 1 78 ? 19.219 -0.189 -9.305 1 97.06 78 PRO B N 1
ATOM 3032 C CA . PRO B 1 78 ? 18.688 -1.434 -9.859 1 97.06 78 PRO B CA 1
ATOM 3033 C C . PRO B 1 78 ? 17.656 -2.098 -8.945 1 97.06 78 PRO B C 1
ATOM 3035 O O . PRO B 1 78 ? 17.047 -3.102 -9.328 1 97.06 78 PRO B O 1
ATOM 3038 N N . HIS B 1 79 ? 17.375 -1.578 -7.734 1 97.62 79 HIS B N 1
ATOM 3039 C CA . HIS B 1 79 ? 16.594 -2.322 -6.758 1 97.62 79 HIS B CA 1
ATOM 3040 C C . HIS B 1 79 ? 15.227 -1.687 -6.551 1 97.62 79 HIS B C 1
ATOM 3042 O O . HIS B 1 79 ? 15.125 -0.57 -6.035 1 97.62 79 HIS B O 1
ATOM 3048 N N . PRO B 1 80 ? 14.164 -2.355 -7.039 1 98.44 80 PRO B N 1
ATOM 3049 C CA . PRO B 1 80 ? 12.852 -1.892 -6.598 1 98.44 80 PRO B CA 1
ATOM 3050 C C . PRO B 1 80 ? 12.625 -2.082 -5.102 1 98.44 80 PRO B C 1
ATOM 3052 O O . PRO B 1 80 ? 12.688 -3.209 -4.602 1 98.44 80 PRO B O 1
ATOM 3055 N N . ILE B 1 81 ? 12.273 -0.999 -4.352 1 98.12 81 ILE B N 1
ATOM 3056 C CA . ILE B 1 81 ? 12.195 -1.103 -2.896 1 98.12 81 ILE B CA 1
ATOM 3057 C C . ILE B 1 81 ? 10.734 -1.011 -2.453 1 98.12 81 ILE B C 1
ATOM 3059 O O . ILE B 1 81 ? 10.398 -1.398 -1.333 1 98.12 81 ILE B O 1
ATOM 3063 N N . HIS B 1 82 ? 9.891 -0.438 -3.287 1 98.75 82 HIS B N 1
ATOM 3064 C CA . HIS B 1 82 ? 8.453 -0.371 -3.025 1 98.75 82 HIS B CA 1
ATOM 3065 C C . HIS B 1 82 ? 7.656 -0.432 -4.324 1 98.75 82 HIS B C 1
ATOM 3067 O O . HIS B 1 82 ? 7.992 0.245 -5.297 1 98.75 82 HIS B O 1
ATOM 3073 N N . SER B 1 83 ? 6.688 -1.222 -4.324 1 98.88 83 SER B N 1
ATOM 3074 C CA . SER B 1 83 ? 5.77 -1.325 -5.453 1 98.88 83 SER B CA 1
ATOM 3075 C C . SER B 1 83 ? 4.316 -1.342 -4.984 1 98.88 83 SER B C 1
ATOM 3077 O O . SER B 1 83 ? 3.969 -2.07 -4.055 1 98.88 83 SER B O 1
ATOM 3079 N N . ALA B 1 84 ? 3.523 -0.514 -5.535 1 98.88 84 ALA B N 1
ATOM 3080 C CA . ALA B 1 84 ? 2.078 -0.5 -5.316 1 98.88 84 ALA B CA 1
ATOM 3081 C C . ALA B 1 84 ? 1.328 -0.866 -6.594 1 98.88 84 ALA B C 1
ATOM 3083 O O . ALA B 1 84 ? 1.295 -0.084 -7.547 1 98.88 84 ALA B O 1
ATOM 3084 N N . VAL B 1 85 ? 0.726 -1.999 -6.574 1 98.94 85 VAL B N 1
ATOM 3085 C CA . VAL B 1 85 ? 0.055 -2.525 -7.758 1 98.94 85 VAL B CA 1
ATOM 3086 C C . VAL B 1 85 ? -1.457 -2.381 -7.605 1 98.94 85 VAL B C 1
ATOM 3088 O O . VAL B 1 85 ? -2.008 -2.662 -6.535 1 98.94 85 VAL B O 1
ATOM 3091 N N . THR B 1 86 ? -2.094 -1.874 -8.602 1 98.94 86 THR B N 1
ATOM 3092 C CA . THR B 1 86 ? -3.549 -1.853 -8.703 1 98.94 86 THR B CA 1
ATOM 3093 C C . THR B 1 86 ? -4.027 -2.785 -9.812 1 98.94 86 THR B C 1
ATOM 3095 O O . THR B 1 86 ? -3.613 -2.654 -10.969 1 98.94 86 THR B O 1
ATOM 3098 N N . PHE B 1 87 ? -4.879 -3.73 -9.43 1 98.88 87 PHE B N 1
ATOM 3099 C CA . PHE B 1 87 ? -5.441 -4.68 -10.383 1 98.88 87 PHE B CA 1
ATOM 3100 C C . PHE B 1 87 ? -6.82 -4.227 -10.852 1 98.88 87 PHE B C 1
ATOM 3102 O O . PHE B 1 87 ? -7.797 -4.324 -10.102 1 98.88 87 PHE B O 1
ATOM 3109 N N . LEU B 1 88 ? -6.871 -3.816 -12.109 1 98.62 88 LEU B N 1
ATOM 3110 C CA . LEU B 1 88 ? -8.086 -3.203 -12.633 1 98.62 88 LEU B CA 1
ATOM 3111 C C . LEU B 1 88 ? -9.047 -4.262 -13.156 1 98.62 88 LEU B C 1
ATOM 3113 O O . LEU B 1 88 ? -10.266 -4.156 -12.969 1 98.62 88 LEU B O 1
ATOM 3117 N N . SER B 1 89 ? -8.469 -5.211 -13.836 1 97 89 SER B N 1
ATOM 3118 C CA . SER B 1 89 ? -9.219 -6.312 -14.43 1 97 89 SER B CA 1
ATOM 3119 C C . SER B 1 89 ? -8.344 -7.555 -14.586 1 97 89 SER B C 1
ATOM 3121 O O . SER B 1 89 ? -7.117 -7.465 -14.539 1 97 89 SER B O 1
ATOM 3123 N N . ARG B 1 90 ? -8.977 -8.641 -14.68 1 96.56 90 ARG B N 1
ATOM 3124 C CA . ARG B 1 90 ? -8.234 -9.883 -14.828 1 96.56 90 ARG B CA 1
ATOM 3125 C C . ARG B 1 90 ? -7.531 -9.945 -16.172 1 96.56 90 ARG B C 1
ATOM 3127 O O . ARG B 1 90 ? -8.07 -9.484 -17.188 1 96.56 90 ARG B O 1
ATOM 3134 N N . CYS B 1 91 ? -6.301 -10.477 -16.125 1 97.62 91 CYS B N 1
ATOM 3135 C CA . CYS B 1 91 ? -5.582 -10.773 -17.359 1 97.62 91 CYS B CA 1
ATOM 3136 C C . CYS B 1 91 ? -6.012 -12.117 -17.938 1 97.62 91 CYS B C 1
ATOM 3138 O O . CYS B 1 91 ? -6.703 -12.891 -17.266 1 97.62 91 CYS B O 1
ATOM 3140 N N . THR B 1 92 ? -5.664 -12.344 -19.188 1 96.88 92 THR B N 1
ATOM 3141 C CA . THR B 1 92 ? -5.832 -13.633 -19.859 1 96.88 92 THR B CA 1
ATOM 3142 C C . THR B 1 92 ? -4.484 -14.188 -20.312 1 96.88 92 THR B C 1
ATOM 3144 O O . THR B 1 92 ? -3.576 -13.43 -20.656 1 96.88 92 THR B O 1
ATOM 3147 N N . PRO B 1 93 ? -4.359 -15.531 -20.203 1 96.19 93 PRO B N 1
ATOM 3148 C CA . PRO B 1 93 ? -3.127 -16.078 -20.781 1 96.19 93 PRO B CA 1
ATOM 3149 C C . PRO B 1 93 ? -2.91 -15.633 -22.219 1 96.19 93 PRO B C 1
ATOM 3151 O O . PRO B 1 93 ? -3.871 -15.516 -22.984 1 96.19 93 PRO B O 1
ATOM 3154 N N . GLY B 1 94 ? -1.655 -15.367 -22.625 1 97.69 94 GLY B N 1
ATOM 3155 C CA . GLY B 1 94 ? -1.365 -14.906 -23.969 1 97.69 94 GLY B CA 1
ATOM 3156 C C . GLY B 1 94 ? -0.552 -13.625 -24 1 97.69 94 GLY B C 1
ATOM 3157 O O . GLY B 1 94 ? 0.066 -13.25 -23 1 97.69 94 GLY B O 1
ATOM 3158 N N . PRO B 1 95 ? -0.522 -13.016 -25.141 1 98.56 95 PRO B N 1
ATOM 3159 C CA . PRO B 1 95 ? 0.328 -11.836 -25.328 1 98.56 95 PRO B CA 1
ATOM 3160 C C . PRO B 1 95 ? -0.107 -10.648 -24.469 1 98.56 95 PRO B C 1
ATOM 3162 O O . PRO B 1 95 ? -1.306 -10.43 -24.281 1 98.56 95 PRO B O 1
ATOM 3165 N N . ALA B 1 96 ? 0.867 -9.938 -23.984 1 98.81 96 ALA B N 1
ATOM 3166 C CA . ALA B 1 96 ? 0.655 -8.703 -23.234 1 98.81 96 ALA B CA 1
ATOM 3167 C C . ALA B 1 96 ? 1.712 -7.66 -23.578 1 98.81 96 ALA B C 1
ATOM 3169 O O . ALA B 1 96 ? 2.799 -8 -24.047 1 98.81 96 ALA B O 1
ATOM 3170 N N . LYS B 1 97 ? 1.343 -6.461 -23.438 1 98.88 97 LYS B N 1
ATOM 3171 C CA . LYS B 1 97 ? 2.256 -5.332 -23.578 1 98.88 97 LYS B CA 1
ATOM 3172 C C . LYS B 1 97 ? 2.494 -4.645 -22.234 1 98.88 97 LYS B C 1
ATOM 3174 O O . LYS B 1 97 ? 1.562 -4.461 -21.453 1 98.88 97 LYS B O 1
ATOM 3179 N N . LEU B 1 98 ? 3.75 -4.316 -22 1 98.94 98 LEU B N 1
ATOM 3180 C CA . LEU B 1 98 ? 4.102 -3.553 -20.797 1 98.94 98 LEU B CA 1
ATOM 3181 C C . LEU B 1 98 ? 4.699 -2.201 -21.172 1 98.94 98 LEU B C 1
ATOM 3183 O O . LEU B 1 98 ? 5.398 -2.088 -22.188 1 98.94 98 LEU B O 1
ATOM 3187 N N . VAL B 1 99 ? 4.398 -1.237 -20.406 1 98.94 99 VAL B N 1
ATOM 3188 C CA . VAL B 1 99 ? 4.988 0.087 -20.562 1 98.94 99 VAL B CA 1
ATOM 3189 C C . VAL B 1 99 ? 5.574 0.562 -19.25 1 98.94 99 VAL B C 1
ATOM 3191 O O . VAL B 1 99 ? 4.871 0.616 -18.234 1 98.94 99 VAL B O 1
ATOM 3194 N N . ALA B 1 100 ? 6.848 0.806 -19.25 1 98.94 100 ALA B N 1
ATOM 3195 C CA . ALA B 1 100 ? 7.527 1.43 -18.109 1 98.94 100 ALA B CA 1
ATOM 3196 C C . ALA B 1 100 ? 7.734 2.922 -18.359 1 98.94 100 ALA B C 1
ATOM 3198 O O . ALA B 1 100 ? 8.586 3.314 -19.156 1 98.94 100 ALA B O 1
ATOM 3199 N N . ALA B 1 101 ? 6.988 3.734 -17.656 1 98.69 101 ALA B N 1
ATOM 3200 C CA . ALA B 1 101 ? 7.07 5.188 -17.797 1 98.69 101 ALA B CA 1
ATOM 3201 C C . ALA B 1 101 ? 7.746 5.82 -16.594 1 98.69 101 ALA B C 1
ATOM 3203 O O . ALA B 1 101 ? 7.406 5.504 -15.445 1 98.69 101 ALA B O 1
ATOM 3204 N N . VAL B 1 102 ? 8.664 6.75 -16.875 1 98.75 102 VAL B N 1
ATOM 3205 C CA . VAL B 1 102 ? 9.32 7.473 -15.797 1 98.75 102 VAL B CA 1
ATOM 3206 C C . VAL B 1 102 ? 8.383 8.547 -15.25 1 98.75 102 VAL B C 1
ATOM 3208 O O . VAL B 1 102 ? 7.922 9.414 -15.992 1 98.75 102 VAL B O 1
ATOM 3211 N N . LEU B 1 103 ? 8.125 8.438 -13.969 1 98.69 103 LEU B N 1
ATOM 3212 C CA . LEU B 1 103 ? 7.344 9.477 -13.305 1 98.69 103 LEU B CA 1
ATOM 3213 C C . LEU B 1 103 ? 8.258 10.586 -12.781 1 98.69 103 LEU B C 1
ATOM 3215 O O . LEU B 1 103 ? 7.914 11.766 -12.859 1 98.69 103 LEU B O 1
ATOM 3219 N N . LYS B 1 104 ? 9.398 10.117 -12.219 1 98.5 104 LYS B N 1
ATOM 3220 C CA . LYS B 1 104 ? 10.383 11.031 -11.641 1 98.5 104 LYS B CA 1
ATOM 3221 C C . LYS B 1 104 ? 11.742 10.359 -11.5 1 98.5 104 LYS B C 1
ATOM 3223 O O . LYS B 1 104 ? 11.836 9.211 -11.055 1 98.5 104 LYS B O 1
ATOM 3228 N N . THR B 1 105 ? 12.758 11.078 -11.938 1 98.25 105 THR B N 1
ATOM 3229 C CA . THR B 1 105 ? 14.117 10.648 -11.617 1 98.25 105 THR B CA 1
ATOM 3230 C C . THR B 1 105 ? 14.727 11.531 -10.531 1 98.25 105 THR B C 1
ATOM 3232 O O . THR B 1 105 ? 14.438 12.727 -10.461 1 98.25 105 THR B O 1
ATOM 3235 N N . GLY B 1 106 ? 15.414 10.852 -9.648 1 96 106 GLY B N 1
ATOM 3236 C CA . GLY B 1 106 ? 16.188 11.562 -8.648 1 96 106 GLY B CA 1
ATOM 3237 C C . GLY B 1 106 ? 17.547 10.938 -8.391 1 96 106 GLY B C 1
ATOM 3238 O O . GLY B 1 106 ? 17.859 9.875 -8.945 1 96 106 GLY B O 1
ATOM 3239 N N . ARG B 1 107 ? 18.312 11.648 -7.57 1 92.81 107 ARG B N 1
ATOM 3240 C CA . ARG B 1 107 ? 19.672 11.188 -7.266 1 92.81 107 ARG B CA 1
ATOM 3241 C C . ARG B 1 107 ? 19.641 9.852 -6.531 1 92.81 107 ARG B C 1
ATOM 3243 O O . ARG B 1 107 ? 20.438 8.961 -6.812 1 92.81 107 ARG B O 1
ATOM 3250 N N . GLN B 1 108 ? 18.656 9.695 -5.66 1 94.5 108 GLN B N 1
ATOM 3251 C CA . GLN B 1 108 ? 18.641 8.508 -4.82 1 94.5 108 GLN B CA 1
ATOM 3252 C C . GLN B 1 108 ? 17.5 7.574 -5.211 1 94.5 108 GLN B C 1
ATOM 3254 O O . GLN B 1 108 ? 17.609 6.355 -5.062 1 94.5 108 GLN B O 1
ATOM 3259 N N . TYR B 1 109 ? 16.422 8.18 -5.691 1 97.25 109 TYR B N 1
ATOM 3260 C CA . TYR B 1 109 ? 15.227 7.395 -5.992 1 97.25 109 TYR B CA 1
ATOM 3261 C C . TYR B 1 109 ? 14.672 7.75 -7.367 1 97.25 109 TYR B C 1
ATOM 3263 O O . TYR B 1 109 ? 14.656 8.922 -7.754 1 97.25 109 TYR B O 1
ATOM 3271 N N . THR B 1 110 ? 14.297 6.789 -8.102 1 98.75 110 THR B N 1
ATOM 3272 C CA . THR B 1 110 ? 13.539 6.941 -9.344 1 98.75 110 THR B CA 1
ATOM 3273 C C . THR B 1 110 ? 12.195 6.223 -9.25 1 98.75 110 THR B C 1
ATOM 3275 O O . THR B 1 110 ? 12.109 5.129 -8.695 1 98.75 110 THR B O 1
ATOM 3278 N N . PHE B 1 111 ? 11.164 6.883 -9.773 1 98.94 111 PHE B N 1
ATOM 3279 C CA . PHE B 1 111 ? 9.812 6.34 -9.766 1 98.94 111 PHE B CA 1
ATOM 3280 C C . PHE B 1 111 ? 9.375 5.969 -11.18 1 98.94 111 PHE B C 1
ATOM 3282 O O . PHE B 1 111 ? 9.406 6.809 -12.086 1 98.94 111 PHE B O 1
ATOM 3289 N N . LEU B 1 112 ? 8.984 4.711 -11.32 1 98.94 112 LEU B N 1
ATOM 3290 C CA . LEU B 1 112 ? 8.398 4.254 -12.578 1 98.94 112 LEU B CA 1
ATOM 3291 C C . LEU B 1 112 ? 6.93 3.881 -12.383 1 98.94 112 LEU B C 1
ATOM 3293 O O . LEU B 1 112 ? 6.551 3.381 -11.32 1 98.94 112 LEU B O 1
ATOM 3297 N N . ARG B 1 113 ? 6.141 4.141 -13.375 1 98.94 113 ARG B N 1
ATOM 3298 C CA . ARG B 1 113 ? 4.867 3.441 -13.523 1 98.94 113 ARG B CA 1
ATOM 3299 C C . ARG B 1 113 ? 4.973 2.342 -14.578 1 98.94 113 ARG B C 1
ATOM 3301 O O . ARG B 1 113 ? 5.301 2.611 -15.734 1 98.94 113 ARG B O 1
ATOM 3308 N N . VAL B 1 114 ? 4.746 1.141 -14.18 1 98.94 114 VAL B N 1
ATOM 3309 C CA . VAL B 1 114 ? 4.73 0.013 -15.102 1 98.94 114 VAL B CA 1
ATOM 3310 C C . VAL B 1 114 ? 3.299 -0.481 -15.297 1 98.94 114 VAL B C 1
ATOM 3312 O O . VAL B 1 114 ? 2.615 -0.809 -14.32 1 98.94 114 VAL B O 1
ATOM 3315 N N . SER B 1 115 ? 2.869 -0.514 -16.547 1 98.94 115 SER B N 1
ATOM 3316 C CA . SER B 1 115 ? 1.5 -0.884 -16.891 1 98.94 115 SER B CA 1
ATOM 3317 C C . SER B 1 115 ? 1.471 -2.119 -17.781 1 98.94 115 SER B C 1
ATOM 3319 O O . SER B 1 115 ? 2.379 -2.332 -18.594 1 98.94 115 SER B O 1
ATOM 3321 N N . LEU B 1 116 ? 0.512 -2.908 -17.578 1 98.94 116 LEU B N 1
ATOM 3322 C CA . LEU B 1 116 ? 0.284 -4.074 -18.422 1 98.94 116 LEU B CA 1
ATOM 3323 C C . LEU B 1 116 ? -1.028 -3.943 -19.188 1 98.94 116 LEU B C 1
ATOM 3325 O O . LEU B 1 116 ? -2.068 -3.645 -18.594 1 98.94 116 LEU B O 1
ATOM 3329 N N . TYR B 1 117 ? -0.923 -4.223 -20.469 1 98.88 117 TYR B N 1
ATOM 3330 C CA . TYR B 1 117 ? -2.066 -4.102 -21.375 1 98.88 117 TYR B CA 1
ATOM 3331 C C . TYR B 1 117 ? -2.348 -5.422 -22.078 1 98.88 117 TYR B C 1
ATOM 3333 O O . TYR B 1 117 ? -1.42 -6.133 -22.469 1 98.88 117 TYR B O 1
ATOM 3341 N N . GLN B 1 118 ? -3.537 -5.766 -22.203 1 98.38 118 GLN B N 1
ATOM 3342 C CA . GLN B 1 118 ? -4.117 -6.645 -23.219 1 98.38 118 GLN B CA 1
ATOM 3343 C C . GLN B 1 118 ? -5.293 -5.969 -23.922 1 98.38 118 GLN B C 1
ATOM 3345 O O . GLN B 1 118 ? -6.445 -6.137 -23.516 1 98.38 118 GLN B O 1
ATOM 3350 N N . ASN B 1 119 ? -5 -5.113 -24.891 1 95.81 119 ASN B N 1
ATOM 3351 C CA . ASN B 1 119 ? -5.902 -4.191 -25.578 1 95.81 119 ASN B CA 1
ATOM 3352 C C . ASN B 1 119 ? -6.309 -3.029 -24.672 1 95.81 119 ASN B C 1
ATOM 3354 O O . ASN B 1 119 ? -6.395 -1.887 -25.125 1 95.81 119 ASN B O 1
ATOM 3358 N N . ILE B 1 120 ? -6.523 -3.305 -23.438 1 97.62 120 ILE B N 1
ATOM 3359 C CA . ILE B 1 120 ? -6.848 -2.281 -22.453 1 97.62 120 ILE B CA 1
ATOM 3360 C C . ILE B 1 120 ? -5.883 -2.375 -21.266 1 97.62 120 ILE B C 1
ATOM 3362 O O . ILE B 1 120 ? -5.18 -3.377 -21.109 1 97.62 120 ILE B O 1
ATOM 3366 N N . LEU B 1 121 ? -5.844 -1.326 -20.547 1 98.69 121 LEU B N 1
ATOM 3367 C CA . LEU B 1 121 ? -5.055 -1.354 -19.312 1 98.69 121 LEU B CA 1
ATOM 3368 C C . LEU B 1 121 ? -5.641 -2.346 -18.312 1 98.69 121 LEU B C 1
ATOM 3370 O O . LEU B 1 121 ? -6.824 -2.268 -17.984 1 98.69 121 LEU B O 1
ATOM 3374 N N . LEU B 1 122 ? -4.773 -3.277 -17.812 1 98.69 122 LEU B N 1
ATOM 3375 C CA . LEU B 1 122 ? -5.301 -4.32 -16.938 1 98.69 122 LEU B CA 1
ATOM 3376 C C . LEU B 1 122 ? -4.785 -4.148 -15.516 1 98.69 122 LEU B C 1
ATOM 3378 O O . LEU B 1 122 ? -5.465 -4.523 -14.555 1 98.69 122 LEU B O 1
ATOM 3382 N N . LEU B 1 123 ? -3.609 -3.707 -15.383 1 98.69 123 LEU B N 1
ATOM 3383 C CA . LEU B 1 123 ? -3.023 -3.395 -14.086 1 98.69 123 LEU B CA 1
ATOM 3384 C C . LEU B 1 123 ? -1.843 -2.441 -14.234 1 98.69 123 LEU B C 1
ATOM 3386 O O . LEU B 1 123 ? -1.29 -2.299 -15.328 1 98.69 123 LEU B O 1
ATOM 3390 N N . GLU B 1 124 ? -1.487 -1.743 -13.188 1 98.88 124 GLU B N 1
ATOM 3391 C CA . GLU B 1 124 ? -0.304 -0.887 -13.18 1 98.88 124 GLU B CA 1
ATOM 3392 C C . GLU B 1 124 ? 0.306 -0.809 -11.781 1 98.88 124 GLU B C 1
ATOM 3394 O O . GLU B 1 124 ? -0.367 -1.091 -10.789 1 98.88 124 GLU B O 1
ATOM 3399 N N . ALA B 1 125 ? 1.557 -0.494 -11.781 1 98.88 125 ALA B N 1
ATOM 3400 C CA . ALA B 1 125 ? 2.311 -0.356 -10.539 1 98.88 125 ALA B CA 1
ATOM 3401 C C . ALA B 1 125 ? 3.156 0.913 -10.547 1 98.88 125 ALA B C 1
ATOM 3403 O O . ALA B 1 125 ? 3.771 1.25 -11.555 1 98.88 125 ALA B O 1
ATOM 3404 N N . ASN B 1 126 ? 3.037 1.686 -9.484 1 98.94 126 ASN B N 1
ATOM 3405 C CA . ASN B 1 126 ? 4.105 2.635 -9.188 1 98.94 126 ASN B CA 1
ATOM 3406 C C . ASN B 1 126 ? 5.23 1.98 -8.391 1 98.94 126 ASN B C 1
ATOM 3408 O O . ASN B 1 126 ? 4.988 1.392 -7.336 1 98.94 126 ASN B O 1
ATOM 3412 N N . ILE B 1 127 ? 6.449 2.055 -8.961 1 98.94 127 ILE B N 1
ATOM 3413 C CA . ILE B 1 127 ? 7.59 1.358 -8.375 1 98.94 127 ILE B CA 1
ATOM 3414 C C . ILE B 1 127 ? 8.703 2.359 -8.062 1 98.94 127 ILE B C 1
ATOM 3416 O O . ILE B 1 127 ? 9.055 3.191 -8.906 1 98.94 127 ILE B O 1
ATOM 3420 N N . VAL B 1 128 ? 9.258 2.258 -6.848 1 98.88 128 VAL B N 1
ATOM 3421 C CA . VAL B 1 128 ? 10.367 3.098 -6.422 1 98.88 128 VAL B CA 1
ATOM 3422 C C . VAL B 1 128 ? 11.672 2.305 -6.5 1 98.88 128 VAL B C 1
ATOM 3424 O O . VAL B 1 128 ? 11.781 1.222 -5.918 1 98.88 128 VAL B O 1
ATOM 3427 N N . PHE B 1 129 ? 12.633 2.871 -7.184 1 98.69 129 PHE B N 1
ATOM 3428 C CA . PHE B 1 129 ? 13.93 2.223 -7.344 1 98.69 129 PHE B CA 1
ATOM 3429 C C . PHE B 1 129 ? 15.016 2.994 -6.605 1 98.69 129 PHE B C 1
ATOM 3431 O O . PHE B 1 129 ? 14.969 4.223 -6.523 1 98.69 129 PHE B O 1
ATOM 3438 N N . THR B 1 130 ? 15.953 2.25 -6.074 1 97.81 130 THR B N 1
ATOM 3439 C CA . THR B 1 130 ? 17.172 2.807 -5.48 1 97.81 130 THR B CA 1
ATOM 3440 C C . THR B 1 130 ? 18.312 1.812 -5.57 1 97.81 130 THR B C 1
ATOM 3442 O O . THR B 1 130 ? 18.203 0.781 -6.234 1 97.81 130 THR B O 1
ATOM 3445 N N . HIS B 1 131 ? 19.469 2.225 -5.066 1 96.25 131 HIS B N 1
ATOM 3446 C CA . HIS B 1 131 ? 20.547 1.287 -4.781 1 96.25 131 HIS B CA 1
ATOM 3447 C C . HIS B 1 131 ? 20.609 0.958 -3.295 1 96.25 131 HIS B C 1
ATOM 3449 O O . HIS B 1 131 ? 21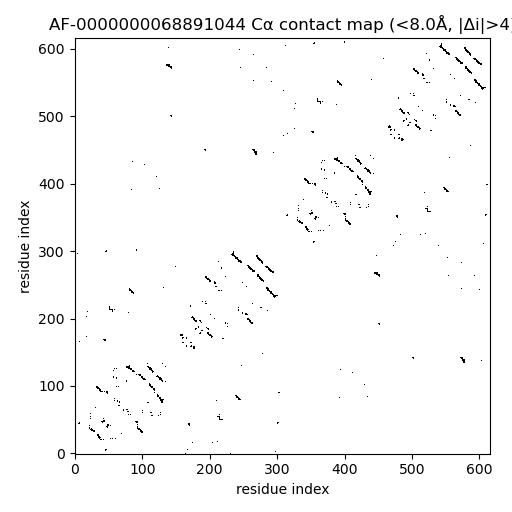.125 1.75 -2.502 1 96.25 131 HIS B O 1
ATOM 3455 N N . MET B 1 132 ? 20.141 -0.16 -2.887 1 92.25 132 MET B N 1
ATOM 3456 C CA . MET B 1 132 ? 19.984 -0.51 -1.478 1 92.25 132 MET B CA 1
ATOM 3457 C C . MET B 1 132 ? 21.344 -0.559 -0.786 1 92.25 132 MET B C 1
ATOM 3459 O O . MET B 1 132 ? 21.438 -0.342 0.424 1 92.25 132 MET B O 1
ATOM 3463 N N . THR B 1 133 ? 22.438 -0.703 -1.436 1 85.38 133 THR B N 1
ATOM 3464 C CA . THR B 1 133 ? 23.766 -0.806 -0.83 1 85.38 133 THR B CA 1
ATOM 3465 C C . THR B 1 133 ? 24.484 0.543 -0.857 1 85.38 133 THR B C 1
ATOM 3467 O O . THR B 1 133 ? 25.094 0.945 0.131 1 85.38 133 THR B O 1
ATOM 3470 N N . GLU B 1 134 ? 24.25 1.272 -1.854 1 84.94 134 GLU B N 1
ATOM 3471 C CA . GLU B 1 134 ? 25.047 2.486 -2.043 1 84.94 134 GLU B CA 1
ATOM 3472 C C . GLU B 1 134 ? 24.297 3.715 -1.533 1 84.94 134 GLU B C 1
ATOM 3474 O O . GLU B 1 134 ? 24.906 4.664 -1.04 1 84.94 134 GLU B O 1
ATOM 3479 N N . HIS B 1 135 ? 23 3.695 -1.6 1 79.88 135 HIS B N 1
ATOM 3480 C CA . HIS B 1 135 ? 22.266 4.941 -1.39 1 79.88 135 HIS B CA 1
ATOM 3481 C C . HIS B 1 135 ? 21.594 4.961 -0.025 1 79.88 135 HIS B C 1
ATOM 3483 O O . HIS B 1 135 ? 21.078 6 0.408 1 79.88 135 HIS B O 1
ATOM 3489 N N . GLU B 1 136 ? 21.578 3.945 0.685 1 78.31 136 GLU B N 1
ATOM 3490 C CA . GLU B 1 136 ? 20.859 3.902 1.95 1 78.31 136 GLU B CA 1
ATOM 3491 C C . GLU B 1 136 ? 21.812 3.924 3.139 1 78.31 136 GLU B C 1
ATOM 3493 O O . GLU B 1 136 ? 22.234 2.873 3.621 1 78.31 136 GLU B O 1
ATOM 3498 N N . ARG B 1 137 ? 22.062 5.137 3.588 1 83.56 137 ARG B N 1
ATOM 3499 C CA . ARG B 1 137 ? 23.094 5.355 4.609 1 83.56 137 ARG B CA 1
ATOM 3500 C C . ARG B 1 137 ? 22.484 6.012 5.848 1 83.56 137 ARG B C 1
ATOM 3502 O O . ARG B 1 137 ? 23.219 6.445 6.742 1 83.56 137 ARG B O 1
ATOM 3509 N N . GLY B 1 138 ? 21.281 6.012 5.973 1 89 138 GLY B N 1
ATOM 3510 C CA . GLY B 1 138 ? 20.641 6.633 7.125 1 89 138 GLY B CA 1
ATOM 3511 C C . GLY B 1 138 ? 20.641 5.738 8.352 1 89 138 GLY B C 1
ATOM 3512 O O . GLY B 1 138 ? 21.281 4.688 8.367 1 89 138 GLY B O 1
ATOM 3513 N N . PRO B 1 139 ? 20.031 6.18 9.391 1 92.81 139 PRO B N 1
ATOM 3514 C CA . PRO B 1 139 ? 20.062 5.469 10.672 1 92.81 139 PRO B CA 1
ATOM 3515 C C . PRO B 1 139 ? 19.375 4.105 10.609 1 92.81 139 PRO B C 1
ATOM 3517 O O . PRO B 1 139 ? 18.484 3.9 9.781 1 92.81 139 PRO B O 1
ATOM 3520 N N . THR B 1 140 ? 19.859 3.205 11.398 1 94.5 140 THR B N 1
ATOM 3521 C CA . THR B 1 140 ? 19.219 1.945 11.742 1 94.5 140 THR B CA 1
ATOM 3522 C C . THR B 1 140 ? 18.812 1.93 13.219 1 94.5 140 THR B C 1
ATOM 3524 O O . THR B 1 140 ? 19.641 2.221 14.094 1 94.5 140 THR B O 1
ATOM 3527 N N . LEU B 1 141 ? 17.547 1.695 13.461 1 96.12 141 LEU B N 1
ATOM 3528 C CA . LEU B 1 141 ? 17.016 1.739 14.812 1 96.12 141 LEU B CA 1
ATOM 3529 C C . LEU B 1 141 ? 16.391 0.402 15.188 1 96.12 141 LEU B C 1
ATOM 3531 O O . LEU B 1 141 ? 15.758 -0.251 14.352 1 96.12 141 LEU B O 1
ATOM 3535 N N . ARG B 1 142 ? 16.5 0.059 16.438 1 94.19 142 ARG B N 1
ATOM 3536 C CA . ARG B 1 142 ? 15.898 -1.186 16.906 1 94.19 142 ARG B CA 1
ATOM 3537 C C . ARG B 1 142 ? 14.383 -1.092 16.922 1 94.19 142 ARG B C 1
ATOM 3539 O O . ARG B 1 142 ? 13.82 -0.068 17.328 1 94.19 142 ARG B O 1
ATOM 3546 N N . THR B 1 143 ? 13.75 -2.104 16.438 1 95.12 143 THR B N 1
ATOM 3547 C CA . THR B 1 143 ? 12.289 -2.164 16.484 1 95.12 143 THR B CA 1
ATOM 3548 C C . THR B 1 143 ? 11.828 -3.369 17.297 1 95.12 143 THR B C 1
ATOM 3550 O O . THR B 1 143 ? 12.633 -4.234 17.641 1 95.12 143 THR B O 1
ATOM 3553 N N . LEU B 1 144 ? 10.555 -3.275 17.75 1 86.81 144 LEU B N 1
ATOM 3554 C CA . LEU B 1 144 ? 9.961 -4.453 18.375 1 86.81 144 LEU B CA 1
ATOM 3555 C C . LEU B 1 144 ? 9.836 -5.598 17.375 1 86.81 144 LEU B C 1
ATOM 3557 O O . LEU B 1 144 ? 9.125 -5.484 16.375 1 86.81 144 LEU B O 1
ATOM 3561 N N . PRO B 1 145 ? 10.648 -6.617 17.594 1 75.19 145 PRO B N 1
ATOM 3562 C CA . PRO B 1 145 ? 10.602 -7.695 16.594 1 75.19 145 PRO B CA 1
ATOM 3563 C C . PRO B 1 145 ? 9.258 -8.414 16.562 1 75.19 145 PRO B C 1
ATOM 3565 O O . PRO B 1 145 ? 8.625 -8.602 17.609 1 75.19 145 PRO B O 1
ATOM 3568 N N . PRO B 1 146 ? 8.797 -8.648 15.367 1 78.19 146 PRO B N 1
ATOM 3569 C CA . PRO B 1 146 ? 7.691 -9.609 15.336 1 78.19 146 PRO B CA 1
ATOM 3570 C C . PRO B 1 146 ? 8.086 -10.984 15.867 1 78.19 146 PRO B C 1
ATOM 3572 O O . PRO B 1 146 ? 9.273 -11.242 16.094 1 78.19 146 PRO B O 1
ATOM 3575 N N . PRO B 1 147 ? 7.09 -11.773 16.094 1 79.25 147 PRO B N 1
ATOM 3576 C CA . PRO B 1 147 ? 7.465 -13.141 16.484 1 79.25 147 PRO B CA 1
ATOM 3577 C C . PRO B 1 147 ? 8.406 -13.797 15.477 1 79.25 147 PRO B C 1
ATOM 3579 O O . PRO B 1 147 ? 8.195 -13.688 14.266 1 79.25 147 PRO B O 1
ATOM 3582 N N . PRO B 1 148 ? 9.445 -14.32 15.969 1 82 148 PRO B N 1
ATOM 3583 C CA . PRO B 1 148 ? 10.383 -14.961 15.047 1 82 148 PRO B CA 1
ATOM 3584 C C . PRO B 1 148 ? 9.773 -16.172 14.328 1 82 148 PRO B C 1
ATOM 3586 O O . PRO B 1 148 ? 8.844 -16.797 14.844 1 82 148 PRO B O 1
ATOM 3589 N N . PRO B 1 149 ? 10.32 -16.375 13.117 1 88.06 149 PRO B N 1
ATOM 3590 C CA . PRO B 1 149 ? 9.93 -17.641 12.492 1 88.06 149 PRO B CA 1
ATOM 3591 C C . PRO B 1 149 ? 10.273 -18.859 13.352 1 88.06 149 PRO B C 1
ATOM 3593 O O . PRO B 1 149 ? 11.289 -18.844 14.055 1 88.06 149 PRO B O 1
ATOM 3596 N N . PRO B 1 150 ? 9.391 -19.797 13.289 1 85.31 150 PRO B N 1
ATOM 3597 C CA . PRO B 1 150 ? 9.781 -21.047 13.938 1 85.31 150 PRO B CA 1
ATOM 3598 C C . PRO B 1 150 ? 10.961 -21.734 13.242 1 85.31 150 PRO B C 1
ATOM 3600 O O . PRO B 1 150 ? 11.273 -21.406 12.086 1 85.31 150 PRO B O 1
ATOM 3603 N N . PRO B 1 151 ? 11.594 -22.578 14.008 1 80.5 151 PRO B N 1
ATOM 3604 C CA . PRO B 1 151 ? 12.672 -23.328 13.352 1 80.5 151 PRO B CA 1
ATOM 3605 C C . PRO B 1 151 ? 12.188 -24.078 12.109 1 80.5 151 PRO B C 1
ATOM 3607 O O . PRO B 1 151 ? 11.055 -24.578 12.078 1 80.5 151 PRO B O 1
ATOM 3610 N N . HIS B 1 152 ? 13.07 -24 11.164 1 80.44 152 HIS B N 1
ATOM 3611 C CA . HIS B 1 152 ? 12.789 -24.781 9.961 1 80.44 152 HIS B CA 1
ATOM 3612 C C . HIS B 1 152 ? 12.617 -26.25 10.289 1 80.44 152 HIS B C 1
ATOM 3614 O O . HIS B 1 152 ? 13.539 -26.891 10.812 1 80.44 152 HIS B O 1
ATOM 3620 N N . PRO B 1 153 ? 11.43 -26.688 10.102 1 74.81 153 PRO B N 1
ATOM 3621 C CA . PRO B 1 153 ? 11.219 -28.078 10.477 1 74.81 153 PRO B CA 1
ATOM 3622 C C . PRO B 1 153 ? 12.07 -29.047 9.656 1 74.81 153 PRO B C 1
ATOM 3624 O O . PRO B 1 153 ? 12.414 -28.75 8.508 1 74.81 153 PRO B O 1
ATOM 3627 N N . ASP B 1 154 ? 12.328 -30.109 10.375 1 76.56 154 ASP B N 1
ATOM 3628 C CA . ASP B 1 154 ? 12.992 -31.219 9.688 1 76.56 154 ASP B CA 1
ATOM 3629 C C . ASP B 1 154 ? 11.992 -32.031 8.852 1 76.56 154 ASP B C 1
ATOM 3631 O O . ASP B 1 154 ? 10.781 -31.938 9.07 1 76.56 154 ASP B O 1
ATOM 3635 N N . GLY B 1 155 ? 12.375 -32.469 7.648 1 74.19 155 GLY B N 1
ATOM 3636 C CA . GLY B 1 155 ? 11.492 -33.344 6.887 1 74.19 155 GLY B CA 1
ATOM 3637 C C . GLY B 1 155 ? 11.344 -32.938 5.438 1 74.19 155 GLY B C 1
ATOM 3638 O O . GLY B 1 155 ? 11.992 -31.969 4.992 1 74.19 155 GLY B O 1
ATOM 3639 N N . PRO B 1 156 ? 10.445 -33.75 4.914 1 79.12 156 PRO B N 1
ATOM 3640 C CA . PRO B 1 156 ? 10.289 -33.5 3.48 1 79.12 156 PRO B CA 1
ATOM 3641 C C . PRO B 1 156 ? 9.477 -32.219 3.186 1 79.12 156 PRO B C 1
ATOM 3643 O O . PRO B 1 156 ? 8.633 -31.828 3.992 1 79.12 156 PRO B O 1
ATOM 3646 N N . TRP B 1 157 ? 9.852 -31.516 2.225 1 85.06 157 TRP B N 1
ATOM 3647 C CA . TRP B 1 157 ? 9.055 -30.406 1.708 1 85.06 157 TRP B CA 1
ATOM 3648 C C . TRP B 1 157 ? 7.703 -30.906 1.197 1 85.06 157 TRP B C 1
ATOM 3650 O O . TRP B 1 157 ? 7.617 -31.969 0.592 1 85.06 157 TRP B O 1
ATOM 3660 N N . ASP B 1 158 ? 6.625 -30.219 1.792 1 73.44 158 ASP B N 1
ATOM 3661 C CA . ASP B 1 158 ? 5.309 -30.5 1.23 1 73.44 158 ASP B CA 1
ATOM 3662 C C . ASP B 1 158 ? 5.199 -29.984 -0.203 1 73.44 158 ASP B C 1
ATOM 3664 O O . ASP B 1 158 ? 5.402 -28.797 -0.46 1 73.44 158 ASP B O 1
ATOM 3668 N N . ILE B 1 159 ? 5.047 -30.969 -1.009 1 62.09 159 ILE B N 1
ATOM 3669 C CA . ILE B 1 159 ? 4.898 -30.656 -2.424 1 62.09 159 ILE B CA 1
ATOM 3670 C C . ILE B 1 159 ? 3.424 -30.406 -2.746 1 62.09 159 ILE B C 1
ATOM 3672 O O . ILE B 1 159 ? 2.541 -31.016 -2.137 1 62.09 159 ILE B O 1
ATOM 3676 N N . THR B 1 160 ? 3.008 -29.125 -3.152 1 58.25 160 THR B N 1
ATOM 3677 C CA . THR B 1 160 ? 1.669 -28.641 -3.477 1 58.25 160 THR B CA 1
ATOM 3678 C C . THR B 1 160 ? 0.738 -29.812 -3.789 1 58.25 160 THR B C 1
ATOM 3680 O O . THR B 1 160 ? -0.473 -29.625 -3.928 1 58.25 160 THR B O 1
ATOM 3683 N N . GLY B 1 161 ? 1.189 -31.031 -3.832 1 55.22 161 GLY B N 1
ATOM 3684 C CA . GLY B 1 161 ? 0.305 -32.156 -4.148 1 55.22 161 GLY B CA 1
ATOM 3685 C C . GLY B 1 161 ? -0.804 -32.344 -3.129 1 55.22 161 GLY B C 1
ATOM 3686 O O . GLY B 1 161 ? -1.856 -32.906 -3.445 1 55.22 161 GLY B O 1
ATOM 3687 N N . ALA B 1 162 ? -0.69 -31.672 -2.033 1 58.31 162 ALA B N 1
ATOM 3688 C CA . ALA B 1 162 ? -1.748 -31.797 -1.034 1 58.31 162 ALA B CA 1
ATOM 3689 C C . ALA B 1 162 ? -2.674 -30.578 -1.063 1 58.31 162 ALA B C 1
ATOM 3691 O O . ALA B 1 162 ? -3.588 -30.469 -0.244 1 58.31 162 ALA B O 1
ATOM 3692 N N . ASP B 1 163 ? -2.523 -29.734 -2.053 1 66.12 163 ASP B N 1
ATOM 3693 C CA . ASP B 1 163 ? -3.41 -28.578 -2.23 1 66.12 163 ASP B CA 1
ATOM 3694 C C . ASP B 1 163 ? -4.793 -29.031 -2.707 1 66.12 163 ASP B C 1
ATOM 3696 O O . ASP B 1 163 ? -4.934 -29.547 -3.812 1 66.12 163 ASP B O 1
ATOM 3700 N N . PRO B 1 164 ? -5.797 -28.922 -1.903 1 66.31 164 PRO B N 1
ATOM 3701 C CA . PRO B 1 164 ? -7.137 -29.359 -2.301 1 66.31 164 PRO B CA 1
ATOM 3702 C C . PRO B 1 164 ? -7.621 -28.688 -3.586 1 66.31 164 PRO B C 1
ATOM 3704 O O . PRO B 1 164 ? -8.531 -29.203 -4.242 1 66.31 164 PRO B O 1
ATOM 3707 N N . LEU B 1 165 ? -6.914 -27.609 -3.971 1 68.19 165 LEU B N 1
ATOM 3708 C CA . LEU B 1 165 ? -7.285 -26.875 -5.176 1 68.19 165 LEU B CA 1
ATOM 3709 C C . LEU B 1 165 ? -6.238 -27.078 -6.27 1 68.19 165 LEU B C 1
ATOM 3711 O O . LEU B 1 165 ? -6.227 -26.344 -7.262 1 68.19 165 LEU B O 1
ATOM 3715 N N . GLY B 1 166 ? -5.395 -28.031 -6.121 1 68.25 166 GLY B N 1
ATOM 3716 C CA . GLY B 1 166 ? -4.188 -28.156 -6.918 1 68.25 166 GLY B CA 1
ATOM 3717 C C . GLY B 1 166 ? -4.457 -28.188 -8.414 1 68.25 166 GLY B C 1
ATOM 3718 O O . GLY B 1 166 ? -3.752 -27.547 -9.188 1 68.25 166 GLY B O 1
ATOM 3719 N N . ASP B 1 167 ? -5.504 -28.812 -8.805 1 74.5 167 ASP B N 1
ATOM 3720 C CA . ASP B 1 167 ? -5.77 -28.906 -10.234 1 74.5 167 ASP B CA 1
ATOM 3721 C C . ASP B 1 167 ? -6.242 -27.562 -10.797 1 74.5 167 ASP B C 1
ATOM 3723 O O . ASP B 1 167 ? -6.055 -27.281 -11.977 1 74.5 167 ASP B O 1
ATOM 3727 N N . ALA B 1 168 ? -6.781 -26.766 -9.906 1 82.12 168 ALA B N 1
ATOM 3728 C CA . ALA B 1 168 ? -7.316 -25.469 -10.305 1 82.12 168 ALA B CA 1
ATOM 3729 C C . ALA B 1 168 ? -6.266 -24.375 -10.148 1 82.12 168 ALA B C 1
ATOM 3731 O O . ALA B 1 168 ? -6.473 -23.25 -10.594 1 82.12 168 ALA B O 1
ATOM 3732 N N . ARG B 1 169 ? -5.125 -24.75 -9.602 1 88.38 169 ARG B N 1
ATOM 3733 C CA . ARG B 1 169 ? -4.117 -23.734 -9.305 1 88.38 169 ARG B CA 1
ATOM 3734 C C . ARG B 1 169 ? -2.736 -24.188 -9.758 1 88.38 169 ARG B C 1
ATOM 3736 O O . ARG B 1 169 ? -1.824 -24.344 -8.945 1 88.38 169 ARG B O 1
ATOM 3743 N N . PRO B 1 170 ? -2.494 -24.297 -11.055 1 89.56 170 PRO B N 1
ATOM 3744 C CA . PRO B 1 170 ? -1.187 -24.75 -11.531 1 89.56 170 PRO B CA 1
ATOM 3745 C C . PRO B 1 170 ? -0.036 -23.891 -11.016 1 89.56 170 PRO B C 1
ATOM 3747 O O . PRO B 1 170 ? 1.083 -24.391 -10.852 1 89.56 170 PRO B O 1
ATOM 3750 N N . VAL B 1 171 ? -0.289 -22.656 -10.703 1 93.06 171 VAL B N 1
ATOM 3751 C CA . VAL B 1 171 ? 0.74 -21.734 -10.242 1 93.06 171 VAL B CA 1
ATOM 3752 C C . VAL B 1 171 ? 1.274 -22.188 -8.891 1 93.06 171 VAL B C 1
ATOM 3754 O O . VAL B 1 171 ? 2.398 -21.844 -8.508 1 93.06 171 VAL B O 1
ATOM 3757 N N . SER B 1 172 ? 0.524 -22.969 -8.133 1 90.69 172 SER B N 1
ATOM 3758 C CA . SER B 1 172 ? 0.917 -23.406 -6.797 1 90.69 172 SER B CA 1
ATOM 3759 C C . SER B 1 172 ? 2.01 -24.469 -6.859 1 90.69 172 SER B C 1
ATOM 3761 O O . SER B 1 172 ? 2.678 -24.75 -5.859 1 90.69 172 SER B O 1
ATOM 3763 N N . LYS B 1 173 ? 2.256 -25.016 -8.031 1 88.75 173 LYS B N 1
ATOM 3764 C CA . LYS B 1 173 ? 3.225 -26.094 -8.203 1 88.75 173 LYS B CA 1
ATOM 3765 C C . LYS B 1 173 ? 4.648 -25.562 -8.25 1 88.75 173 LYS B C 1
ATOM 3767 O O . LYS B 1 173 ? 5.613 -26.328 -8.25 1 88.75 173 LYS B O 1
ATOM 3772 N N . LYS B 1 174 ? 4.766 -24.25 -8.242 1 94.31 174 LYS B N 1
ATOM 3773 C CA . LYS B 1 174 ? 6.074 -23.641 -8.438 1 94.31 174 LYS B CA 1
ATOM 3774 C C . LYS B 1 174 ? 6.809 -23.469 -7.109 1 94.31 174 LYS B C 1
ATOM 3776 O O . LYS B 1 174 ? 7.977 -23.078 -7.082 1 94.31 174 LYS B O 1
ATOM 3781 N N . ILE B 1 175 ? 6.164 -23.766 -6.02 1 93.06 175 ILE B N 1
ATOM 3782 C CA . ILE B 1 175 ? 6.812 -23.594 -4.723 1 93.06 175 ILE B CA 1
ATOM 3783 C C . ILE B 1 175 ? 6.551 -24.828 -3.855 1 93.06 175 ILE B C 1
ATOM 3785 O O . ILE B 1 175 ? 5.531 -25.5 -4.016 1 93.06 175 ILE B O 1
ATOM 3789 N N . HIS B 1 176 ? 7.504 -25.125 -3.018 1 92.75 176 HIS B N 1
ATOM 3790 C CA . HIS B 1 176 ? 7.367 -26.125 -1.953 1 92.75 176 HIS B CA 1
ATOM 3791 C C . HIS B 1 176 ? 7.234 -25.453 -0.591 1 92.75 176 HIS B C 1
ATOM 3793 O O . HIS B 1 176 ? 7.781 -24.359 -0.372 1 92.75 176 HIS B O 1
ATOM 3799 N N . TYR B 1 177 ? 6.492 -26.125 0.271 1 91.69 177 TYR B N 1
ATOM 3800 C CA . TYR B 1 177 ? 6.234 -25.562 1.588 1 91.69 177 TYR B CA 1
ATOM 3801 C C . TYR B 1 177 ? 6.621 -26.531 2.691 1 91.69 177 TYR B C 1
ATOM 3803 O O . TYR B 1 177 ? 6.656 -27.75 2.471 1 91.69 177 TYR B O 1
ATOM 3811 N N . ARG B 1 178 ? 7.031 -25.969 3.809 1 91.44 178 ARG B N 1
ATOM 3812 C CA . ARG B 1 178 ? 7.094 -26.688 5.078 1 91.44 178 ARG B CA 1
ATOM 3813 C C . ARG B 1 178 ? 6.359 -25.922 6.172 1 91.44 178 ARG B C 1
ATOM 3815 O O . ARG B 1 178 ? 6.574 -24.719 6.348 1 91.44 178 ARG B O 1
ATOM 3822 N N . THR B 1 179 ? 5.449 -26.625 6.773 1 89.81 179 THR B N 1
ATOM 3823 C CA . THR B 1 179 ? 4.641 -26.016 7.816 1 89.81 179 THR B CA 1
ATOM 3824 C C . THR B 1 179 ? 4.875 -26.688 9.164 1 89.81 179 THR B C 1
ATOM 3826 O O . THR B 1 179 ? 5.496 -27.766 9.219 1 89.81 179 THR B O 1
ATOM 3829 N N . THR B 1 180 ? 4.496 -25.969 10.211 1 83.19 180 THR B N 1
ATOM 3830 C CA . THR B 1 180 ? 4.582 -26.578 11.531 1 83.19 180 THR B CA 1
ATOM 3831 C C . THR B 1 180 ? 3.764 -27.859 11.602 1 83.19 180 THR B C 1
ATOM 3833 O O . THR B 1 180 ? 2.619 -27.891 11.141 1 83.19 180 THR B O 1
ATOM 3836 N N . PRO B 1 181 ? 4.414 -28.844 12.172 1 82.31 181 PRO B N 1
ATOM 3837 C CA . PRO B 1 181 ? 3.666 -30.094 12.312 1 82.31 181 PRO B CA 1
ATOM 3838 C C . PRO B 1 181 ? 2.34 -29.906 13.047 1 82.31 181 PRO B C 1
ATOM 3840 O O . PRO B 1 181 ? 2.271 -29.172 14.031 1 82.31 181 PRO B O 1
ATOM 3843 N N . GLY B 1 182 ? 1.33 -30.516 12.508 1 82.38 182 GLY B N 1
ATOM 3844 C CA . GLY B 1 182 ? 0.023 -30.438 13.141 1 82.38 182 GLY B CA 1
ATOM 3845 C C . GLY B 1 182 ? -0.825 -29.281 12.633 1 82.38 182 GLY B C 1
ATOM 3846 O O . GLY B 1 182 ? -2.033 -29.25 12.867 1 82.38 182 GLY B O 1
ATOM 3847 N N . SER B 1 183 ? -0.234 -28.422 11.938 1 86.25 183 SER B N 1
ATOM 3848 C CA . SER B 1 183 ? -1 -27.312 11.367 1 86.25 183 SER B CA 1
ATOM 3849 C C . SER B 1 183 ? -1.758 -27.75 10.125 1 86.25 183 SER B C 1
ATOM 3851 O O . SER B 1 183 ? -1.457 -28.797 9.547 1 86.25 183 SER B O 1
ATOM 3853 N N . HIS B 1 184 ? -2.812 -27.016 9.867 1 88 184 HIS B N 1
ATOM 3854 C CA . HIS B 1 184 ? -3.482 -27.141 8.578 1 88 184 HIS B CA 1
ATOM 3855 C C . HIS B 1 184 ? -2.871 -26.219 7.535 1 88 184 HIS B C 1
ATOM 3857 O O . HIS B 1 184 ? -3.301 -25.062 7.398 1 88 184 HIS B O 1
ATOM 3863 N N . PHE B 1 185 ? -1.958 -26.734 6.785 1 87.19 185 PHE B N 1
ATOM 3864 C CA . PHE B 1 185 ? -1.238 -25.953 5.777 1 87.19 185 PHE B CA 1
ATOM 3865 C C . PHE B 1 185 ? -0.688 -24.672 6.375 1 87.19 185 PHE B C 1
ATOM 3867 O O . PHE B 1 185 ? -0.848 -23.594 5.793 1 87.19 185 PHE B O 1
ATOM 3874 N N . GLY B 1 186 ? -0.205 -24.781 7.621 1 91.44 186 GLY B N 1
ATOM 3875 C CA . GLY B 1 186 ? 0.471 -23.656 8.242 1 91.44 186 GLY B CA 1
ATOM 3876 C C . GLY B 1 186 ? -0.447 -22.812 9.102 1 91.44 186 GLY B C 1
ATOM 3877 O O . GLY B 1 186 ? -0.043 -21.75 9.602 1 91.44 186 GLY B O 1
ATOM 3878 N N . SER B 1 187 ? -1.721 -23.234 9.242 1 93.44 187 SER B N 1
ATOM 3879 C CA . SER B 1 187 ? -2.672 -22.469 10.047 1 93.44 187 SER B CA 1
ATOM 3880 C C . SER B 1 187 ? -3.215 -23.312 11.195 1 93.44 187 SER B C 1
ATOM 3882 O O . SER B 1 187 ? -3.312 -24.531 11.094 1 93.44 187 SER B O 1
ATOM 3884 N N . ASP B 1 188 ? -3.453 -22.656 12.297 1 93.88 188 ASP B N 1
ATOM 3885 C CA . ASP B 1 188 ? -4.309 -23.203 13.344 1 93.88 188 ASP B CA 1
ATOM 3886 C C . ASP B 1 188 ? -5.77 -22.812 13.117 1 93.88 188 ASP B C 1
ATOM 3888 O O . ASP B 1 188 ? -6.203 -21.734 13.5 1 93.88 188 ASP B O 1
ATOM 3892 N N . ARG B 1 189 ? -6.535 -23.719 12.555 1 92.56 189 ARG B N 1
ATOM 3893 C CA . ARG B 1 189 ? -7.891 -23.422 12.109 1 92.56 189 ARG B CA 1
ATOM 3894 C C . ARG B 1 189 ? -8.789 -23.062 13.289 1 92.56 189 ARG B C 1
ATOM 3896 O O . ARG B 1 189 ? -9.766 -22.328 13.133 1 92.56 189 ARG B O 1
ATOM 3903 N N . LYS B 1 190 ? -8.477 -23.594 14.359 1 92.25 190 LYS B N 1
ATOM 3904 C CA . LYS B 1 190 ? -9.32 -23.391 15.531 1 92.25 190 LYS B CA 1
ATOM 3905 C C . LYS B 1 190 ? -9.008 -22.062 16.203 1 92.25 190 LYS B C 1
ATOM 3907 O O . LYS B 1 190 ? -9.906 -21.25 16.453 1 92.25 190 LYS B O 1
ATOM 3912 N N . ASN B 1 191 ? -7.727 -21.797 16.391 1 92.25 191 ASN B N 1
ATOM 3913 C CA . ASN B 1 191 ? -7.363 -20.688 17.266 1 92.25 191 ASN B CA 1
ATOM 3914 C C . ASN B 1 191 ? -6.957 -19.453 16.453 1 92.25 191 ASN B C 1
ATOM 3916 O O . ASN B 1 191 ? -7.125 -18.328 16.922 1 92.25 191 ASN B O 1
ATOM 3920 N N . SER B 1 192 ? -6.395 -19.641 15.297 1 93.88 192 SER B N 1
ATOM 3921 C CA . SER B 1 192 ? -5.922 -18.531 14.484 1 93.88 192 SER B CA 1
ATOM 3922 C C . SER B 1 192 ? -6.102 -18.812 13 1 93.88 192 SER B C 1
ATOM 3924 O O . SER B 1 192 ? -5.129 -18.812 12.242 1 93.88 192 SER B O 1
ATOM 3926 N N . PRO B 1 193 ? -7.367 -18.922 12.609 1 95.25 193 PRO B N 1
ATOM 3927 C CA . PRO B 1 193 ? -7.633 -19.281 11.211 1 95.25 193 PRO B CA 1
ATOM 3928 C C . PRO B 1 193 ? -7.242 -18.172 10.234 1 95.25 193 PRO B C 1
ATOM 3930 O O . PRO B 1 193 ? -7.137 -18.422 9.031 1 95.25 193 PRO B O 1
ATOM 3933 N N . SER B 1 194 ? -7.023 -16.953 10.719 1 97.06 194 SER B N 1
ATOM 3934 C CA . SER B 1 194 ? -6.707 -15.812 9.867 1 97.06 194 SER B CA 1
ATOM 3935 C C . SER B 1 194 ? -5.199 -15.625 9.719 1 97.06 194 SER B C 1
ATOM 3937 O O . SER B 1 194 ? -4.738 -14.586 9.25 1 97.06 194 SER B O 1
ATOM 3939 N N . VAL B 1 195 ? -4.426 -16.656 10.156 1 96.19 195 VAL B N 1
ATOM 3940 C CA . VAL B 1 195 ? -2.969 -16.609 10.086 1 96.19 195 VAL B CA 1
ATOM 3941 C C . VAL B 1 195 ? -2.441 -17.875 9.422 1 96.19 195 VAL B C 1
ATOM 3943 O O . VAL B 1 195 ? -2.943 -18.969 9.672 1 96.19 195 VAL B O 1
ATOM 3946 N N . ARG B 1 196 ? -1.438 -17.719 8.547 1 95.38 196 ARG B N 1
ATOM 3947 C CA . ARG B 1 196 ? -0.729 -18.844 7.941 1 95.38 196 ARG B CA 1
ATOM 3948 C C . ARG B 1 196 ? 0.779 -18.609 7.965 1 95.38 196 ARG B C 1
ATOM 3950 O O . ARG B 1 196 ? 1.254 -17.531 7.637 1 95.38 196 ARG B O 1
ATOM 3957 N N . GLU B 1 197 ? 1.486 -19.641 8.359 1 95.12 197 GLU B N 1
ATOM 3958 C CA . GLU B 1 197 ? 2.941 -19.578 8.453 1 95.12 197 GLU B CA 1
ATOM 3959 C C . GLU B 1 197 ? 3.592 -20.75 7.73 1 95.12 197 GLU B C 1
ATOM 3961 O O . GLU B 1 197 ? 3.225 -21.906 7.957 1 95.12 197 GLU B O 1
ATOM 3966 N N . GLU B 1 198 ? 4.574 -20.422 6.867 1 94.38 198 GLU B N 1
ATOM 3967 C CA . GLU B 1 198 ? 5.195 -21.484 6.066 1 94.38 198 GLU B CA 1
ATOM 3968 C C . GLU B 1 198 ? 6.625 -21.109 5.684 1 94.38 198 GLU B C 1
ATOM 3970 O O . GLU B 1 198 ? 6.91 -19.953 5.383 1 94.38 198 GLU B O 1
ATOM 3975 N N . TRP B 1 199 ? 7.496 -22.125 5.758 1 96 199 TRP B N 1
ATOM 3976 C CA . TRP B 1 199 ? 8.758 -22.047 5.027 1 96 199 TRP B CA 1
ATOM 3977 C C . TRP B 1 199 ? 8.562 -22.406 3.559 1 96 199 TRP B C 1
ATOM 3979 O O . TRP B 1 199 ? 7.82 -23.328 3.232 1 96 199 TRP B O 1
ATOM 3989 N N . VAL B 1 200 ? 9.242 -21.641 2.697 1 95.75 200 VAL B N 1
ATOM 3990 C CA . VAL B 1 200 ? 8.969 -21.812 1.276 1 95.75 200 VAL B CA 1
ATOM 3991 C C . VAL B 1 200 ? 10.273 -21.844 0.492 1 95.75 200 VAL B C 1
ATOM 3993 O O . VAL B 1 200 ? 11.227 -21.141 0.841 1 95.75 200 VAL B O 1
ATOM 3996 N N . ARG B 1 201 ? 10.344 -22.625 -0.53 1 95.69 201 ARG B N 1
ATOM 3997 C CA . ARG B 1 201 ? 11.406 -22.625 -1.53 1 95.69 201 ARG B CA 1
ATOM 3998 C C . ARG B 1 201 ? 10.844 -22.844 -2.93 1 95.69 201 ARG B C 1
ATOM 4000 O O . ARG B 1 201 ? 9.742 -23.375 -3.084 1 95.69 201 ARG B O 1
ATOM 4007 N N . MET B 1 202 ? 11.57 -22.422 -3.926 1 95.75 202 MET B N 1
ATOM 4008 C CA . MET B 1 202 ? 11.141 -22.703 -5.293 1 95.75 202 MET B CA 1
ATOM 4009 C C . MET B 1 202 ? 11.211 -24.188 -5.598 1 95.75 202 MET B C 1
ATOM 4011 O O . MET B 1 202 ? 12.172 -24.859 -5.203 1 95.75 202 MET B O 1
ATOM 4015 N N . ALA B 1 203 ? 10.266 -24.703 -6.297 1 93.69 203 ALA B N 1
ATOM 4016 C CA . ALA B 1 203 ? 10.18 -26.125 -6.605 1 93.69 203 ALA B CA 1
ATOM 4017 C C . ALA B 1 203 ? 11.312 -26.562 -7.527 1 93.69 203 ALA B C 1
ATOM 4019 O O . ALA B 1 203 ? 11.789 -27.703 -7.449 1 93.69 203 ALA B O 1
ATOM 4020 N N . ASP B 1 204 ? 11.781 -25.672 -8.336 1 94.56 204 ASP B N 1
ATOM 4021 C CA . ASP B 1 204 ? 12.805 -26.031 -9.312 1 94.56 204 ASP B CA 1
ATOM 4022 C C . ASP B 1 204 ? 14.203 -25.797 -8.75 1 94.56 204 ASP B C 1
ATOM 4024 O O . ASP B 1 204 ? 15.195 -25.938 -9.469 1 94.56 204 ASP B O 1
ATOM 4028 N N . GLY B 1 205 ? 14.328 -25.359 -7.566 1 94.31 205 GLY B N 1
ATOM 4029 C CA . GLY B 1 205 ? 15.617 -25.219 -6.902 1 94.31 205 GLY B CA 1
ATOM 4030 C C . GLY B 1 205 ? 16.234 -23.859 -7.086 1 94.31 205 GLY B C 1
ATOM 4031 O O . GLY B 1 205 ? 17.266 -23.547 -6.488 1 94.31 205 GLY B O 1
ATOM 4032 N N . SER B 1 206 ? 15.617 -23.047 -7.883 1 96.19 206 SER B N 1
ATOM 4033 C CA . SER B 1 206 ? 16.141 -21.688 -8.055 1 96.19 206 SER B CA 1
ATOM 4034 C C . SER B 1 206 ? 16 -20.875 -6.773 1 96.19 206 SER B C 1
ATOM 4036 O O . SER B 1 206 ? 15.211 -21.219 -5.891 1 96.19 206 SER B O 1
ATOM 4038 N N . LYS B 1 207 ? 16.812 -19.844 -6.66 1 97.06 207 LYS B N 1
ATOM 4039 C CA . LYS B 1 207 ? 16.766 -18.953 -5.504 1 97.06 207 LYS B CA 1
ATOM 4040 C C . LYS B 1 207 ? 15.758 -17.812 -5.723 1 97.06 207 LYS B C 1
ATOM 4042 O O . LYS B 1 207 ? 15.508 -17.422 -6.859 1 97.06 207 LYS B O 1
ATOM 4047 N N . PHE B 1 208 ? 15.227 -17.344 -4.59 1 97.62 208 PHE B N 1
ATOM 4048 C CA . PHE B 1 208 ? 14.383 -16.156 -4.66 1 97.62 208 PHE B CA 1
ATOM 4049 C C . PHE B 1 208 ? 15.211 -14.914 -4.934 1 97.62 208 PHE B C 1
ATOM 4051 O O . PHE B 1 208 ? 16.312 -14.766 -4.395 1 97.62 208 PHE B O 1
ATOM 4058 N N . THR B 1 209 ? 14.734 -14.055 -5.797 1 97.25 209 THR B N 1
ATOM 4059 C CA . THR B 1 209 ? 15.266 -12.719 -6.07 1 97.25 209 THR B CA 1
ATOM 4060 C C . THR B 1 209 ? 14.258 -11.648 -5.672 1 97.25 209 THR B C 1
ATOM 4062 O O . THR B 1 209 ? 13.148 -11.961 -5.238 1 97.25 209 THR B O 1
ATOM 4065 N N . ILE B 1 210 ? 14.594 -10.367 -5.758 1 97.5 210 ILE B N 1
ATOM 4066 C CA . ILE B 1 210 ? 13.656 -9.297 -5.469 1 97.5 210 ILE B CA 1
ATOM 4067 C C . ILE B 1 210 ? 12.438 -9.414 -6.387 1 97.5 210 ILE B C 1
ATOM 4069 O O . ILE B 1 210 ? 11.297 -9.234 -5.941 1 97.5 210 ILE B O 1
ATOM 4073 N N . THR B 1 211 ? 12.617 -9.805 -7.59 1 96.62 211 THR B N 1
ATOM 4074 C CA . THR B 1 211 ? 11.539 -9.945 -8.562 1 96.62 211 THR B CA 1
ATOM 4075 C C . THR B 1 211 ? 10.578 -11.062 -8.148 1 96.62 211 THR B C 1
ATOM 4077 O O . THR B 1 211 ? 9.367 -10.945 -8.336 1 96.62 211 THR B O 1
ATOM 4080 N N . SER B 1 212 ? 11.102 -12.102 -7.594 1 97.5 212 SER B N 1
ATOM 4081 C CA . SER B 1 212 ? 10.258 -13.242 -7.238 1 97.5 212 SER B CA 1
ATOM 4082 C C . SER B 1 212 ? 9.398 -12.938 -6.016 1 97.5 212 SER B C 1
ATOM 4084 O O . SER B 1 212 ? 8.445 -13.656 -5.723 1 97.5 212 SER B O 1
ATOM 4086 N N . LEU B 1 213 ? 9.703 -11.867 -5.273 1 98.44 213 LEU B N 1
ATOM 4087 C CA . LEU B 1 213 ? 8.961 -11.531 -4.066 1 98.44 213 LEU B CA 1
ATOM 4088 C C . LEU B 1 213 ? 7.523 -11.156 -4.406 1 98.44 213 LEU B C 1
ATOM 4090 O O . LEU B 1 213 ? 6.625 -11.312 -3.572 1 98.44 213 LEU B O 1
ATOM 4094 N N . GLY B 1 214 ? 7.301 -10.648 -5.648 1 98.62 214 GLY B N 1
ATOM 4095 C CA . GLY B 1 214 ? 5.93 -10.453 -6.09 1 98.62 214 GLY B CA 1
ATOM 4096 C C . GLY B 1 214 ? 5.102 -11.727 -6.059 1 98.62 214 GLY B C 1
ATOM 4097 O O . GLY B 1 214 ? 4.02 -11.75 -5.469 1 98.62 214 GLY B O 1
ATOM 4098 N N . TYR B 1 215 ? 5.641 -12.766 -6.621 1 98.56 215 TYR B N 1
ATOM 4099 C CA . TYR B 1 215 ? 5 -14.078 -6.645 1 98.56 215 TYR B CA 1
ATOM 4100 C C . TYR B 1 215 ? 4.836 -14.625 -5.23 1 98.56 215 TYR B C 1
ATOM 4102 O O . TYR B 1 215 ? 3.744 -15.047 -4.844 1 98.56 215 TYR B O 1
ATOM 4110 N N . LEU B 1 216 ? 5.816 -14.531 -4.422 1 97.69 216 LEU B N 1
ATOM 4111 C CA . LEU B 1 216 ? 5.836 -15.125 -3.09 1 97.69 216 LEU B CA 1
ATOM 4112 C C . LEU B 1 216 ? 4.875 -14.406 -2.154 1 97.69 216 LEU B C 1
ATOM 4114 O O . LEU B 1 216 ? 4.316 -15.008 -1.238 1 97.69 216 LEU B O 1
ATOM 4118 N N . SER B 1 217 ? 4.641 -13.133 -2.371 1 98.12 217 SER B N 1
ATOM 4119 C CA . SER B 1 217 ? 3.781 -12.328 -1.512 1 98.12 217 SER B CA 1
ATOM 4120 C C . SER B 1 217 ? 2.312 -12.695 -1.697 1 98.12 217 SER B C 1
ATOM 4122 O O . SER B 1 217 ? 1.465 -12.312 -0.889 1 98.12 217 SER B O 1
ATOM 4124 N N . ASP B 1 218 ? 2.049 -13.438 -2.707 1 97.94 218 ASP B N 1
ATOM 4125 C CA . ASP B 1 218 ? 0.648 -13.664 -3.047 1 97.94 218 ASP B CA 1
ATOM 4126 C C . ASP B 1 218 ? 0.355 -15.156 -3.188 1 97.94 218 ASP B C 1
ATOM 4128 O O . ASP B 1 218 ? -0.806 -15.562 -3.271 1 97.94 218 ASP B O 1
ATOM 4132 N N . MET B 1 219 ? 1.356 -15.977 -3.229 1 95.5 219 MET B N 1
ATOM 4133 C CA . MET B 1 219 ? 1.12 -17.391 -3.51 1 95.5 219 MET B CA 1
ATOM 4134 C C . MET B 1 219 ? 1.021 -18.188 -2.219 1 95.5 219 MET B C 1
ATOM 4136 O O . MET B 1 219 ? 2.027 -18.688 -1.714 1 95.5 219 MET B O 1
ATOM 4140 N N . PHE B 1 220 ? -0.099 -18.453 -1.71 1 93.81 220 PHE B N 1
ATOM 4141 C CA . PHE B 1 220 ? -0.452 -19.266 -0.554 1 93.81 220 PHE B CA 1
ATOM 4142 C C . PHE B 1 220 ? -1.916 -19.688 -0.613 1 93.81 220 PHE B C 1
ATOM 4144 O O . PHE B 1 220 ? -2.689 -19.156 -1.406 1 93.81 220 PHE B O 1
ATOM 4151 N N . LEU B 1 221 ? -2.252 -20.75 0.125 1 92.06 221 LEU B N 1
ATOM 4152 C CA . LEU B 1 221 ? -3.666 -21.078 0.234 1 92.06 221 LEU B CA 1
ATOM 4153 C C . LEU B 1 221 ? -4.453 -19.938 0.855 1 92.06 221 LEU B C 1
ATOM 4155 O O . LEU B 1 221 ? -4.09 -19.438 1.919 1 92.06 221 LEU B O 1
ATOM 4159 N N . PRO B 1 222 ? -5.516 -19.469 0.205 1 93.62 222 PRO B N 1
ATOM 4160 C CA . PRO B 1 222 ? -6.27 -18.328 0.734 1 93.62 222 PRO B CA 1
ATOM 4161 C C . PRO B 1 222 ? -6.789 -18.578 2.148 1 93.62 222 PRO B C 1
ATOM 4163 O O . PRO B 1 222 ? -7.316 -19.656 2.439 1 93.62 222 PRO B O 1
ATOM 4166 N N . LEU B 1 223 ? -6.711 -17.609 3.021 1 95.5 223 LEU B N 1
ATOM 4167 C CA . LEU B 1 223 ? -7.02 -17.734 4.441 1 95.5 223 LEU B CA 1
ATOM 4168 C C . LEU B 1 223 ? -8.484 -18.125 4.648 1 95.5 223 LEU B C 1
ATOM 4170 O O . LEU B 1 223 ? -8.797 -18.938 5.527 1 95.5 223 LEU B O 1
ATOM 4174 N N . PRO B 1 224 ? -9.43 -17.609 3.799 1 94.94 224 PRO B N 1
ATOM 4175 C CA . PRO B 1 224 ? -10.836 -17.969 4.031 1 94.94 224 PRO B CA 1
ATOM 4176 C C . PRO B 1 224 ? -11.086 -19.469 3.93 1 94.94 224 PRO B C 1
ATOM 4178 O O . PRO B 1 224 ? -12.062 -19.969 4.477 1 94.94 224 PRO B O 1
ATOM 4181 N N . GLU B 1 225 ? -10.188 -20.172 3.303 1 91.75 225 GLU B N 1
ATOM 4182 C CA . GLU B 1 225 ? -10.336 -21.625 3.156 1 91.75 225 GLU B CA 1
ATOM 4183 C C . GLU B 1 225 ? -10.141 -22.344 4.488 1 91.75 225 GLU B C 1
ATOM 4185 O O . GLU B 1 225 ? -10.453 -23.516 4.617 1 91.75 225 GLU B O 1
ATOM 4190 N N . ASN B 1 226 ? -9.688 -21.641 5.457 1 93.06 226 ASN B N 1
ATOM 4191 C CA . ASN B 1 226 ? -9.5 -22.203 6.793 1 93.06 226 ASN B CA 1
ATOM 4192 C C . ASN B 1 226 ? -10.82 -22.297 7.551 1 93.06 226 ASN B C 1
ATOM 4194 O O . ASN B 1 226 ? -10.898 -22.938 8.594 1 93.06 226 ASN B O 1
ATOM 4198 N N . TYR B 1 227 ? -11.812 -21.656 7.035 1 94.31 227 TYR B N 1
ATOM 4199 C CA . TYR B 1 227 ? -13.055 -21.5 7.785 1 94.31 227 TYR B CA 1
ATOM 4200 C C . TYR B 1 227 ? -14.109 -22.484 7.293 1 94.31 227 TYR B C 1
ATOM 4202 O O . TYR B 1 227 ? -14.445 -22.516 6.105 1 94.31 227 TYR B O 1
ATOM 4210 N N . PRO B 1 228 ? -14.695 -23.219 8.195 1 88.88 228 PRO B N 1
ATOM 4211 C CA . PRO B 1 228 ? -15.703 -24.203 7.789 1 88.88 228 PRO B CA 1
ATOM 4212 C C . PRO B 1 228 ? -16.953 -23.547 7.195 1 88.88 228 PRO B C 1
ATOM 4214 O O . PRO B 1 228 ? -17.703 -24.203 6.461 1 88.88 228 PRO B O 1
ATOM 4217 N N . GLU B 1 229 ? -17.109 -22.281 7.5 1 86.88 229 GLU B N 1
ATOM 4218 C CA . GLU B 1 229 ? -18.266 -21.562 6.988 1 86.88 229 GLU B CA 1
ATOM 4219 C C . GLU B 1 229 ? -18.188 -21.375 5.477 1 86.88 229 GLU B C 1
ATOM 4221 O O . GLU B 1 229 ? -19.188 -21.078 4.824 1 86.88 229 GLU B O 1
ATOM 4226 N N . MET B 1 230 ? -16.938 -21.594 5.031 1 86.25 230 MET B N 1
ATOM 4227 C CA . MET B 1 230 ? -16.734 -21.359 3.604 1 86.25 230 MET B CA 1
ATOM 4228 C C . MET B 1 230 ? -17.016 -22.625 2.799 1 86.25 230 MET B C 1
ATOM 4230 O O . MET B 1 230 ? -16.438 -23.672 3.053 1 86.25 230 MET B O 1
ATOM 4234 N N . GLY B 1 231 ? -18.188 -22.891 2.309 1 75.38 231 GLY B N 1
ATOM 4235 C CA . GLY B 1 231 ? -18.578 -24.141 1.687 1 75.38 231 GLY B CA 1
ATOM 4236 C C . GLY B 1 231 ? -18.469 -24.109 0.173 1 75.38 231 GLY B C 1
ATOM 4237 O O . GLY B 1 231 ? -18.156 -25.125 -0.453 1 75.38 231 GLY B O 1
ATOM 4238 N N . GLU B 1 232 ? -18.75 -23.109 -0.446 1 78.69 232 GLU B N 1
ATOM 4239 C CA . GLU B 1 232 ? -18.734 -23.031 -1.903 1 78.69 232 GLU B CA 1
ATOM 4240 C C . GLU B 1 232 ? -17.359 -22.562 -2.402 1 78.69 232 GLU B C 1
ATOM 4242 O O . GLU B 1 232 ? -16.609 -21.906 -1.673 1 78.69 232 GLU B O 1
ATOM 4247 N N . ALA B 1 233 ? -17.016 -23.109 -3.584 1 82.56 233 ALA B N 1
ATOM 4248 C CA . ALA B 1 233 ? -15.758 -22.672 -4.191 1 82.56 233 ALA B CA 1
ATOM 4249 C C . ALA B 1 233 ? -15.719 -21.156 -4.336 1 82.56 233 ALA B C 1
ATOM 4251 O O . ALA B 1 233 ? -16.656 -20.547 -4.836 1 82.56 233 ALA B O 1
ATOM 4252 N N . GLN B 1 234 ? -14.641 -20.609 -3.799 1 89.75 234 GLN B N 1
ATOM 4253 C CA . GLN B 1 234 ? -14.5 -19.156 -3.836 1 89.75 234 GLN B CA 1
ATOM 4254 C C . GLN B 1 234 ? -13.242 -18.734 -4.586 1 89.75 234 GLN B C 1
ATOM 4256 O O . GLN B 1 234 ? -12.297 -19.531 -4.711 1 89.75 234 GLN B O 1
ATOM 4261 N N . TRP B 1 235 ? -13.305 -17.609 -5.191 1 92.38 235 TRP B N 1
ATOM 4262 C CA . TRP B 1 235 ? -12.18 -16.922 -5.812 1 92.38 235 TRP B CA 1
ATOM 4263 C C . TRP B 1 235 ? -11.883 -15.609 -5.105 1 92.38 235 TRP B C 1
ATOM 4265 O O . TRP B 1 235 ? -12.805 -14.914 -4.664 1 92.38 235 TRP B O 1
ATOM 4275 N N . TYR B 1 236 ? -10.594 -15.297 -5.008 1 95.19 236 TYR B N 1
ATOM 4276 C CA . TYR B 1 236 ? -10.188 -14.172 -4.176 1 95.19 236 TYR B CA 1
ATOM 4277 C C . TYR B 1 236 ? -9.367 -13.172 -4.977 1 95.19 236 TYR B C 1
ATOM 4279 O O . TYR B 1 236 ? -8.164 -13.016 -4.742 1 95.19 236 TYR B O 1
ATOM 4287 N N . PRO B 1 237 ? -10.008 -12.383 -5.879 1 96.12 237 PRO B N 1
ATOM 4288 C CA . PRO B 1 237 ? -9.289 -11.375 -6.66 1 96.12 237 PRO B CA 1
ATOM 4289 C C . PRO B 1 237 ? -8.664 -10.289 -5.785 1 96.12 237 PRO B C 1
ATOM 4291 O O . PRO B 1 237 ? -9.297 -9.812 -4.844 1 96.12 237 PRO B O 1
ATOM 4294 N N . THR B 1 238 ? -7.383 -10 -6.082 1 97.62 238 THR B N 1
ATOM 4295 C CA . THR B 1 238 ? -6.672 -8.906 -5.438 1 97.62 238 THR B CA 1
ATOM 4296 C C . THR B 1 238 ? -7.004 -7.574 -6.109 1 97.62 238 THR B C 1
ATOM 4298 O O . THR B 1 238 ? -6.973 -7.473 -7.34 1 97.62 238 THR B O 1
ATOM 4301 N N . LEU B 1 239 ? -7.402 -6.566 -5.316 1 98.19 239 LEU B N 1
ATOM 4302 C CA . LEU B 1 239 ? -7.617 -5.219 -5.832 1 98.19 239 LEU B CA 1
ATOM 4303 C C . LEU B 1 239 ? -6.316 -4.422 -5.832 1 98.19 239 LEU B C 1
ATOM 4305 O O . LEU B 1 239 ? -6.062 -3.643 -6.75 1 98.19 239 LEU B O 1
ATOM 4309 N N . ALA B 1 240 ? -5.582 -4.605 -4.812 1 98.75 240 ALA B N 1
ATOM 4310 C CA . ALA B 1 240 ? -4.32 -3.889 -4.645 1 98.75 240 ALA B CA 1
ATOM 4311 C C . ALA B 1 240 ? -3.312 -4.723 -3.861 1 98.75 240 ALA B C 1
ATOM 4313 O O . ALA B 1 240 ? -3.691 -5.488 -2.971 1 98.75 240 ALA B O 1
ATOM 4314 N N . LEU B 1 241 ? -2.057 -4.586 -4.234 1 98.75 241 LEU B N 1
ATOM 4315 C CA . LEU B 1 241 ? -0.949 -5.309 -3.615 1 98.75 241 LEU B CA 1
ATOM 4316 C C . LEU B 1 241 ? 0.306 -4.441 -3.572 1 98.75 241 LEU B C 1
ATOM 4318 O O . LEU B 1 241 ? 0.673 -3.822 -4.574 1 98.75 241 LEU B O 1
ATOM 4322 N N . SER B 1 242 ? 0.872 -4.289 -2.377 1 98.75 242 SER B N 1
ATOM 4323 C CA . SER B 1 242 ? 2.146 -3.586 -2.281 1 98.75 242 SER B CA 1
ATOM 4324 C C . SER B 1 242 ? 3.246 -4.5 -1.754 1 98.75 242 SER B C 1
ATOM 4326 O O . SER B 1 242 ? 2.973 -5.43 -0.988 1 98.75 242 SER B O 1
ATOM 4328 N N . VAL B 1 243 ? 4.43 -4.301 -2.209 1 98.75 243 VAL B N 1
ATOM 4329 C CA . VAL B 1 243 ? 5.621 -4.988 -1.717 1 98.75 243 VAL B CA 1
ATOM 4330 C C . VAL B 1 243 ? 6.688 -3.965 -1.336 1 98.75 243 VAL B C 1
ATOM 4332 O O . VAL B 1 243 ? 7.086 -3.139 -2.16 1 98.75 243 VAL B O 1
ATOM 4335 N N . GLU B 1 244 ? 7.055 -3.994 -0.131 1 98.5 244 GLU B N 1
ATOM 4336 C CA . GLU B 1 244 ? 8.203 -3.217 0.328 1 98.5 244 GLU B CA 1
ATOM 4337 C C . GLU B 1 244 ? 9.398 -4.121 0.632 1 98.5 244 GLU B C 1
ATOM 4339 O O . GLU B 1 244 ? 9.328 -4.961 1.531 1 98.5 244 GLU B O 1
ATOM 4344 N N . VAL B 1 245 ? 10.43 -3.932 -0.099 1 98.12 245 VAL B N 1
ATOM 4345 C CA . VAL B 1 245 ? 11.633 -4.73 0.066 1 98.12 245 VAL B CA 1
ATOM 4346 C C . VAL B 1 245 ? 12.562 -4.066 1.077 1 98.12 245 VAL B C 1
ATOM 4348 O O . VAL B 1 245 ? 12.914 -2.893 0.927 1 98.12 245 VAL B O 1
ATOM 4351 N N . LYS B 1 246 ? 12.945 -4.824 2.041 1 96.06 246 LYS B N 1
ATOM 4352 C CA . LYS B 1 246 ? 13.719 -4.254 3.141 1 96.06 246 LYS B CA 1
ATOM 4353 C C . LYS B 1 246 ? 15.195 -4.609 3.018 1 96.06 246 LYS B C 1
ATOM 4355 O O . LYS B 1 246 ? 16.062 -3.928 3.586 1 96.06 246 LYS B O 1
ATOM 4360 N N . ARG B 1 247 ? 15.398 -5.727 2.246 1 92.88 247 ARG B N 1
ATOM 4361 C CA . ARG B 1 247 ? 16.781 -6.195 2.141 1 92.88 247 ARG B CA 1
ATOM 4362 C C . ARG B 1 247 ? 17.047 -6.801 0.767 1 92.88 247 ARG B C 1
ATOM 4364 O O . ARG B 1 247 ? 16.188 -7.477 0.201 1 92.88 247 ARG B O 1
ATOM 4371 N N . ALA B 1 248 ? 18.281 -6.555 0.359 1 91.44 248 ALA B N 1
ATOM 4372 C CA . ALA B 1 248 ? 18.734 -7.238 -0.85 1 91.44 248 ALA B CA 1
ATOM 4373 C C . ALA B 1 248 ? 19.344 -8.594 -0.517 1 91.44 248 ALA B C 1
ATOM 4375 O O . ALA B 1 248 ? 19.906 -8.781 0.564 1 91.44 248 ALA B O 1
ATOM 4376 N N . PRO B 1 249 ? 19.125 -9.523 -1.47 1 91.31 249 PRO B N 1
ATOM 4377 C CA . PRO B 1 249 ? 19.766 -10.82 -1.221 1 91.31 249 PRO B CA 1
ATOM 4378 C C . PRO B 1 249 ? 21.297 -10.742 -1.271 1 91.31 249 PRO B C 1
ATOM 4380 O O . PRO B 1 249 ? 21.844 -9.953 -2.031 1 91.31 249 PRO B O 1
ATOM 4383 N N . LYS B 1 250 ? 21.797 -11.57 -0.406 1 84.94 250 LYS B N 1
ATOM 4384 C CA . LYS B 1 250 ? 23.234 -11.773 -0.499 1 84.94 250 LYS B CA 1
ATOM 4385 C C . LYS B 1 250 ? 23.562 -12.992 -1.354 1 84.94 250 LYS B C 1
ATOM 4387 O O . LYS B 1 250 ? 22.797 -13.953 -1.391 1 84.94 250 LYS B O 1
ATOM 4392 N N . GLY B 1 251 ? 24.609 -13.031 -2.039 1 81.38 251 GLY B N 1
ATOM 4393 C CA . GLY B 1 251 ? 25.094 -14.219 -2.723 1 81.38 251 GLY B CA 1
ATOM 4394 C C . GLY B 1 251 ? 24.172 -14.688 -3.832 1 81.38 251 GLY B C 1
ATOM 4395 O O . GLY B 1 251 ? 24 -15.891 -4.035 1 81.38 251 GLY B O 1
ATOM 4396 N N . GLY B 1 252 ? 23.406 -13.859 -4.434 1 85.81 252 GLY B N 1
ATOM 4397 C CA . GLY B 1 252 ? 22.656 -14.227 -5.629 1 85.81 252 GLY B CA 1
ATOM 4398 C C . GLY B 1 252 ? 21.203 -14.547 -5.359 1 85.81 252 GLY B C 1
ATOM 4399 O O . GLY B 1 252 ? 20.469 -14.906 -6.273 1 85.81 252 GLY B O 1
ATOM 4400 N N . GLY B 1 253 ? 20.75 -14.586 -4.129 1 95.38 253 GLY B N 1
ATOM 4401 C CA . GLY B 1 253 ? 19.344 -14.828 -3.844 1 95.38 253 GLY B CA 1
ATOM 4402 C C . GLY B 1 253 ? 19.109 -15.5 -2.504 1 95.38 253 GLY B C 1
ATOM 4403 O O . GLY B 1 253 ? 20.031 -15.641 -1.703 1 95.38 253 GLY B O 1
ATOM 4404 N N . TRP B 1 254 ? 17.828 -15.812 -2.178 1 96.81 254 TRP B N 1
ATOM 4405 C CA . TRP B 1 254 ? 17.453 -16.562 -0.992 1 96.81 254 TRP B CA 1
ATOM 4406 C C . TRP B 1 254 ? 17.031 -17.984 -1.365 1 96.81 254 TRP B C 1
ATOM 4408 O O . TRP B 1 254 ? 16.156 -18.172 -2.225 1 96.81 254 TRP B O 1
ATOM 4418 N N . GLY B 1 255 ? 17.609 -18.953 -0.758 1 95.69 255 GLY B N 1
ATOM 4419 C CA . GLY B 1 255 ? 17.203 -20.328 -1.027 1 95.69 255 GLY B CA 1
ATOM 4420 C C . GLY B 1 255 ? 15.883 -20.703 -0.394 1 95.69 255 GLY B C 1
ATOM 4421 O O . GLY B 1 255 ? 15.07 -21.406 -1.003 1 95.69 255 GLY B O 1
ATOM 4422 N N . VAL B 1 256 ? 15.727 -20.266 0.844 1 96 256 VAL B N 1
ATOM 4423 C CA . VAL B 1 256 ? 14.539 -20.531 1.64 1 96 256 VAL B CA 1
ATOM 4424 C C . VAL B 1 256 ? 14.094 -19.25 2.348 1 96 256 VAL B C 1
ATOM 4426 O O . VAL B 1 256 ? 14.922 -18.484 2.846 1 96 256 VAL B O 1
ATOM 4429 N N . LEU B 1 257 ? 12.773 -19 2.309 1 96.94 257 LEU B N 1
ATOM 4430 C CA . LEU B 1 257 ? 12.195 -17.891 3.059 1 96.94 257 LEU B CA 1
ATOM 4431 C C . LEU B 1 257 ? 11.055 -18.375 3.943 1 96.94 257 LEU B C 1
ATOM 4433 O O . LEU B 1 257 ? 10.484 -19.438 3.701 1 96.94 257 LEU B O 1
ATOM 4437 N N . PHE B 1 258 ? 10.859 -17.688 5.027 1 96.81 258 PHE B N 1
ATOM 4438 C CA . PHE B 1 258 ? 9.688 -17.891 5.867 1 96.81 258 PHE B CA 1
ATOM 4439 C C . PHE B 1 258 ? 8.625 -16.844 5.562 1 96.81 258 PHE B C 1
ATOM 4441 O O . PHE B 1 258 ? 8.938 -15.656 5.406 1 96.81 258 PHE B O 1
ATOM 4448 N N . ARG B 1 259 ? 7.418 -17.281 5.43 1 97 259 ARG B N 1
ATOM 4449 C CA . ARG B 1 259 ? 6.301 -16.391 5.121 1 97 259 ARG B CA 1
ATOM 4450 C C . ARG B 1 259 ? 5.242 -16.438 6.219 1 97 259 ARG B C 1
ATOM 4452 O O . ARG B 1 259 ? 4.797 -17.516 6.605 1 97 259 ARG B O 1
ATOM 4459 N N . ARG B 1 260 ? 4.859 -15.336 6.703 1 96.69 260 ARG B N 1
ATOM 4460 C CA . ARG B 1 260 ? 3.721 -15.172 7.602 1 96.69 260 ARG B CA 1
ATOM 4461 C C . ARG B 1 260 ? 2.637 -14.305 6.957 1 96.69 260 ARG B C 1
ATOM 4463 O O . ARG B 1 260 ? 2.893 -13.164 6.574 1 96.69 260 ARG B O 1
ATOM 4470 N N . VAL B 1 261 ? 1.477 -14.891 6.789 1 97.06 261 VAL B N 1
ATOM 4471 C CA . VAL B 1 261 ? 0.318 -14.195 6.238 1 97.06 261 VAL B CA 1
ATOM 4472 C C . VAL B 1 261 ? -0.721 -13.977 7.336 1 97.06 261 VAL B C 1
ATOM 4474 O O . VAL B 1 261 ? -1.042 -14.891 8.094 1 97.06 261 VAL B O 1
ATOM 4477 N N . GLU B 1 262 ? -1.236 -12.766 7.422 1 96.44 262 GLU B N 1
ATOM 4478 C CA . GLU B 1 262 ? -2.246 -12.469 8.43 1 96.44 262 GLU B CA 1
ATOM 4479 C C . GLU B 1 262 ? -3.312 -11.523 7.887 1 96.44 262 GLU B C 1
ATOM 4481 O O . GLU B 1 262 ? -2.994 -10.547 7.203 1 96.44 262 GLU B O 1
ATOM 4486 N N . SER B 1 263 ? -4.539 -11.852 8.117 1 97 263 SER B N 1
ATOM 4487 C CA . SER B 1 263 ? -5.641 -10.922 7.887 1 97 263 SER B CA 1
ATOM 4488 C C . SER B 1 263 ? -6.156 -10.336 9.195 1 97 263 SER B C 1
ATOM 4490 O O . SER B 1 263 ? -6.387 -11.07 10.164 1 97 263 SER B O 1
ATOM 4492 N N . ARG B 1 264 ? -6.359 -9.062 9.148 1 94.44 264 ARG B N 1
ATOM 4493 C CA . ARG B 1 264 ? -6.871 -8.391 10.344 1 94.44 264 ARG B CA 1
ATOM 4494 C C . ARG B 1 264 ? -8.391 -8.289 10.297 1 94.44 264 ARG B C 1
ATOM 4496 O O . ARG B 1 264 ? -9.055 -8.422 11.328 1 94.44 264 ARG B O 1
ATOM 4503 N N . VAL B 1 265 ? -8.898 -7.977 9.203 1 95.88 265 VAL B N 1
ATOM 4504 C CA . VAL B 1 265 ? -10.336 -7.789 9.047 1 95.88 265 VAL B CA 1
ATOM 4505 C C . VAL B 1 265 ? -10.82 -8.508 7.789 1 95.88 265 VAL B C 1
ATOM 4507 O O . VAL B 1 265 ? -10.352 -8.227 6.688 1 95.88 265 VAL B O 1
ATOM 4510 N N . ILE B 1 266 ? -11.68 -9.43 7.961 1 96.25 266 ILE B N 1
ATOM 4511 C CA . ILE B 1 266 ? -12.43 -10.055 6.883 1 96.25 266 ILE B CA 1
ATOM 4512 C C . ILE B 1 266 ? -13.922 -9.797 7.07 1 96.25 266 ILE B C 1
ATOM 4514 O O . ILE B 1 266 ? -14.57 -10.438 7.895 1 96.25 266 ILE B O 1
ATOM 4518 N N . GLU B 1 267 ? -14.461 -8.883 6.266 1 95 267 GLU B N 1
ATOM 4519 C CA . GLU B 1 267 ? -15.844 -8.453 6.488 1 95 267 GLU B CA 1
ATOM 4520 C C . GLU B 1 267 ? -16.531 -8.086 5.172 1 95 267 GLU B C 1
ATOM 4522 O O . GLU B 1 267 ? -15.922 -7.457 4.305 1 95 267 GLU B O 1
ATOM 4527 N N . ASN B 1 268 ? -17.703 -8.586 5.023 1 94.19 268 ASN B N 1
ATOM 4528 C CA . ASN B 1 268 ? -18.562 -8.234 3.898 1 94.19 268 ASN B CA 1
ATOM 4529 C C . ASN B 1 268 ? -17.875 -8.508 2.562 1 94.19 268 ASN B C 1
ATOM 4531 O O . ASN B 1 268 ? -17.984 -7.707 1.633 1 94.19 268 ASN B O 1
ATOM 4535 N N . GLY B 1 269 ? -17.078 -9.477 2.5 1 94.38 269 GLY B N 1
ATOM 4536 C CA . GLY B 1 269 ? -16.5 -9.93 1.248 1 94.38 269 GLY B CA 1
ATOM 4537 C C . GLY B 1 269 ? -15.156 -9.289 0.949 1 94.38 269 GLY B C 1
ATOM 4538 O O . GLY B 1 269 ? -14.578 -9.516 -0.116 1 94.38 269 GLY B O 1
ATOM 4539 N N . ARG B 1 270 ? -14.648 -8.469 1.86 1 96.31 270 ARG B N 1
ATOM 4540 C CA . ARG B 1 270 ? -13.344 -7.84 1.695 1 96.31 270 ARG B CA 1
ATOM 4541 C C . ARG B 1 270 ? -12.352 -8.359 2.729 1 96.31 270 ARG B C 1
ATOM 4543 O O . ARG B 1 270 ? -12.719 -8.641 3.871 1 96.31 270 ARG B O 1
ATOM 4550 N N . MET B 1 271 ? -11.125 -8.469 2.244 1 96.88 271 MET B N 1
ATOM 4551 C CA . MET B 1 271 ? -10.078 -9.023 3.096 1 96.88 271 MET B CA 1
ATOM 4552 C C . MET B 1 271 ? -8.773 -8.242 2.924 1 96.88 271 MET B C 1
ATOM 4554 O O . MET B 1 271 ? -8.336 -8 1.799 1 96.88 271 MET B O 1
ATOM 4558 N N . ASP B 1 272 ? -8.234 -7.777 4.047 1 97.06 272 ASP B N 1
ATOM 4559 C CA . ASP B 1 272 ? -6.863 -7.277 4.047 1 97.06 272 ASP B CA 1
ATOM 4560 C C . ASP B 1 272 ? -5.875 -8.383 4.414 1 97.06 272 ASP B C 1
ATOM 4562 O O . ASP B 1 272 ? -6.223 -9.32 5.133 1 97.06 272 ASP B O 1
ATOM 4566 N N . MET B 1 273 ? -4.676 -8.297 3.9 1 97.56 273 MET B N 1
ATOM 4567 C CA . MET B 1 273 ? -3.619 -9.219 4.301 1 97.56 273 MET B CA 1
ATOM 4568 C C . MET B 1 273 ? -2.285 -8.5 4.449 1 97.56 273 MET B C 1
ATOM 4570 O O . MET B 1 273 ? -1.959 -7.621 3.65 1 97.56 273 MET B O 1
ATOM 4574 N N . THR B 1 274 ? -1.618 -8.859 5.449 1 96.31 274 THR B N 1
ATOM 4575 C CA . THR B 1 274 ? -0.203 -8.531 5.59 1 96.31 274 THR B CA 1
ATOM 4576 C C . THR B 1 274 ? 0.658 -9.781 5.418 1 96.31 274 THR B C 1
ATOM 4578 O O . THR B 1 274 ? 0.353 -10.836 5.984 1 96.31 274 THR B O 1
ATOM 4581 N N . VAL B 1 275 ? 1.677 -9.688 4.633 1 97.5 275 VAL B N 1
ATOM 4582 C CA . VAL B 1 275 ? 2.611 -10.781 4.383 1 97.5 275 VAL B CA 1
ATOM 4583 C C . VAL B 1 275 ? 4.023 -10.352 4.766 1 97.5 275 VAL B C 1
ATOM 4585 O O . VAL B 1 275 ? 4.578 -9.422 4.18 1 97.5 275 VAL B O 1
ATOM 4588 N N . ASP B 1 276 ? 4.559 -11.008 5.75 1 96.94 276 ASP B N 1
ATOM 4589 C CA . ASP B 1 276 ? 5.953 -10.812 6.133 1 96.94 276 ASP B CA 1
ATOM 4590 C C . ASP B 1 276 ? 6.828 -11.953 5.613 1 96.94 276 ASP B C 1
ATOM 4592 O O . ASP B 1 276 ? 6.527 -13.125 5.836 1 96.94 276 ASP B O 1
ATOM 4596 N N . LEU B 1 277 ? 7.863 -11.562 4.957 1 97.56 277 LEU B N 1
ATOM 4597 C CA . LEU B 1 277 ? 8.836 -12.539 4.484 1 97.56 277 LEU B CA 1
ATOM 4598 C C . LEU B 1 277 ? 10.148 -12.414 5.25 1 97.56 277 LEU B C 1
ATOM 4600 O O . LEU B 1 277 ? 10.703 -11.32 5.359 1 97.56 277 LEU B O 1
ATOM 4604 N N . PHE B 1 278 ? 10.594 -13.547 5.742 1 96.88 278 PHE B N 1
ATOM 4605 C CA . PHE B 1 278 ? 11.82 -13.586 6.531 1 96.88 278 PHE B CA 1
ATOM 4606 C C . PHE B 1 278 ? 12.875 -14.461 5.855 1 96.88 278 PHE B C 1
ATOM 4608 O O . PHE B 1 278 ? 12.547 -15.461 5.227 1 96.88 278 PHE B O 1
ATOM 4615 N N . ASP B 1 279 ? 14.117 -14.023 6.016 1 94.62 279 ASP B N 1
ATOM 4616 C CA . ASP B 1 279 ? 15.18 -14.953 5.633 1 94.62 279 ASP B CA 1
ATOM 4617 C C . ASP B 1 279 ? 15.461 -15.953 6.754 1 94.62 279 ASP B C 1
ATOM 4619 O O . ASP B 1 279 ? 14.789 -15.945 7.785 1 94.62 279 ASP B O 1
ATOM 4623 N N . GLU B 1 280 ? 16.406 -16.828 6.555 1 92.12 280 GLU B N 1
ATOM 4624 C CA . GLU B 1 280 ? 16.688 -17.922 7.477 1 92.12 280 GLU B CA 1
ATOM 4625 C C . GLU B 1 280 ? 17.297 -17.406 8.773 1 92.12 280 GLU B C 1
ATOM 4627 O O . GLU B 1 280 ? 17.344 -18.125 9.773 1 92.12 280 GLU B O 1
ATOM 4632 N N . GLN B 1 281 ? 17.797 -16.203 8.742 1 90.31 281 GLN B N 1
ATOM 4633 C CA . GLN B 1 281 ? 18.391 -15.602 9.938 1 90.31 281 GLN B CA 1
ATOM 4634 C C . GLN B 1 281 ? 17.328 -14.867 10.766 1 90.31 281 GLN B C 1
ATOM 4636 O O . GLN B 1 281 ? 17.641 -14.305 11.812 1 90.31 281 GLN B O 1
ATOM 4641 N N . GLY B 1 282 ? 16.109 -14.875 10.297 1 92.31 282 GLY B N 1
ATOM 4642 C CA . GLY B 1 282 ? 15.023 -14.258 11.039 1 92.31 282 GLY B CA 1
ATOM 4643 C C . GLY B 1 282 ? 14.867 -12.781 10.75 1 92.31 282 GLY B C 1
ATOM 4644 O O . GLY B 1 282 ? 14.219 -12.055 11.516 1 92.31 282 GLY B O 1
ATOM 4645 N N . ARG B 1 283 ? 15.477 -12.336 9.727 1 93.75 283 ARG B N 1
ATOM 4646 C CA . ARG B 1 283 ? 15.359 -10.938 9.344 1 93.75 283 ARG B CA 1
ATOM 4647 C C . ARG B 1 283 ? 14.258 -10.742 8.305 1 93.75 283 ARG B C 1
ATOM 4649 O O . ARG B 1 283 ? 14.102 -11.555 7.398 1 93.75 283 ARG B O 1
ATOM 4656 N N . ILE B 1 284 ? 13.5 -9.625 8.422 1 96.19 284 ILE B N 1
ATOM 4657 C CA . ILE B 1 284 ? 12.461 -9.312 7.445 1 96.19 284 ILE B CA 1
ATOM 4658 C C . ILE B 1 284 ? 13.109 -8.891 6.125 1 96.19 284 ILE B C 1
ATOM 4660 O O . ILE B 1 284 ? 13.906 -7.953 6.09 1 96.19 284 ILE B O 1
ATOM 4664 N N . VAL B 1 285 ? 12.68 -9.625 5.094 1 96.25 285 VAL B N 1
ATOM 4665 C CA . VAL B 1 285 ? 13.18 -9.344 3.75 1 96.25 285 VAL B CA 1
ATOM 4666 C C . VAL B 1 285 ? 12.195 -8.438 3.016 1 96.25 285 VAL B C 1
ATOM 4668 O O . VAL B 1 285 ? 12.602 -7.59 2.215 1 96.25 285 VAL B O 1
ATOM 4671 N N . ALA B 1 286 ? 10.977 -8.625 3.244 1 97.94 286 ALA B N 1
ATOM 4672 C CA . ALA B 1 286 ? 9.938 -7.832 2.59 1 97.94 286 ALA B CA 1
ATOM 4673 C C . ALA B 1 286 ? 8.641 -7.848 3.396 1 97.94 286 ALA B C 1
ATOM 4675 O O . ALA B 1 286 ? 8.398 -8.773 4.176 1 97.94 286 ALA B O 1
ATOM 4676 N N . ILE B 1 287 ? 7.871 -6.816 3.24 1 97.88 287 ILE B N 1
ATOM 4677 C CA . ILE B 1 287 ? 6.531 -6.668 3.793 1 97.88 287 ILE B CA 1
ATOM 4678 C C . ILE B 1 287 ? 5.543 -6.363 2.67 1 97.88 287 ILE B C 1
ATOM 4680 O O . ILE B 1 287 ? 5.758 -5.445 1.872 1 97.88 287 ILE B O 1
ATOM 4684 N N . SER B 1 288 ? 4.531 -7.168 2.604 1 98.56 288 SER B N 1
ATOM 4685 C CA . SER B 1 288 ? 3.514 -6.977 1.574 1 98.56 288 SER B CA 1
ATOM 4686 C C . SER B 1 288 ? 2.133 -6.77 2.191 1 98.56 288 SER B C 1
ATOM 4688 O O . SER B 1 288 ? 1.837 -7.316 3.256 1 98.56 288 SER B O 1
ATOM 4690 N N . HIS B 1 289 ? 1.335 -5.965 1.502 1 98.12 289 HIS B N 1
ATOM 4691 C CA . HIS B 1 289 ? -0.04 -5.703 1.914 1 98.12 289 HIS B CA 1
ATOM 4692 C C . HIS B 1 289 ? -1.009 -5.898 0.753 1 98.12 289 HIS B C 1
ATOM 4694 O O . HIS B 1 289 ? -0.715 -5.504 -0.379 1 98.12 289 HIS B O 1
ATOM 4700 N N . HIS B 1 290 ? -2.168 -6.512 1.138 1 97.56 290 HIS B N 1
ATOM 4701 C CA . HIS B 1 290 ? -3.145 -6.867 0.115 1 97.56 290 HIS B CA 1
ATOM 4702 C C . HIS B 1 290 ? -4.539 -6.375 0.488 1 97.56 290 HIS B C 1
ATOM 4704 O O . HIS B 1 290 ? -4.945 -6.465 1.649 1 97.56 290 HIS B O 1
ATOM 4710 N N . ALA B 1 291 ? -5.215 -5.84 -0.469 1 98.25 291 ALA B N 1
ATOM 4711 C CA . ALA B 1 291 ? -6.668 -5.707 -0.445 1 98.25 291 ALA B CA 1
ATOM 4712 C C . ALA B 1 291 ? -7.32 -6.652 -1.451 1 98.25 291 ALA B C 1
ATOM 4714 O O . ALA B 1 291 ? -7.047 -6.578 -2.65 1 98.25 291 ALA B O 1
ATOM 4715 N N . ALA B 1 292 ? -8.141 -7.527 -0.96 1 98 292 ALA B N 1
ATOM 4716 C CA . ALA B 1 292 ? -8.758 -8.539 -1.824 1 98 292 ALA B CA 1
ATOM 4717 C C . ALA B 1 292 ? -10.242 -8.68 -1.533 1 98 292 ALA B C 1
ATOM 4719 O O . ALA B 1 292 ? -10.727 -8.211 -0.498 1 98 292 ALA B O 1
ATOM 4720 N N . ILE B 1 293 ? -10.945 -9.25 -2.496 1 96.75 293 ILE B N 1
ATOM 4721 C CA . ILE B 1 293 ? -12.367 -9.516 -2.33 1 96.75 293 ILE B CA 1
ATOM 4722 C C . ILE B 1 293 ? -12.633 -11.016 -2.453 1 96.75 293 ILE B C 1
ATOM 4724 O O . ILE B 1 293 ? -11.766 -11.773 -2.891 1 96.75 293 ILE B O 1
ATOM 4728 N N . MET B 1 294 ? -13.773 -11.398 -2.01 1 95.25 294 MET B N 1
ATOM 4729 C CA . MET B 1 294 ? -14.227 -12.789 -2.068 1 95.25 294 MET B CA 1
ATOM 4730 C C . MET B 1 294 ? -15.445 -12.922 -2.975 1 95.25 294 MET B C 1
ATOM 4732 O O . MET B 1 294 ? -16.484 -12.289 -2.73 1 95.25 294 MET B O 1
ATOM 4736 N N . VAL B 1 295 ? -15.305 -13.734 -3.982 1 92.62 295 VAL B N 1
ATOM 4737 C CA . VAL B 1 295 ? -16.406 -13.922 -4.922 1 92.62 295 VAL B CA 1
ATOM 4738 C C . VAL B 1 295 ? -16.562 -15.406 -5.254 1 92.62 295 VAL B C 1
ATOM 4740 O O . VAL B 1 295 ? -15.68 -16.219 -4.941 1 92.62 295 VAL B O 1
ATOM 4743 N N . SER B 1 296 ? -17.688 -15.727 -5.887 1 90.88 296 SER B N 1
ATOM 4744 C CA . SER B 1 296 ? -17.891 -17.094 -6.328 1 90.88 296 SER B CA 1
ATOM 4745 C C . SER B 1 296 ? -16.844 -17.516 -7.355 1 90.88 296 SER B C 1
ATOM 4747 O O . SER B 1 296 ? -16.5 -16.734 -8.242 1 90.88 296 SER B O 1
ATOM 4749 N N . ALA B 1 297 ? -16.344 -18.734 -7.238 1 89.5 297 ALA B N 1
ATOM 4750 C CA . ALA B 1 297 ? -15.367 -19.25 -8.188 1 89.5 297 ALA B CA 1
ATOM 4751 C C . ALA B 1 297 ? -15.938 -19.266 -9.602 1 89.5 297 ALA B C 1
ATOM 4753 O O . ALA B 1 297 ? -15.195 -19.391 -10.578 1 89.5 297 ALA B O 1
ATOM 4754 N N . GLU B 1 298 ? -17.234 -19.125 -9.734 1 87.62 298 GLU B N 1
ATOM 4755 C CA . GLU B 1 298 ? -17.891 -19.094 -11.039 1 87.62 298 GLU B CA 1
ATOM 4756 C C . GLU B 1 298 ? -17.422 -17.891 -11.852 1 87.62 298 GLU B C 1
ATOM 4758 O O . GLU B 1 298 ? -17.5 -17.906 -13.086 1 87.62 298 GLU B O 1
ATOM 4763 N N . ARG B 1 299 ? -16.891 -16.922 -11.148 1 87.94 299 ARG B N 1
ATOM 4764 C CA . ARG B 1 299 ? -16.422 -15.719 -11.828 1 87.94 299 ARG B CA 1
ATOM 4765 C C . ARG B 1 299 ? -15.086 -15.953 -12.516 1 87.94 299 ARG B C 1
ATOM 4767 O O . ARG B 1 299 ? -14.672 -15.156 -13.367 1 87.94 299 ARG B O 1
ATOM 4774 N N . ASN B 1 300 ? -14.422 -17.016 -12.102 1 89.69 300 ASN B N 1
ATOM 4775 C CA . ASN B 1 300 ? -13.156 -17.391 -12.719 1 89.69 300 ASN B CA 1
ATOM 4776 C C . ASN B 1 300 ? -13.375 -18.266 -13.953 1 89.69 300 ASN B C 1
ATOM 4778 O O . ASN B 1 300 ? -13.258 -19.484 -13.883 1 89.69 300 ASN B O 1
ATOM 4782 N N . ARG B 1 301 ? -13.758 -17.75 -14.984 1 81.38 301 ARG B N 1
ATOM 4783 C CA . ARG B 1 301 ? -14.062 -18.422 -16.234 1 81.38 301 ARG B CA 1
ATOM 4784 C C . ARG B 1 301 ? -13.32 -17.797 -17.406 1 81.38 301 ARG B C 1
ATOM 4786 O O . ARG B 1 301 ? -12.859 -16.656 -17.312 1 81.38 301 ARG B O 1
ATOM 4793 N N . PRO B 1 302 ? -13.133 -18.578 -18.422 1 76.88 302 PRO B N 1
ATOM 4794 C CA . PRO B 1 302 ? -12.469 -17.984 -19.578 1 76.88 302 PRO B CA 1
ATOM 4795 C C . PRO B 1 302 ? -13.188 -16.734 -20.109 1 76.88 302 PRO B C 1
ATOM 4797 O O . PRO B 1 302 ? -14.406 -16.641 -20 1 76.88 302 PRO B O 1
ATOM 4800 N N . LYS B 1 303 ? -12.461 -15.688 -20.312 1 67 303 LYS B N 1
ATOM 4801 C CA . LYS B 1 303 ? -13.07 -14.492 -20.891 1 67 303 LYS B CA 1
ATOM 4802 C C . LYS B 1 303 ? -13.672 -14.797 -22.266 1 67 303 LYS B C 1
ATOM 4804 O O . LYS B 1 303 ? -13.055 -15.469 -23.078 1 67 303 LYS B O 1
ATOM 4809 N N . VAL B 1 304 ? -15.016 -14.805 -22.391 1 57.19 304 VAL B N 1
ATOM 4810 C CA . VAL B 1 304 ? -15.719 -15 -23.656 1 57.19 304 VAL B CA 1
ATOM 4811 C C . VAL B 1 304 ? -15.391 -13.844 -24.609 1 57.19 304 VAL B C 1
ATOM 4813 O O . VAL B 1 304 ? -15.445 -12.68 -24.219 1 57.19 304 VAL B O 1
ATOM 4816 N N . ALA B 1 305 ? -14.672 -14.156 -25.625 1 48.19 305 ALA B N 1
ATOM 4817 C CA . ALA B 1 305 ? -14.469 -13.18 -26.703 1 48.19 305 ALA B CA 1
ATOM 4818 C C . ALA B 1 305 ? -15.719 -12.32 -26.906 1 48.19 305 ALA B C 1
ATOM 4820 O O . ALA B 1 305 ? -16.844 -12.836 -26.922 1 48.19 305 ALA B O 1
ATOM 4821 N N . ALA B 1 306 ? -15.719 -11.039 -26.344 1 38.81 306 ALA B N 1
ATOM 4822 C CA . ALA B 1 306 ? -16.859 -10.227 -26.75 1 38.81 306 ALA B CA 1
ATOM 4823 C C . ALA B 1 306 ? -17.172 -10.438 -28.234 1 38.81 306 ALA B C 1
ATOM 4825 O O . ALA B 1 306 ? -16.266 -10.438 -29.078 1 38.81 306 ALA B O 1
ATOM 4826 N N . LYS B 1 307 ? -18.297 -11.164 -28.453 1 33.09 307 LYS B N 1
ATOM 4827 C CA . LYS B 1 307 ? -18.766 -11.148 -29.828 1 33.09 307 LYS B CA 1
ATOM 4828 C C . LYS B 1 307 ? -18.609 -9.766 -30.453 1 33.09 307 LYS B C 1
ATOM 4830 O O . LYS B 1 307 ? -19.078 -8.773 -29.906 1 33.09 307 LYS B O 1
ATOM 4835 N N . LEU B 1 308 ? -17.625 -9.578 -31.281 1 25.92 308 LEU B N 1
ATOM 4836 C CA . LEU B 1 308 ? -17.719 -8.422 -32.156 1 25.92 308 LEU B CA 1
ATOM 4837 C C . LEU B 1 308 ? -19.141 -8.234 -32.688 1 25.92 308 LEU B C 1
ATOM 4839 O O . LEU B 1 308 ? -19.812 -9.203 -33.031 1 25.92 308 LEU B O 1
#

InterPro domains:
  IPR029069 HotDog domain superfamily [SSF54637] (33-119)
  IPR029069 HotDog domain superfamily [SSF54637] (146-295)
  IPR042171 Acyl-CoA thioesterase, double hotdog domain [G3DSA:2.40.160.210] (15-294)
  IPR049449 Acyl-CoA thioesterase-like, N-terminal HotDog domain [PF13622] (39-129)
  IPR049450 Acyl-CoA thioesterase-like, C-terminal domain [PF20789] (158-294)
  IPR052389 Secondary Metabolite Biosynthesis-Associated [PTHR38110] (17-303)

Solvent-accessible surface area (backbone atoms only — not comparable to full-atom values): 32625 Å² total; per-residue (Å²): 128,54,68,67,90,62,57,6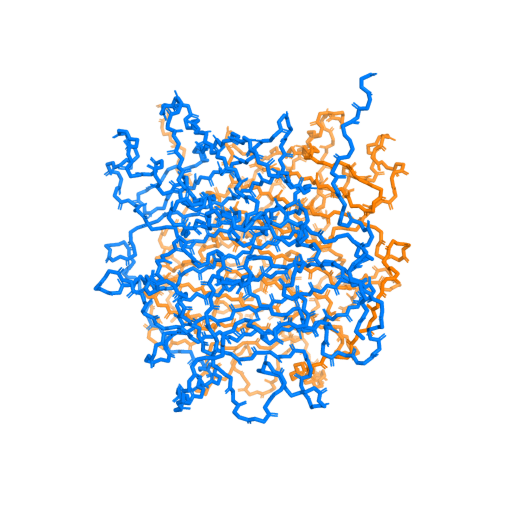3,83,74,60,91,81,60,80,80,74,54,67,71,64,50,42,44,68,44,81,73,36,70,91,72,25,30,32,34,36,52,41,53,67,58,43,7,46,36,50,30,49,31,66,19,51,51,43,18,29,45,44,40,52,44,36,48,47,31,57,64,33,82,72,47,30,73,61,58,34,64,38,71,37,35,35,45,32,42,46,72,47,85,55,59,58,39,70,34,37,35,38,42,40,81,73,41,83,52,88,61,46,32,33,33,36,32,35,36,28,67,101,42,78,24,34,37,27,50,34,36,22,21,27,76,80,79,62,39,76,36,65,66,52,85,43,55,73,68,84,69,72,73,77,82,69,86,72,79,67,44,56,42,82,76,40,93,54,39,72,35,24,48,41,53,60,53,37,28,35,41,48,58,87,89,40,61,90,20,15,45,54,86,82,33,34,28,35,36,37,35,36,37,30,43,57,85,68,52,54,42,45,81,40,47,47,31,28,62,64,54,66,66,83,63,51,67,75,47,38,82,85,56,61,67,40,66,34,68,57,58,45,32,42,33,43,34,48,71,52,80,67,61,94,83,25,38,64,50,37,34,37,40,37,36,30,66,52,35,48,34,18,34,36,41,34,42,29,42,30,22,39,87,87,60,44,68,33,31,44,26,41,36,38,28,36,55,41,58,34,80,73,53,50,74,82,70,74,75,80,125,127,52,67,68,90,61,57,62,83,75,60,93,79,60,80,81,73,54,68,70,64,50,41,43,67,44,82,72,35,69,91,72,24,30,32,35,36,54,41,52,67,57,43,8,46,36,51,31,49,30,67,20,49,50,41,18,30,45,45,38,53,44,36,48,47,32,58,62,32,80,72,48,30,73,61,59,34,63,38,72,36,35,35,45,34,40,46,71,47,84,55,60,57,38,71,35,39,35,37,43,41,81,72,41,83,50,89,61,45,33,34,33,37,31,34,37,29,68,100,44,79,25,33,39,26,49,33,35,22,20,26,76,80,81,62,38,78,35,64,66,52,84,43,53,73,70,85,69,72,73,78,81,70,86,74,79,67,43,56,41,81,76,41,94,53,37,72,34,23,47,42,52,61,53,38,26,34,40,49,57,86,89,40,60,89,20,14,45,55,85,82,31,32,28,35,35,36,35,35,38,32,44,55,84,67,52,56,43,46,79,41,46,46,32,27,62,63,55,66,65,83,62,52,67,74,48,38,83,86,57,60,67,40,65,33,68,56,59,44,31,42,32,43,36,48,69,52,78,67,60,93,84,26,38,64,50,36,35,38,38,39,37,30,65,52,36,48,35,18,34,34,39,36,42,28,41,30,23,40,87,86,60,44,68,32,30,45,26,42,35,39,29,36,55,41,58,34,80,74,53,51,72,82,71,73,74,79,125

Nearest PDB structures (foldseek):
  3bbj-assembly1_B  TM=8.398E-01  e=1.054E-21  Thermobifida fusca YX
  3rqb-assembly1_A  TM=8.619E-01  e=1.176E-20  Alicyclobacillus acidocaldarius subsp. acidocaldarius DSM 446
  3bbj-assembly1_A  TM=8.386E-01  e=4.078E-21  Thermobifida fusca YX
  4qfw-assembly2_B  TM=8.229E-01  e=1.530E-16  Yersinia pestis
  3lz7-assembly1_A  TM=7.034E-01  e=2.847E-05  Haemophilus influenzae

Secondary structure (DSSP, 8-state):
----SS-----TT--PPPHHHHT--EEEETTTTEEEEEE-GGGEETTEE-HHHHHHHHHHHHHHHHHHSTTTGGG---EEEEEEEEE-S---SEEEEEEEEEEE--SS-EEEEEEEEESEEEEEEEEEEE-TTTT--S--B---PPPPPPP---S--EEGGG-TTGGG-GGGGGEEEE--TTSBTTBBTTTBTTEEEEEEEETTSPPB-TTHHHHHTT-S--GGGG-TT--S-EE--EEEEEEEE--PPSTTSBS-EEEEEE-S-EETTEEEEEEEEE-TTS-EEEEEEEEEE-EEGGG---------/----SS-----TT--PPPHHHHT--EEEETTTTEEEEEE-GGGEETTEE-HHHHHHHHHHHHHHHHHHSTTTGGG---EEEEEEEEE-S---SEEEEEEEEEEE--SS-EEEEEEEEESEEEEEEEEEEE-TTTT--S--B---PPPPPPP---S--EEGGG-TTGGG-GGGGGEEEE--TTSBTTBBTTTBTTEEEEEEEETTSPPB-TTHHHHHTT-S--GGGG-TT--S-EE--EEEEEEEE--PPSTTSBS-EEEEEE-S-EETTEEEEEEEEE-TTS-EEEEEEEEEE-EEGGG---------

Foldseek 3Di:
DFDLPAFDDDDPPDDDDALCQQLDWADDDLVQLKIKGFHDCLCDQQFFRFQLSVQLSQLVSQLCSQCPRPVNVVLVFNAFFKKKKFFDATDGGTMKMKGWAWPDDDNFKTWIKIFIDDPHTGMIMITITGDLPPRDDDDDDDDDADDFADPDDDDDWAQCPVVPSCRSRSSLRQKTWDEPPPADQQHDLVPALQKGKIKMFTPVQDFDFSSSVSVVQRRGDDSCVSHPVPDHAKDKDWRMKMKGFDDGDDPRHAGMKMKMKGWDDDPPFKTKIWIFIGGNVRHTGMIMITIIGMDGSVVSDPDDPPPD/DFDLPAFDDDDPPDDDDALCQQLDWADDDLVQLKIKGFHDCLCDQGFFRFQLSVQLSQLVSQLCSQCPRPVNVVLVFNAFFKKKKFFDATDGGTMKMKGWAWPDDDSFKTWIKIFIDDPHTGMIMITITGDLPPRDDDDDDDDDADDFADADDDDDWAQCPVVPSCRSRSSLRQKTWDEPPPADQQHDLVPALQKGKIKMFTPVQDFAFSSSVSVVQRRGDDSCVSHPVPDHAKDKDWRMKMKGFDDGDDPRHAGMKMKMKGWDDDPPFKTKIWIFIGGNVRHTGMIMITIIGMDGSVVSDPDDDPPD

Organism: Tuber melanosporum (strain Mel28) (NCBI:txid656061)

Radius of gyration: 23.56 Å; Cα contacts (8 Å, |Δi|>4): 1436; chains: 2; bounding box: 50×72×64 Å

Sequence (616 aa):
MTLWPNKPIFESDFKYSSLDEAIATRTLNLNAGEYSATLPRDWCIGFVPHGGYLTSLLLHAGTKHMTTHPKLSKLNQPHPIHSAVTFLSRCTPGPAKLVAAVLKTGRQYTFLRVSLYQNILLLEANIVFTHMTEHERGPTLRTLPPPPPPPHPDGPWDITGADPLGDARPVSKKIHYRTTPGSHFGSDRKNSPSVREEWVRMADGSKFTITSLGYLSDMFLPLPENYPEMGEAQWYPTLALSVEVKRAPKGGGWGVLFRRVESRVIENGRMDMTVDLFDEQGRIVAISHHAAIMVSAERNRPKVAAKLMTLWPNKPIFESDFKYSSLDEAIATRTLNLNAGEYSATLPRDWCIGFVPHGGYLTSLLLHAGTKHMTTHPKLSKLNQPHPIHSAVTFLSRCTPGPAKLVAAVLKTGRQYTFLRVSLYQNILLLEANIVFTHMTEHERGPTLRTLPPPPPPPHPDGPWDITGADPLGDARPVSKKIHYRTTPGSHFGSDRKNSPSVREEWVRMADGSKFTITSLGYLSDMFLPLPENYPEMGEAQWYPTLALSVEVKRAPKGGGWGVLFRRVESRVIENGRMDMTVDLFDEQGRIVAISHHAAIMVSAERNRPKVAAKL